Protein AF-0000000077171062 (afdb_homodimer)

Solvent-accessible surface area (backbone atoms only — not comparable to full-atom values): 29001 Å² total; per-residue (Å²): 140,89,84,74,93,72,88,87,80,85,73,75,77,82,79,79,75,74,75,74,76,74,75,73,73,73,73,71,71,73,68,73,71,68,71,71,68,73,62,73,71,80,72,62,47,94,34,51,37,32,28,40,35,35,42,33,41,42,34,46,43,41,33,61,43,77,44,35,44,48,62,46,53,76,47,19,26,27,22,33,36,27,27,37,31,32,40,12,21,30,45,27,53,88,62,41,45,32,38,17,36,66,87,52,49,52,42,75,65,56,49,83,45,41,31,29,32,34,42,27,18,67,81,66,62,80,46,70,53,75,41,84,57,69,42,43,44,69,58,47,53,53,54,50,59,71,68,44,93,44,67,72,44,36,32,39,39,41,35,43,37,38,28,52,31,38,33,29,33,15,29,47,69,55,56,83,83,62,63,52,37,62,58,43,59,72,58,34,44,75,46,76,49,62,71,42,51,31,33,38,31,23,36,34,38,19,64,66,62,39,49,36,44,36,67,53,37,75,45,45,29,41,40,30,72,85,48,62,48,54,18,38,53,77,46,41,29,39,40,33,32,42,37,36,37,24,56,21,36,25,39,36,37,39,48,67,94,41,66,67,54,41,67,48,83,51,72,38,65,83,81,59,92,119,147,84,80,89,76,85,78,87,83,84,84,76,88,82,75,86,75,78,75,75,75,75,74,70,72,72,72,70,71,71,67,73,69,66,71,68,66,74,62,75,70,80,71,63,48,96,33,51,38,32,30,39,37,35,42,34,40,43,34,46,42,42,33,62,42,77,45,34,44,48,62,47,54,76,48,19,25,26,21,34,36,27,27,36,33,31,41,12,20,30,44,28,53,87,62,42,46,32,38,18,36,65,87,52,50,53,42,75,64,56,50,81,44,42,30,29,32,32,42,27,17,67,81,66,62,82,45,71,52,73,41,84,56,69,42,42,44,69,57,46,54,53,53,49,59,74,69,45,92,44,68,70,44,37,31,39,38,38,35,44,35,36,28,52,31,37,33,28,34,15,30,46,69,54,56,83,81,62,64,53,38,63,59,44,59,73,57,35,43,75,47,74,50,60,71,42,50,31,34,39,30,24,36,35,37,21,62,66,63,38,51,35,44,38,68,54,37,76,46,46,29,40,39,29,73,84,49,61,49,55,16,40,53,76,45,40,28,38,40,33,32,43,38,36,36,23,58,20,38,25,38,36,38,39,48,67,93,42,69,69,54,42,67,47,83,51,71,38,63,82,81,60,92,118

Sequence (548 aa):
MDIRKVFVGDGSKKRKKLKGILLLSGLTLVGAVTLSAFSVPNSVSDDVVFQASTADALYSSVFDGYITYGKLKRNGDFGLGAPDHIDGEIMAIDGKYYQSKTDGTVRETDDAETVSWATVKFFKPEKSFDILQPIDCEDFKATLDKKLPTVNVFYAIKVVGVFDSVQYQNFPRMEKPYASFSEGLANAVNEEVNDVEGTFMGFRFPEKTAPDLNVPQYHLHLLTNDKQNAGHINTCKIRRARVYIDAASQLKVDLPNTLPYYQSPLDGEVIGSGMDIRKVFVGDGSKKRKKLKGILLLSGLTLVGAVTLSAFSVPNSVSDDVVFQASTADALYSSVFDGYITYGKLKRNGDFGLGAPDHIDGEIMAIDGKYYQSKTDGTVRETDDAETVSWATVKFFKPEKSFDILQPIDCEDFKATLDKKLPTVNVFYAIKVVGVFDSVQYQNFPRMEKPYASFSEGLANAVNEEVNDVEGTFMGFRFPEKTAPDLNVPQYHLHLLTNDKQNAGHINTCKIRRARVYIDAASQLKVDLPNTLPYYQSPLDGEVIGSG

Structure (mmCIF, N/CA/C/O backbone):
data_AF-0000000077171062-model_v1
#
loop_
_entity.id
_entity.type
_entity.pdbx_description
1 polymer 'Alpha-acetolactate decarboxylase'
#
loop_
_atom_site.group_PDB
_atom_site.id
_atom_site.type_symbol
_atom_site.label_atom_id
_atom_site.label_alt_id
_atom_site.label_comp_id
_atom_site.label_asym_id
_atom_site.label_entity_id
_atom_site.label_seq_id
_atom_site.pdbx_PDB_ins_code
_atom_site.Cartn_x
_atom_site.Cartn_y
_atom_site.Cartn_z
_atom_site.occupancy
_atom_site.B_iso_or_equiv
_atom_site.auth_seq_id
_atom_site.auth_comp_id
_atom_site.auth_asym_id
_atom_site.auth_atom_id
_atom_site.pdbx_PDB_model_num
ATOM 1 N N . MET A 1 1 ? 109.688 53.375 -25.984 1 20.41 1 MET A N 1
ATOM 2 C CA . MET A 1 1 ? 110.5 53.281 -24.766 1 20.41 1 MET A CA 1
ATOM 3 C C . MET A 1 1 ? 109.938 52.25 -23.828 1 20.41 1 MET A C 1
ATOM 5 O O . MET A 1 1 ? 108.75 52.094 -23.719 1 20.41 1 MET A O 1
ATOM 9 N N . ASP A 1 2 ? 110.688 51.5 -22.953 1 19.14 2 ASP A N 1
ATOM 10 C CA . ASP A 1 2 ? 110.938 50.094 -22.625 1 19.14 2 ASP A CA 1
ATOM 11 C C . ASP A 1 2 ? 109.938 49.594 -21.578 1 19.14 2 ASP A C 1
ATOM 13 O O . ASP A 1 2 ? 109.312 48.562 -21.797 1 19.14 2 ASP A O 1
ATOM 17 N N . ILE A 1 3 ? 110.312 49.594 -20.219 1 17.23 3 ILE A N 1
ATOM 18 C CA . ILE A 1 3 ? 110.75 48.469 -19.391 1 17.23 3 ILE A CA 1
ATOM 19 C C . ILE A 1 3 ? 109.625 47.969 -18.5 1 17.23 3 ILE A C 1
ATOM 21 O O . ILE A 1 3 ? 109.375 46.781 -18.453 1 17.23 3 ILE A O 1
ATOM 25 N N . ARG A 1 4 ? 109.375 48.625 -17.234 1 16.89 4 ARG A N 1
ATOM 26 C CA . ARG A 1 4 ? 109.625 47.969 -15.953 1 16.89 4 ARG A CA 1
ATOM 27 C C . ARG A 1 4 ? 108.375 47.25 -15.484 1 16.89 4 ARG A C 1
ATOM 29 O O . ARG A 1 4 ? 108.375 46.469 -14.531 1 16.89 4 ARG A O 1
ATOM 36 N N . LYS A 1 5 ? 107.125 47.844 -15.641 1 20.44 5 LYS A N 1
ATOM 37 C CA . LYS A 1 5 ? 106.25 47.875 -14.445 1 20.44 5 LYS A CA 1
ATOM 38 C C . LYS A 1 5 ? 105.75 46.5 -14.117 1 20.44 5 LYS A C 1
ATOM 40 O O . LYS A 1 5 ? 105.062 45.875 -14.938 1 20.44 5 LYS A O 1
ATOM 45 N N . VAL A 1 6 ? 106.125 45.875 -13.117 1 17.95 6 VAL A N 1
ATOM 46 C CA . VAL A 1 6 ? 106.312 44.5 -12.633 1 17.95 6 VAL A CA 1
ATOM 47 C C . VAL A 1 6 ? 104.938 43.875 -12.406 1 17.95 6 VAL A C 1
ATOM 49 O O . VAL A 1 6 ? 104.625 42.781 -12.883 1 17.95 6 VAL A O 1
ATOM 52 N N . PHE A 1 7 ? 104.125 44.281 -11.25 1 20.64 7 PHE A N 1
ATOM 53 C CA . PHE A 1 7 ? 103.938 43.25 -10.227 1 20.64 7 PHE A CA 1
ATOM 54 C C . PHE A 1 7 ? 102.812 42.312 -10.641 1 20.64 7 PHE A C 1
ATOM 56 O O . PHE A 1 7 ? 101.938 42.656 -11.461 1 20.64 7 PHE A O 1
ATOM 63 N N . VAL A 1 8 ? 102.562 41.125 -9.812 1 20.94 8 VAL A N 1
ATOM 64 C CA . VAL A 1 8 ? 102.312 39.688 -9.781 1 20.94 8 VAL A CA 1
ATOM 65 C C . VAL A 1 8 ? 100.812 39.406 -9.906 1 20.94 8 VAL A C 1
ATOM 67 O O . VAL A 1 8 ? 100 40.344 -9.828 1 20.94 8 VAL A O 1
ATOM 70 N N . GLY A 1 9 ? 100.188 38.594 -8.875 1 19.91 9 GLY A N 1
ATOM 71 C CA . GLY A 1 9 ? 99.75 37.219 -8.852 1 19.91 9 GLY A CA 1
ATOM 72 C C . GLY A 1 9 ? 98.25 37.062 -8.898 1 19.91 9 GLY A C 1
ATOM 73 O O . GLY A 1 9 ? 97.562 37.594 -8.055 1 19.91 9 GLY A O 1
ATOM 74 N N . ASP A 1 10 ? 97.562 37.094 -10.047 1 20.56 10 ASP A N 1
ATOM 75 C CA . ASP A 1 10 ? 96.125 37.156 -10.359 1 20.56 10 ASP A CA 1
ATOM 76 C C . ASP A 1 10 ? 95.438 35.875 -9.891 1 20.56 10 ASP A C 1
ATOM 78 O O . ASP A 1 10 ? 95.562 34.812 -10.5 1 20.56 10 ASP A O 1
ATOM 82 N N . GLY A 1 11 ? 95.438 35.625 -8.523 1 20.58 11 GLY A N 1
ATOM 83 C CA . GLY A 1 11 ? 95 34.406 -7.91 1 20.58 11 GLY A CA 1
ATOM 84 C C . GLY A 1 11 ? 93.562 34.094 -8.18 1 20.58 11 GLY A C 1
ATOM 85 O O . GLY A 1 11 ? 92.75 34.125 -7.27 1 20.58 11 GLY A O 1
ATOM 86 N N . SER A 1 12 ? 92.875 34.25 -9.273 1 19.98 12 SER A N 1
ATOM 87 C CA . SER A 1 12 ? 91.438 34.312 -9.352 1 19.98 12 SER A CA 1
ATOM 88 C C . SER A 1 12 ? 90.812 32.938 -9.203 1 19.98 12 SER A C 1
ATOM 90 O O . SER A 1 12 ? 90.375 32.344 -10.188 1 19.98 12 SER A O 1
ATOM 92 N N . LYS A 1 13 ? 91.312 32.031 -8.258 1 22.16 13 LYS A N 1
ATOM 93 C CA . LYS A 1 13 ? 90.75 30.688 -8.289 1 22.16 13 LYS A CA 1
ATOM 94 C C . LYS A 1 13 ? 89.25 30.719 -8.266 1 22.16 13 LYS A C 1
ATOM 96 O O . LYS A 1 13 ? 88.625 31.516 -7.551 1 22.16 13 LYS A O 1
ATOM 101 N N . LYS A 1 14 ? 88.625 30.031 -9.273 1 22.58 14 LYS A N 1
ATOM 102 C CA . LYS A 1 14 ? 87.25 29.703 -9.75 1 22.58 14 LYS A CA 1
ATOM 103 C C . LYS A 1 14 ? 86.5 28.969 -8.688 1 22.58 14 LYS A C 1
ATOM 105 O O . LYS A 1 14 ? 86.875 27.875 -8.258 1 22.58 14 LYS A O 1
ATOM 110 N N . ARG A 1 15 ? 85.875 29.688 -7.66 1 19.7 15 ARG A N 1
ATOM 111 C CA . ARG A 1 15 ? 85 29.203 -6.598 1 19.7 15 ARG A CA 1
ATOM 112 C C . ARG A 1 15 ? 83.938 28.25 -7.148 1 19.7 15 ARG A C 1
ATOM 114 O O . ARG A 1 15 ? 83.312 28.562 -8.156 1 19.7 15 ARG A O 1
ATOM 121 N N . LYS A 1 16 ? 84.062 26.953 -6.824 1 20.7 16 LYS A N 1
ATOM 122 C CA . LYS A 1 16 ? 83.25 25.719 -6.988 1 20.7 16 LYS A CA 1
ATOM 123 C C . LYS A 1 16 ? 81.812 25.906 -6.551 1 20.7 16 LYS A C 1
ATOM 125 O O . LYS A 1 16 ? 81.562 26.125 -5.371 1 20.7 16 LYS A O 1
ATOM 130 N N . LYS A 1 17 ? 81 26.688 -7.25 1 21.97 17 LYS A N 1
ATOM 131 C CA . LYS A 1 17 ? 79.625 26.859 -6.902 1 21.97 17 LYS A CA 1
ATOM 132 C C . LYS A 1 17 ? 78.938 25.5 -6.793 1 21.97 17 LYS A C 1
ATOM 134 O O . LYS A 1 17 ? 78.75 24.812 -7.793 1 21.97 17 LYS A O 1
ATOM 139 N N . LEU A 1 18 ? 79.312 24.625 -5.855 1 21.06 18 LEU A N 1
ATOM 140 C CA . LEU A 1 18 ? 78.625 23.375 -5.707 1 21.06 18 LEU A CA 1
ATOM 141 C C . LEU A 1 18 ? 77.125 23.625 -5.531 1 21.06 18 LEU A C 1
ATOM 143 O O . LEU A 1 18 ? 76.688 24.281 -4.57 1 21.06 18 LEU A O 1
ATOM 147 N N . LYS A 1 19 ? 76.375 23.922 -6.602 1 23.3 19 LYS A N 1
ATOM 148 C CA . LYS A 1 19 ? 74.875 24.047 -6.594 1 23.3 19 LYS A CA 1
ATOM 149 C C . LYS A 1 19 ? 74.25 22.844 -5.93 1 23.3 19 LYS A C 1
ATOM 151 O O . LYS A 1 19 ? 74.562 21.703 -6.293 1 23.3 19 LYS A O 1
ATOM 156 N N . GLY A 1 20 ? 74.125 22.844 -4.586 1 22.69 20 GLY A N 1
ATOM 157 C CA . GLY A 1 20 ? 73.312 21.891 -3.824 1 22.69 20 GLY A CA 1
ATOM 158 C C . GLY A 1 20 ? 72 21.594 -4.449 1 22.69 20 GLY A C 1
ATOM 159 O O . GLY A 1 20 ? 71.25 22.516 -4.809 1 22.69 20 GLY A O 1
ATOM 160 N N . ILE A 1 21 ? 71.938 20.641 -5.359 1 25.5 21 ILE A N 1
ATOM 161 C CA . ILE A 1 21 ? 70.688 20.125 -5.926 1 25.5 21 ILE A CA 1
ATOM 162 C C . ILE A 1 21 ? 69.688 19.812 -4.801 1 25.5 21 ILE A C 1
ATOM 164 O O . ILE A 1 21 ? 70 19 -3.918 1 25.5 21 ILE A O 1
ATOM 168 N N . LEU A 1 22 ? 69.062 20.844 -4.223 1 25.03 22 LEU A N 1
ATOM 169 C CA . LEU A 1 22 ? 67.938 20.609 -3.303 1 25.03 22 LEU A CA 1
ATOM 170 C C . LEU A 1 22 ? 66.938 19.594 -3.889 1 25.03 22 LEU A C 1
ATOM 172 O O . LEU A 1 22 ? 66.438 19.812 -4.977 1 25.03 22 LEU A O 1
ATOM 176 N N . LEU A 1 23 ? 67.25 18.328 -3.727 1 25.22 23 LEU A N 1
ATOM 177 C CA . LEU A 1 23 ? 66.312 17.266 -4.008 1 25.22 23 LEU A CA 1
ATOM 178 C C . LEU A 1 23 ? 64.938 17.594 -3.395 1 25.22 23 LEU A C 1
ATOM 180 O O . LEU A 1 23 ? 64.812 17.766 -2.178 1 25.22 23 LEU A O 1
ATOM 184 N N . LEU A 1 24 ? 64.188 18.391 -4.074 1 27.09 24 LEU A N 1
ATOM 185 C CA . LEU A 1 24 ? 62.781 18.625 -3.754 1 27.09 24 LEU A CA 1
ATOM 186 C C . LEU A 1 24 ? 62.031 17.297 -3.543 1 27.09 24 LEU A C 1
ATOM 188 O O . LEU A 1 24 ? 61.969 16.469 -4.449 1 27.09 24 LEU A O 1
ATOM 192 N N . SER A 1 25 ? 62.344 16.625 -2.426 1 28.81 25 SER A N 1
ATOM 193 C CA . SER A 1 25 ? 61.469 15.516 -2.055 1 28.81 25 SER A CA 1
ATOM 194 C C . SER A 1 25 ? 60 15.898 -2.203 1 28.81 25 SER A C 1
ATOM 196 O O . SER A 1 25 ? 59.562 16.922 -1.676 1 28.81 25 SER A O 1
ATOM 198 N N . GLY A 1 26 ? 59.531 15.859 -3.438 1 28.41 26 GLY A N 1
ATOM 199 C CA . GLY A 1 26 ? 58.125 15.969 -3.68 1 28.41 26 GLY A CA 1
ATOM 200 C C . GLY A 1 26 ? 57.281 15.141 -2.711 1 28.41 26 GLY A C 1
ATOM 201 O O . GLY A 1 26 ? 57.406 13.914 -2.68 1 28.41 26 GLY A O 1
ATOM 202 N N . LEU A 1 27 ? 57.281 15.609 -1.455 1 32.38 27 LEU A N 1
ATOM 203 C CA . LEU A 1 27 ? 56.281 15.023 -0.544 1 32.38 27 LEU A CA 1
ATOM 204 C C . LEU A 1 27 ? 54.938 14.852 -1.229 1 32.38 27 LEU A C 1
ATOM 206 O O . LEU A 1 27 ? 54.344 15.828 -1.654 1 32.38 27 LEU A O 1
ATOM 210 N N . THR A 1 28 ? 54.906 13.797 -2.076 1 32.56 28 THR A N 1
ATOM 211 C CA . THR A 1 28 ? 53.594 13.414 -2.574 1 32.56 28 THR A CA 1
ATOM 212 C C . THR A 1 28 ? 52.562 13.375 -1.439 1 32.56 28 THR A C 1
ATOM 214 O O . THR A 1 28 ? 52.719 12.625 -0.475 1 32.56 28 THR A O 1
ATOM 217 N N . LEU A 1 29 ? 52.156 14.547 -1.03 1 32.78 29 LEU A N 1
ATOM 218 C CA . LEU A 1 29 ? 50.938 14.531 -0.194 1 32.78 29 LEU A CA 1
ATOM 219 C C . LEU A 1 29 ? 49.906 13.586 -0.771 1 32.78 29 LEU A C 1
ATOM 221 O O . LEU A 1 29 ? 49.375 13.828 -1.855 1 32.78 29 LEU A O 1
ATOM 225 N N . VAL A 1 30 ? 50.219 12.289 -0.708 1 35.59 30 VAL A N 1
ATOM 226 C CA . VAL A 1 30 ? 49.062 11.422 -0.928 1 35.59 30 VAL A CA 1
ATOM 227 C C . VAL A 1 30 ? 47.875 11.922 -0.108 1 35.59 30 VAL A C 1
ATOM 229 O O . VAL A 1 30 ? 47.906 11.875 1.124 1 35.59 30 VAL A O 1
ATOM 232 N N . GLY A 1 31 ? 47.375 13.07 -0.526 1 32.75 31 GLY A N 1
ATOM 233 C CA . GLY A 1 31 ? 46.062 13.367 0.042 1 32.75 31 GLY A CA 1
ATOM 234 C C . GLY A 1 31 ? 45.188 12.148 0.185 1 32.75 31 GLY A C 1
ATOM 235 O O . GLY A 1 31 ? 44.938 11.445 -0.793 1 32.75 31 GLY A O 1
ATOM 236 N N . ALA A 1 32 ? 45.312 11.5 1.355 1 35.41 32 ALA A N 1
ATOM 237 C CA . ALA A 1 32 ? 44.281 10.539 1.704 1 35.41 32 ALA A CA 1
ATOM 238 C C . ALA A 1 32 ? 42.906 11.07 1.316 1 35.41 32 ALA A C 1
ATOM 240 O O . ALA A 1 32 ? 42.406 12.055 1.886 1 35.41 32 ALA A O 1
ATOM 241 N N . VAL A 1 33 ? 42.594 11.031 0.048 1 35.62 33 VAL A N 1
ATOM 242 C CA . VAL A 1 33 ? 41.156 11.156 -0.232 1 35.62 33 VAL A CA 1
ATOM 243 C C . VAL A 1 33 ? 40.375 10.328 0.778 1 35.62 33 VAL A C 1
ATOM 245 O O . VAL A 1 33 ? 40.469 9.102 0.798 1 35.62 33 VAL A O 1
ATOM 248 N N . THR A 1 34 ? 40.281 10.82 2.014 1 33.06 34 THR A N 1
ATOM 249 C CA . THR A 1 34 ? 39.219 10.211 2.811 1 33.06 34 THR A CA 1
ATOM 250 C C . THR A 1 34 ? 37.969 10 1.971 1 33.06 34 THR A C 1
ATOM 252 O O . THR A 1 34 ? 37.375 10.961 1.473 1 33.06 34 THR A O 1
ATOM 255 N N . LEU A 1 35 ? 37.938 8.93 1.259 1 35.75 35 LEU A N 1
ATOM 256 C CA . LEU A 1 35 ? 36.594 8.531 0.828 1 35.75 35 LEU A CA 1
ATOM 257 C C . LEU A 1 35 ? 35.594 8.766 1.939 1 35.75 35 LEU A C 1
ATOM 259 O O . LEU A 1 35 ? 35.656 8.117 2.988 1 35.75 35 LEU A O 1
ATOM 263 N N . SER A 1 36 ? 35.156 10 2.127 1 34.06 36 SER A N 1
ATOM 264 C CA . SER A 1 36 ? 33.938 10.148 2.922 1 34.06 36 SER A CA 1
ATOM 265 C C . SER A 1 36 ? 32.969 9.023 2.637 1 34.06 36 SER A C 1
ATOM 267 O O . SER A 1 36 ? 32.531 8.828 1.492 1 34.06 36 SER A O 1
ATOM 269 N N . ALA A 1 37 ? 33.125 8.023 3.361 1 33.91 37 ALA A N 1
ATOM 270 C CA . ALA A 1 37 ? 32 7.074 3.416 1 33.91 37 ALA A CA 1
ATOM 271 C C . ALA A 1 37 ? 30.672 7.797 3.428 1 33.91 37 ALA A C 1
ATOM 273 O O . ALA A 1 37 ? 30.375 8.547 4.359 1 33.91 37 ALA A O 1
ATOM 274 N N . PHE A 1 38 ? 30.203 8.195 2.365 1 34.78 38 PHE A N 1
ATOM 275 C CA . PHE A 1 38 ? 28.781 8.5 2.416 1 34.78 38 PHE A CA 1
ATOM 276 C C . PHE A 1 38 ? 28.047 7.52 3.328 1 34.78 38 PHE A C 1
ATOM 278 O O . PHE A 1 38 ? 28.047 6.312 3.072 1 34.78 38 PHE A O 1
ATOM 285 N N . SER A 1 39 ? 28.172 7.668 4.656 1 33.44 39 SER A N 1
ATOM 286 C CA . SER A 1 39 ? 27.281 6.938 5.543 1 33.44 39 SER A CA 1
ATOM 287 C C . SER A 1 39 ? 25.938 6.672 4.867 1 33.44 39 SER A C 1
ATOM 289 O O . SER A 1 39 ? 25.406 7.535 4.164 1 33.44 39 SER A O 1
ATOM 291 N N . VAL A 1 40 ? 25.75 5.523 4.562 1 40.62 40 VAL A N 1
ATOM 292 C CA . VAL A 1 40 ? 24.359 5.199 4.281 1 40.62 40 VAL A CA 1
ATOM 293 C C . VAL A 1 40 ? 23.438 6.066 5.141 1 40.62 40 VAL A C 1
ATOM 295 O O . VAL A 1 40 ? 23.656 6.203 6.348 1 40.62 40 VAL A O 1
ATOM 298 N N . PRO A 1 41 ? 22.75 7.066 4.578 1 43.41 41 PRO A N 1
ATOM 299 C CA . PRO A 1 41 ? 21.844 7.871 5.398 1 43.41 41 PRO A CA 1
ATOM 300 C C . PRO A 1 41 ? 21.266 7.086 6.57 1 43.41 41 PRO A C 1
ATOM 302 O O . PRO A 1 41 ? 21.234 5.852 6.539 1 43.41 41 PRO A O 1
ATOM 305 N N . ASN A 1 42 ? 20.984 7.676 7.691 1 44.5 42 ASN A N 1
ATOM 306 C CA . ASN A 1 42 ? 20.234 7.266 8.875 1 44.5 42 ASN A CA 1
ATOM 307 C C . ASN A 1 42 ? 19.109 6.297 8.516 1 44.5 42 ASN A C 1
ATOM 309 O O . ASN A 1 42 ? 18.344 6.543 7.578 1 44.5 42 ASN A O 1
ATOM 313 N N . SER A 1 43 ? 19.281 5.039 8.781 1 45.38 43 SER A N 1
ATOM 314 C CA . SER A 1 43 ? 18.391 3.891 8.648 1 45.38 43 SER A CA 1
ATOM 315 C C . SER A 1 43 ? 16.938 4.293 8.836 1 45.38 43 SER A C 1
ATOM 317 O O . SER A 1 43 ? 16.578 4.887 9.852 1 45.38 43 SER A O 1
ATOM 319 N N . VAL A 1 44 ? 16.344 4.707 7.805 1 53.94 44 VAL A N 1
ATOM 320 C CA . VAL A 1 44 ? 14.891 4.785 7.922 1 53.94 44 VAL A CA 1
ATOM 321 C C . VAL A 1 44 ? 14.391 3.705 8.883 1 53.94 44 VAL A C 1
ATOM 323 O O . VAL A 1 44 ? 14.656 2.518 8.68 1 53.94 44 VAL A O 1
ATOM 326 N N . SER A 1 45 ? 14.094 4.098 10.203 1 53.28 45 SER A N 1
ATOM 327 C CA . SER A 1 45 ? 13.57 3.25 11.273 1 53.28 45 SER A CA 1
ATOM 328 C C . SER A 1 45 ? 12.438 2.359 10.766 1 53.28 45 SER A C 1
ATOM 330 O O . SER A 1 45 ? 11.742 2.711 9.812 1 53.28 45 SER A O 1
ATOM 332 N N . ASP A 1 46 ? 12.453 1.076 10.914 1 62.12 46 ASP A N 1
ATOM 333 C CA . ASP A 1 46 ? 11.406 0.083 10.703 1 62.12 46 ASP A CA 1
ATOM 334 C C . ASP A 1 46 ? 10.062 0.574 11.242 1 62.12 46 ASP A C 1
ATOM 336 O O . ASP A 1 46 ? 9.289 -0.21 11.789 1 62.12 46 ASP A O 1
ATOM 340 N N . ASP A 1 47 ? 9.898 1.87 10.977 1 88.19 47 ASP A N 1
ATOM 341 C CA . ASP A 1 47 ? 8.648 2.443 11.461 1 88.19 47 ASP A CA 1
ATOM 342 C C . ASP A 1 47 ? 7.555 2.35 10.398 1 88.19 47 ASP A C 1
ATOM 344 O O . ASP A 1 47 ? 7.836 2.406 9.195 1 88.19 47 ASP A O 1
ATOM 348 N N . VAL A 1 48 ? 6.391 2.123 10.859 1 96.44 48 VAL A N 1
ATOM 349 C CA . VAL A 1 48 ? 5.238 1.777 10.031 1 96.44 48 VAL A CA 1
ATOM 350 C C . VAL A 1 48 ? 4.238 2.932 10.023 1 96.44 48 VAL A C 1
ATOM 352 O O . VAL A 1 48 ? 3.904 3.475 11.078 1 96.44 48 VAL A O 1
ATOM 355 N N . VAL A 1 49 ? 3.93 3.375 8.797 1 97 49 VAL A N 1
ATOM 356 C CA . VAL A 1 49 ? 2.744 4.207 8.617 1 97 49 VAL A CA 1
ATOM 357 C C . VAL A 1 49 ? 1.51 3.322 8.461 1 97 49 VAL A C 1
ATOM 359 O O . VAL A 1 49 ? 1.531 2.34 7.719 1 97 49 VAL A O 1
ATOM 362 N N . PHE A 1 50 ? 0.512 3.666 9.227 1 97.5 50 PHE A N 1
ATOM 363 C CA . PHE A 1 50 ? -0.749 2.939 9.133 1 97.5 50 PHE A CA 1
ATOM 364 C C . PHE A 1 50 ? -1.77 3.732 8.328 1 97.5 50 PHE A C 1
ATOM 366 O O . PHE A 1 50 ? -2.059 4.887 8.641 1 97.5 50 PHE A O 1
ATOM 373 N N . GLN A 1 51 ? -2.295 3.094 7.328 1 96.38 51 GLN A N 1
ATOM 374 C CA . GLN A 1 51 ? -3.307 3.686 6.461 1 96.38 51 GLN A CA 1
ATOM 375 C C . GLN A 1 51 ? -4.637 2.945 6.578 1 96.38 51 GLN A C 1
ATOM 377 O O . GLN A 1 51 ? -4.762 1.808 6.117 1 96.38 51 GLN A O 1
ATOM 382 N N . ALA A 1 52 ? -5.57 3.613 7.18 1 97.19 52 ALA A N 1
ATOM 383 C CA . ALA A 1 52 ? -6.938 3.104 7.176 1 97.19 52 ALA A CA 1
ATOM 384 C C . ALA A 1 52 ? -7.676 3.52 5.902 1 97.19 52 ALA A C 1
ATOM 386 O O . ALA A 1 52 ? -7.789 4.711 5.605 1 97.19 52 ALA A O 1
ATOM 387 N N . SER A 1 53 ? -8.203 2.48 5.188 1 95.62 53 SER A N 1
ATOM 388 C CA . SER A 1 53 ? -8.883 2.697 3.914 1 95.62 53 SER A CA 1
ATOM 389 C C . SER A 1 53 ? -7.949 3.328 2.887 1 95.62 53 SER A C 1
ATOM 391 O O . SER A 1 53 ? -6.727 3.182 2.979 1 95.62 53 SER A O 1
ATOM 393 N N . THR A 1 54 ? -8.5 3.773 1.78 1 92.44 54 THR A N 1
ATOM 394 C CA . THR A 1 54 ? -7.719 4.359 0.695 1 92.44 54 THR A CA 1
ATOM 395 C C . THR A 1 54 ? -8.344 5.668 0.225 1 92.44 54 THR A C 1
ATOM 397 O O . THR A 1 54 ? -9.539 5.898 0.421 1 92.44 54 THR A O 1
ATOM 400 N N . ALA A 1 55 ? -7.488 6.488 -0.304 1 90.31 55 ALA A N 1
ATOM 401 C CA . ALA A 1 55 ? -7.996 7.738 -0.862 1 90.31 55 ALA A CA 1
ATOM 402 C C . ALA A 1 55 ? -9.039 7.473 -1.939 1 90.31 55 ALA A C 1
ATOM 404 O O . ALA A 1 55 ? -10.055 8.172 -2.014 1 90.31 55 ALA A O 1
ATOM 405 N N . ASP A 1 56 ? -8.828 6.453 -2.723 1 89.94 56 ASP A N 1
ATOM 406 C CA . ASP A 1 56 ? -9.766 6.129 -3.793 1 89.94 56 ASP A CA 1
ATOM 407 C C . ASP A 1 56 ? -11.141 5.773 -3.23 1 89.94 56 ASP A C 1
ATOM 409 O O . ASP A 1 56 ? -12.164 6.078 -3.842 1 89.94 56 ASP A O 1
ATOM 413 N N . ALA A 1 57 ? -11.164 5.059 -2.162 1 93.69 57 ALA A N 1
ATOM 414 C CA . ALA A 1 57 ? -12.438 4.754 -1.514 1 93.69 57 ALA A CA 1
ATOM 415 C C . ALA A 1 57 ? -13.164 6.031 -1.096 1 93.69 57 ALA A C 1
ATOM 417 O O . ALA A 1 57 ? -14.367 6.172 -1.327 1 93.69 57 ALA A O 1
ATOM 418 N N . LEU A 1 58 ? -12.414 6.914 -0.49 1 92.94 58 LEU A N 1
ATOM 419 C CA . LEU A 1 58 ? -12.969 8.203 -0.083 1 92.94 58 LEU A CA 1
ATOM 420 C C . LEU A 1 58 ? -13.508 8.961 -1.288 1 92.94 58 LEU A C 1
ATOM 422 O O . LEU A 1 58 ? -14.641 9.461 -1.258 1 92.94 58 LEU A O 1
ATOM 426 N N . TYR A 1 59 ? -12.742 9.031 -2.344 1 92.81 59 TYR A N 1
ATOM 427 C CA . TYR A 1 59 ? -13.141 9.75 -3.553 1 92.81 59 TYR A CA 1
ATOM 428 C C . TYR A 1 59 ? -14.352 9.094 -4.207 1 92.81 59 TYR A C 1
ATOM 430 O O . TYR A 1 59 ? -15.047 9.727 -5.004 1 92.81 59 TYR A O 1
ATOM 438 N N . SER A 1 60 ? -14.586 7.84 -3.871 1 94.31 60 SER A N 1
ATOM 439 C CA . SER A 1 60 ? -15.719 7.102 -4.418 1 94.31 60 SER A CA 1
ATOM 440 C C . SER A 1 60 ? -16.875 7.055 -3.43 1 94.31 60 SER A C 1
ATOM 442 O O . SER A 1 60 ? -17.703 6.145 -3.479 1 94.31 60 SER A O 1
ATOM 444 N N . SER A 1 61 ? -16.859 7.871 -2.465 1 96.19 61 SER A N 1
ATOM 445 C CA . SER A 1 61 ? -17.953 8.164 -1.559 1 96.19 61 SER A CA 1
ATOM 446 C C . SER A 1 61 ? -18.156 7.055 -0.533 1 96.19 61 SER A C 1
ATOM 448 O O . SER A 1 61 ? -19.266 6.797 -0.088 1 96.19 61 SER A O 1
ATOM 450 N N . VAL A 1 62 ? -17.141 6.324 -0.295 1 96.69 62 VAL A N 1
ATOM 451 C CA . VAL A 1 62 ? -17.156 5.422 0.852 1 96.69 62 VAL A CA 1
ATOM 452 C C . VAL A 1 62 ? -16.844 6.199 2.127 1 96.69 62 VAL A C 1
ATOM 454 O O . VAL A 1 62 ? -15.688 6.238 2.564 1 96.69 62 VAL A O 1
ATOM 457 N N . PHE A 1 63 ? -17.922 6.68 2.775 1 97.81 63 PHE A N 1
ATOM 458 C CA . PHE A 1 63 ? -17.734 7.645 3.854 1 97.81 63 PHE A CA 1
ATOM 459 C C . PHE A 1 63 ? -18.062 7.023 5.203 1 97.81 63 PHE A C 1
ATOM 461 O O . PHE A 1 63 ? -17.906 7.66 6.242 1 97.81 63 PHE A O 1
ATOM 468 N N . ASP A 1 64 ? -18.5 5.762 5.199 1 98 64 ASP A N 1
ATOM 469 C CA . ASP A 1 64 ? -18.859 5.125 6.461 1 98 64 ASP A CA 1
ATOM 470 C C . ASP A 1 64 ? -17.625 4.895 7.332 1 98 64 ASP A C 1
ATOM 472 O O . ASP A 1 64 ? -16.578 4.461 6.84 1 98 64 ASP A O 1
ATOM 476 N N . GLY A 1 65 ? -17.812 5.242 8.641 1 98.44 65 GLY A N 1
ATOM 477 C CA . GLY A 1 65 ? -16.797 4.785 9.578 1 98.44 65 GLY A CA 1
ATOM 478 C C . GLY A 1 65 ? -16.703 3.273 9.664 1 98.44 65 GLY A C 1
ATOM 479 O O . GLY A 1 65 ? -17.734 2.586 9.695 1 98.44 65 GLY A O 1
ATOM 480 N N . TYR A 1 66 ? -15.477 2.754 9.742 1 98 66 TYR A N 1
ATOM 481 C CA . TYR A 1 66 ? -15.367 1.3 9.789 1 98 66 TYR A CA 1
ATOM 482 C C . TYR A 1 66 ? -14.336 0.862 10.82 1 98 66 TYR A C 1
ATOM 484 O O . TYR A 1 66 ? -14.305 -0.304 11.227 1 98 66 TYR A O 1
ATOM 492 N N . ILE A 1 67 ? -13.5 1.725 11.242 1 98.38 67 ILE A N 1
ATOM 493 C CA . ILE A 1 67 ? -12.492 1.452 12.258 1 98.38 67 ILE A CA 1
ATOM 494 C C . ILE A 1 67 ? -12.664 2.426 13.422 1 98.38 67 ILE A C 1
ATOM 496 O O . ILE A 1 67 ? -12.977 3.602 13.219 1 98.38 67 ILE A O 1
ATOM 500 N N . THR A 1 68 ? -12.406 1.988 14.594 1 98.81 68 THR A N 1
ATOM 501 C CA . THR A 1 68 ? -12.602 2.842 15.758 1 98.81 68 THR A CA 1
ATOM 502 C C . THR A 1 68 ? -11.344 3.666 16.047 1 98.81 68 THR A C 1
ATOM 504 O O . THR A 1 68 ? -10.242 3.285 15.641 1 98.81 68 THR A O 1
ATOM 507 N N . TYR A 1 69 ? -11.539 4.801 16.734 1 98.81 69 TYR A N 1
ATOM 508 C CA . TYR A 1 69 ? -10.391 5.566 17.203 1 98.81 69 TYR A CA 1
ATOM 509 C C . TYR A 1 69 ? -9.516 4.73 18.125 1 98.81 69 TYR A C 1
ATOM 511 O O . TYR A 1 69 ? -8.289 4.863 18.125 1 98.81 69 TYR A O 1
ATOM 519 N N . GLY A 1 70 ? -10.172 3.955 18.953 1 98.62 70 GLY A N 1
ATOM 520 C CA . GLY A 1 70 ? -9.406 3.061 19.812 1 98.62 70 GLY A CA 1
ATOM 521 C C . GLY A 1 70 ? -8.438 2.182 19.031 1 98.62 70 GLY A C 1
ATOM 522 O O . GLY A 1 70 ? -7.281 2.035 19.422 1 98.62 70 GLY A O 1
ATOM 523 N N . LYS A 1 71 ? -8.93 1.568 18.016 1 97.81 71 LYS A N 1
ATOM 524 C CA . LYS A 1 71 ? -8.062 0.748 17.172 1 97.81 71 LYS A CA 1
ATOM 525 C C . LYS A 1 71 ? -6.984 1.594 16.5 1 97.81 71 LYS A C 1
ATOM 527 O O . LYS A 1 71 ? -5.836 1.16 16.375 1 97.81 71 LYS A O 1
ATOM 532 N N . LEU A 1 72 ? -7.305 2.779 16.062 1 98.19 72 LEU A N 1
ATOM 533 C CA . LEU A 1 72 ? -6.32 3.66 15.453 1 98.19 72 LEU A CA 1
ATOM 534 C C . LEU A 1 72 ? -5.203 3.998 16.438 1 98.19 72 LEU A C 1
ATOM 536 O O . LEU A 1 72 ? -4.031 4.043 16.047 1 98.19 72 LEU A O 1
ATOM 540 N N . LYS A 1 73 ? -5.602 4.215 17.656 1 98.38 73 LYS A 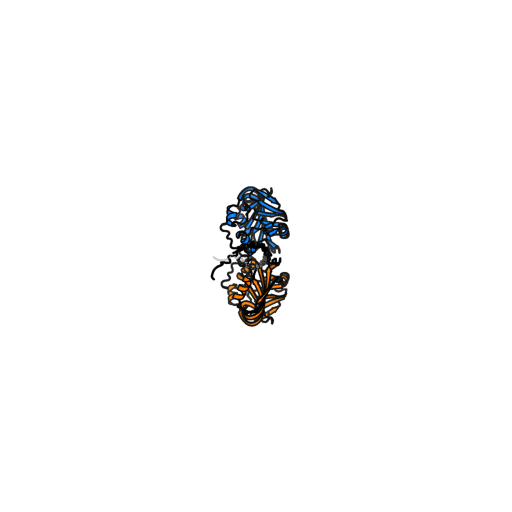N 1
ATOM 541 C CA . LYS A 1 73 ? -4.633 4.59 18.672 1 98.38 73 LYS A CA 1
ATOM 542 C C . LYS A 1 73 ? -3.59 3.492 18.875 1 98.38 73 LYS A C 1
ATOM 544 O O . LYS A 1 73 ? -2.457 3.77 19.266 1 98.38 73 LYS A O 1
ATOM 549 N N . ARG A 1 74 ? -3.928 2.299 18.578 1 98 74 ARG A N 1
ATOM 550 C CA . ARG A 1 74 ? -2.992 1.185 18.688 1 98 74 ARG A CA 1
ATOM 551 C C . ARG A 1 74 ? -2.025 1.166 17.5 1 98 74 ARG A C 1
ATOM 553 O O . ARG A 1 74 ? -1.04 0.426 17.516 1 98 74 ARG A O 1
ATOM 560 N N . ASN A 1 75 ? -2.328 1.996 16.547 1 97.81 75 ASN A N 1
ATOM 561 C CA . ASN A 1 75 ? -1.487 2.006 15.359 1 97.81 75 ASN A CA 1
ATOM 562 C C . ASN A 1 75 ? -0.747 3.33 15.203 1 97.81 75 ASN A C 1
ATOM 564 O O . ASN A 1 75 ? 0.091 3.479 14.312 1 97.81 75 ASN A O 1
ATOM 568 N N . GLY A 1 76 ? -1.042 4.289 16.016 1 98.31 76 GLY A N 1
ATOM 569 C CA . GLY A 1 76 ? -0.328 5.551 15.906 1 98.31 76 GLY A CA 1
ATOM 570 C C . GLY A 1 76 ? -0.826 6.609 16.875 1 98.31 76 GLY A C 1
ATOM 571 O O . GLY A 1 76 ? -1.991 6.59 17.281 1 98.31 76 GLY A O 1
ATOM 572 N N . ASP A 1 77 ? 0.053 7.551 17.188 1 98.75 77 ASP A N 1
ATOM 573 C CA . ASP A 1 77 ? -0.259 8.648 18.094 1 98.75 77 ASP A CA 1
ATOM 574 C C . ASP A 1 77 ? -0.185 9.992 17.359 1 98.75 77 ASP A C 1
ATOM 576 O O . ASP A 1 77 ? -0.206 11.047 18 1 98.75 77 ASP A O 1
ATOM 580 N N . PHE A 1 78 ? 0.006 9.93 16.094 1 98.81 78 PHE A N 1
ATOM 581 C CA . PHE A 1 78 ? 0.196 11.102 15.25 1 98.81 78 PHE A CA 1
ATOM 582 C C . PHE A 1 78 ? -0.429 10.875 13.875 1 98.81 78 PHE A C 1
ATOM 584 O O . PHE A 1 78 ? -0.286 9.797 13.289 1 98.81 78 PHE A O 1
ATOM 591 N N . GLY A 1 79 ? -1.134 11.875 13.422 1 98.62 79 GLY A N 1
ATOM 592 C CA . GLY A 1 79 ? -1.618 11.734 12.055 1 98.62 79 GLY A CA 1
ATOM 593 C C . GLY A 1 79 ? -2.838 12.586 11.766 1 98.62 79 GLY A C 1
ATOM 594 O O . GLY A 1 79 ? -2.986 13.68 12.32 1 98.62 79 GLY A O 1
ATOM 595 N N . LEU A 1 80 ? -3.584 12.219 10.734 1 98.69 80 LEU A N 1
ATOM 596 C CA . LEU A 1 80 ? -4.754 12.938 10.25 1 98.69 80 LEU A CA 1
ATOM 597 C C . LEU A 1 80 ? -5.754 11.984 9.602 1 98.69 80 LEU A C 1
ATOM 599 O O . LEU A 1 80 ? -5.453 10.805 9.398 1 98.69 80 LEU A O 1
ATOM 603 N N . GLY A 1 81 ? -6.953 12.531 9.383 1 98.25 81 GLY A N 1
ATOM 604 C CA . GLY A 1 81 ? -7.934 11.664 8.75 1 98.25 81 GLY A CA 1
ATOM 605 C C . GLY A 1 81 ? -9.289 12.328 8.57 1 98.25 81 GLY A C 1
ATOM 606 O O . GLY A 1 81 ? -9.398 13.555 8.641 1 98.25 81 GLY A O 1
ATOM 607 N N . ALA A 1 82 ? -10.242 11.477 8.234 1 98.19 82 ALA A N 1
ATOM 608 C CA . ALA A 1 82 ? -11.641 11.852 8.031 1 98.19 82 ALA A CA 1
ATOM 609 C C . ALA A 1 82 ? -12.562 11.008 8.906 1 98.19 82 ALA A C 1
ATOM 611 O O . ALA A 1 82 ? -12.516 9.773 8.867 1 98.19 82 ALA A O 1
ATOM 612 N N . PRO A 1 83 ? -13.461 11.68 9.68 1 98.69 83 PRO A N 1
ATOM 613 C CA . PRO A 1 83 ? -14.383 10.953 10.555 1 98.69 83 PRO A CA 1
ATOM 614 C C . PRO A 1 83 ? -15.477 10.227 9.781 1 98.69 83 PRO A C 1
ATOM 616 O O . PRO A 1 83 ? -15.578 10.367 8.562 1 98.69 83 PRO A O 1
ATOM 619 N N . ASP A 1 84 ? -16.219 9.438 10.539 1 98.56 84 ASP A N 1
ATOM 620 C CA . ASP A 1 84 ? -17.438 8.867 10.016 1 98.56 84 ASP A CA 1
ATOM 621 C C . ASP A 1 84 ? -18.281 9.922 9.297 1 98.56 84 ASP A C 1
ATOM 623 O O . ASP A 1 84 ? -18.406 11.047 9.789 1 98.56 84 ASP A O 1
ATOM 627 N N . HIS A 1 85 ? -18.797 9.562 8.039 1 98.25 85 HIS A N 1
ATOM 628 C CA . HIS A 1 85 ? -19.594 10.461 7.215 1 98.25 85 HIS A CA 1
ATOM 629 C C . HIS A 1 85 ? -18.766 11.648 6.73 1 98.25 85 HIS A C 1
ATOM 631 O O . HIS A 1 85 ? -19.312 12.68 6.336 1 98.25 85 HIS A O 1
ATOM 637 N N . ILE A 1 86 ? -17.438 11.57 6.914 1 97.38 86 ILE A N 1
ATOM 638 C CA . ILE A 1 86 ? -16.469 12.609 6.609 1 97.38 86 ILE A CA 1
ATOM 639 C C . ILE A 1 86 ? -16.891 13.922 7.258 1 97.38 86 ILE A C 1
ATOM 641 O O . ILE A 1 86 ? -16.797 14.984 6.637 1 97.38 86 ILE A O 1
ATOM 645 N N . ASP A 1 87 ? -17.422 13.773 8.43 1 98.19 87 ASP A N 1
ATOM 646 C CA . ASP A 1 87 ? -17.922 14.906 9.211 1 98.19 87 ASP A CA 1
ATOM 647 C C . ASP A 1 87 ? -16.766 15.719 9.789 1 98.19 87 ASP A C 1
ATOM 649 O O . ASP A 1 87 ? -16.469 15.641 10.984 1 98.19 87 ASP A O 1
ATOM 653 N N . GLY A 1 88 ? -16.172 16.609 8.922 1 98.44 88 GLY A N 1
ATOM 654 C CA . GLY A 1 88 ? -15.039 17.406 9.344 1 98.44 88 GLY A CA 1
ATOM 655 C C . GLY A 1 88 ? -13.703 16.766 9.023 1 98.44 88 GLY A C 1
ATOM 656 O O . GLY A 1 88 ? -13.523 16.203 7.945 1 98.44 88 GLY A O 1
ATOM 657 N N . GLU A 1 89 ? -12.711 17.047 9.969 1 98.69 89 GLU A N 1
ATOM 658 C CA . GLU A 1 89 ? -11.344 16.547 9.828 1 98.69 89 GLU A CA 1
ATOM 659 C C . GLU A 1 89 ? -10.82 15.984 11.141 1 98.69 89 GLU A C 1
ATOM 661 O O . GLU A 1 89 ? -11.359 16.297 12.211 1 98.69 89 GLU A O 1
ATOM 666 N N . ILE A 1 90 ? -9.82 15.141 11.023 1 98.88 90 ILE A N 1
ATOM 667 C CA . ILE A 1 90 ? -9.188 14.539 12.195 1 98.88 90 ILE A CA 1
ATOM 668 C C . ILE A 1 90 ? -7.762 15.062 12.336 1 98.88 90 ILE A C 1
ATOM 670 O O . ILE A 1 90 ? -7.031 15.172 11.344 1 98.88 90 ILE A O 1
ATOM 674 N N . MET A 1 91 ? -7.41 15.422 13.523 1 98.94 91 MET A N 1
ATOM 675 C CA . MET A 1 91 ? -6.035 15.68 13.938 1 98.94 91 MET A CA 1
ATOM 676 C C . MET A 1 91 ? -5.617 14.734 15.055 1 98.94 91 MET A C 1
ATOM 678 O O . MET A 1 91 ? -6.324 14.594 16.062 1 98.94 91 MET A O 1
ATOM 682 N N . ALA A 1 92 ? -4.531 14.109 14.867 1 98.88 92 ALA A N 1
ATOM 683 C CA . ALA A 1 92 ? -3.959 13.266 15.914 1 98.88 92 ALA A CA 1
ATOM 684 C C . ALA A 1 92 ? -2.584 13.773 16.328 1 98.88 92 ALA A C 1
ATOM 686 O O . ALA A 1 92 ? -1.688 13.922 15.5 1 98.88 92 ALA A O 1
ATOM 687 N N . ILE A 1 93 ? -2.434 14.008 17.594 1 98.56 93 ILE A N 1
ATOM 688 C CA . ILE A 1 93 ? -1.167 14.508 18.109 1 98.56 93 ILE A CA 1
ATOM 689 C C . ILE A 1 93 ? -0.979 14.023 19.547 1 98.56 93 ILE A C 1
ATOM 691 O O . ILE A 1 93 ? -1.889 14.141 20.375 1 98.56 93 ILE A O 1
ATOM 695 N N . ASP A 1 94 ? 0.19 13.367 19.781 1 97.62 94 ASP A N 1
ATOM 696 C CA . ASP A 1 94 ? 0.567 12.883 21.094 1 97.62 94 ASP A CA 1
ATOM 697 C C . ASP A 1 94 ? -0.486 11.922 21.656 1 97.62 94 ASP A C 1
ATOM 699 O O . ASP A 1 94 ? -0.837 11.992 22.828 1 97.62 94 ASP A O 1
ATOM 703 N N . GLY A 1 95 ? -1.056 11.211 20.797 1 98.06 95 GLY A N 1
ATOM 704 C CA . GLY A 1 95 ? -1.965 10.156 21.219 1 98.06 95 GLY A CA 1
ATOM 705 C C . GLY A 1 95 ? -3.395 10.633 21.391 1 98.06 95 GLY A C 1
ATOM 706 O O . GLY A 1 95 ? -4.289 9.836 21.688 1 98.06 95 GLY A O 1
ATOM 707 N N . LYS A 1 96 ? -3.574 11.867 21.25 1 98.5 96 LYS A N 1
ATOM 708 C CA . LYS A 1 96 ? -4.93 12.414 21.297 1 98.5 96 LYS A CA 1
ATOM 709 C C . LYS A 1 96 ? -5.473 12.672 19.891 1 98.5 96 LYS A C 1
ATOM 711 O O . LYS A 1 96 ? -4.746 13.148 19.016 1 98.5 96 LYS A O 1
ATOM 716 N N . TYR A 1 97 ? -6.734 12.328 19.75 1 98.81 97 TYR A N 1
ATOM 717 C CA . TYR A 1 97 ? -7.422 12.531 18.484 1 98.81 97 TYR A CA 1
ATOM 718 C C . TYR A 1 97 ? -8.508 13.586 18.609 1 98.81 97 TYR A C 1
ATOM 720 O O . TYR A 1 97 ? -9.344 13.523 19.516 1 98.81 97 TYR A O 1
ATOM 728 N N . TYR A 1 98 ? -8.445 14.539 17.703 1 98.88 98 TYR A N 1
ATOM 729 C CA . TYR A 1 98 ? -9.422 15.625 17.656 1 98.88 98 TYR A CA 1
ATOM 730 C C . TYR A 1 98 ? -10.219 15.586 16.359 1 98.88 98 TYR A C 1
ATOM 732 O O . TYR A 1 98 ? -9.703 15.195 15.32 1 98.88 98 TYR A O 1
ATOM 740 N N . GLN A 1 99 ? -11.461 16 16.469 1 98.94 99 GLN A N 1
ATOM 741 C CA . GLN A 1 99 ? -12.312 16.25 15.32 1 98.94 99 GLN A CA 1
ATOM 742 C C . GLN A 1 99 ? -12.688 17.734 15.227 1 98.94 99 GLN A C 1
ATOM 744 O O . GLN A 1 99 ? -13.109 18.328 16.219 1 98.94 99 GLN A O 1
ATOM 749 N N . SER A 1 100 ? -12.484 18.281 14.094 1 98.81 100 SER A N 1
ATOM 750 C CA . SER A 1 100 ? -12.992 19.609 13.789 1 98.81 100 SER A CA 1
ATOM 751 C C . SER A 1 100 ? -14.188 19.547 12.852 1 98.81 100 SER A C 1
ATOM 753 O O . SER A 1 100 ? -14.234 18.719 11.953 1 98.81 100 SER A O 1
ATOM 755 N N . LYS A 1 101 ? -15.086 20.438 13.062 1 98.25 101 LYS A N 1
ATOM 756 C CA . LYS A 1 101 ? -16.328 20.438 12.289 1 98.25 101 LYS A CA 1
ATOM 757 C C . LYS A 1 101 ? -16.562 21.812 11.648 1 98.25 101 LYS A C 1
ATOM 759 O O . LYS A 1 101 ? -15.883 22.781 11.977 1 98.25 101 LYS A O 1
ATOM 764 N N . THR A 1 102 ? -17.578 21.844 10.75 1 97.56 102 THR A N 1
ATOM 765 C CA . THR A 1 102 ? -17.875 23.047 9.977 1 97.56 102 THR A CA 1
ATOM 766 C C . THR A 1 102 ? -18.469 24.125 10.875 1 97.56 102 THR A C 1
ATOM 768 O O . THR A 1 102 ? -18.438 25.312 10.531 1 97.56 102 THR A O 1
ATOM 771 N N . ASP A 1 103 ? -18.984 23.781 12.023 1 96.56 103 ASP A N 1
ATOM 772 C CA . ASP A 1 103 ? -19.594 24.766 12.898 1 96.56 103 ASP A CA 1
ATOM 773 C C . ASP A 1 103 ? -18.578 25.375 13.852 1 96.56 103 ASP A C 1
ATOM 775 O O . ASP A 1 103 ? -18.938 26.094 14.773 1 96.56 103 ASP A O 1
ATOM 779 N N . GLY A 1 104 ? -17.328 25.016 13.672 1 95.5 104 GLY A N 1
ATOM 780 C CA . GLY A 1 104 ? -16.25 25.594 14.469 1 95.5 104 GLY A CA 1
ATOM 781 C C . GLY A 1 104 ? -15.875 24.734 15.664 1 95.5 104 GLY A C 1
ATOM 782 O O . GLY A 1 104 ? -14.898 25.031 16.359 1 95.5 104 GLY A O 1
ATOM 783 N N . THR A 1 105 ? -16.609 23.688 15.844 1 96.06 105 THR A N 1
ATOM 784 C CA . THR A 1 105 ? -16.312 22.781 16.938 1 96.06 105 THR A CA 1
ATOM 785 C C . THR A 1 105 ? -14.984 22.078 16.719 1 96.06 105 THR A C 1
ATOM 787 O O . THR A 1 105 ? -14.688 21.625 15.609 1 96.06 105 THR A O 1
ATOM 790 N N . VAL A 1 106 ? -14.148 22.094 17.75 1 98.56 106 VAL A N 1
ATOM 791 C CA . VAL A 1 106 ? -12.977 21.234 17.875 1 98.56 106 VAL A CA 1
ATOM 792 C C . VAL A 1 106 ? -13.055 20.422 19.172 1 98.56 106 VAL A C 1
ATOM 794 O O . VAL A 1 106 ? -13.047 21 20.266 1 98.56 106 VAL A O 1
ATOM 797 N N . ARG A 1 107 ? -13.086 19.109 19.031 1 98.62 107 ARG A N 1
ATOM 798 C CA . ARG A 1 107 ? -13.273 18.297 20.234 1 98.62 107 ARG A CA 1
ATOM 799 C C . ARG A 1 107 ? -12.391 17.047 20.188 1 98.62 107 ARG A C 1
ATOM 801 O O . ARG A 1 107 ? -12.062 16.547 19.125 1 98.62 107 ARG A O 1
ATOM 808 N N . GLU A 1 108 ? -12.102 16.609 21.344 1 98.5 108 GLU A N 1
ATOM 809 C CA . GLU A 1 108 ? -11.461 15.297 21.422 1 98.5 108 GLU A CA 1
ATOM 810 C C . GLU A 1 108 ? -12.461 14.18 21.141 1 98.5 108 GLU A C 1
ATOM 812 O O . GLU A 1 108 ? -13.625 14.258 21.531 1 98.5 108 GLU A O 1
ATOM 817 N N . THR A 1 109 ? -11.977 13.141 20.547 1 98.56 109 THR A N 1
ATOM 818 C CA . THR A 1 109 ? -12.859 12.055 20.125 1 98.56 109 THR A CA 1
ATOM 819 C C . THR A 1 109 ? -12.93 10.969 21.188 1 98.56 109 THR A C 1
ATOM 821 O O . THR A 1 109 ? -12.047 10.875 22.047 1 98.56 109 THR A O 1
ATOM 824 N N . ASP A 1 110 ? -14.023 10.172 21.047 1 98.31 110 ASP A N 1
ATOM 825 C CA . ASP A 1 110 ? -14.172 8.977 21.875 1 98.31 110 ASP A CA 1
ATOM 826 C C . ASP A 1 110 ? -13.648 7.738 21.156 1 98.31 110 ASP A C 1
ATOM 828 O O . ASP A 1 110 ? -13.852 7.582 19.953 1 98.31 110 ASP A O 1
ATOM 832 N N . ASP A 1 111 ? -13.141 6.816 21.953 1 98.44 111 ASP A N 1
ATOM 833 C CA . ASP A 1 111 ? -12.5 5.629 21.406 1 98.44 111 ASP A CA 1
ATOM 834 C C . ASP A 1 111 ? -13.5 4.789 20.609 1 98.44 111 ASP A C 1
ATOM 836 O O . ASP A 1 111 ? -13.109 4.066 19.688 1 98.44 111 ASP A O 1
ATOM 840 N N . ALA A 1 112 ? -14.727 4.879 20.938 1 98.5 112 ALA A N 1
ATOM 841 C CA . ALA A 1 112 ? -15.742 4.02 20.328 1 98.5 112 ALA A CA 1
ATOM 842 C C . ALA A 1 112 ? -16.234 4.594 19 1 98.5 112 ALA A C 1
ATOM 844 O O . ALA A 1 112 ? -16.859 3.893 18.203 1 98.5 112 ALA A O 1
ATOM 845 N N . GLU A 1 113 ? -15.992 5.922 18.812 1 98.75 113 GLU A N 1
ATOM 846 C CA . GLU A 1 113 ? -16.375 6.527 17.547 1 98.75 113 GLU A CA 1
ATOM 847 C C . GLU A 1 113 ? -15.547 5.953 16.391 1 98.75 113 GLU A C 1
ATOM 849 O O . GLU A 1 113 ? -14.492 5.359 16.609 1 98.75 113 GLU A O 1
ATOM 854 N N . THR A 1 114 ? -16.078 6.07 15.141 1 98.75 114 THR A N 1
ATOM 855 C CA . THR A 1 114 ? -15.422 5.414 14.016 1 98.75 114 THR A CA 1
ATOM 856 C C . THR A 1 114 ? -14.914 6.441 13.008 1 98.75 114 THR A C 1
ATOM 858 O O . THR A 1 114 ? -15.297 7.613 13.062 1 98.75 114 THR A O 1
ATOM 861 N N . VAL A 1 115 ? -14.062 6.004 12.203 1 98.56 115 VAL A N 1
ATOM 862 C CA . VAL A 1 115 ? -13.32 6.793 11.227 1 98.56 115 VAL A CA 1
ATOM 863 C C . VAL A 1 115 ? -13.461 6.164 9.844 1 98.56 115 VAL A C 1
ATOM 865 O O . VAL A 1 115 ? -13.414 4.938 9.703 1 98.56 115 VAL A O 1
ATOM 868 N N . SER A 1 116 ? -13.602 7.012 8.828 1 98.19 116 SER A N 1
ATOM 869 C CA . SER A 1 116 ? -13.734 6.508 7.469 1 98.19 116 SER A CA 1
ATOM 870 C C . SER A 1 116 ? -12.375 6.367 6.797 1 98.19 116 SER A C 1
ATOM 872 O O . SER A 1 116 ? -12.195 5.508 5.93 1 98.19 116 SER A O 1
ATOM 874 N N . TRP A 1 117 ? -11.477 7.211 7.141 1 97.56 117 TRP A N 1
ATOM 875 C CA . TRP A 1 117 ? -10.156 7.27 6.523 1 97.56 117 TRP A CA 1
ATOM 876 C C . TRP A 1 117 ? -9.148 7.926 7.461 1 97.56 117 TRP A C 1
ATOM 878 O O . TRP A 1 117 ? -9.445 8.938 8.094 1 97.56 117 TRP A O 1
ATOM 888 N N . ALA A 1 118 ? -7.926 7.328 7.551 1 98.19 118 ALA A N 1
ATOM 889 C CA . ALA A 1 118 ? -6.91 7.965 8.383 1 98.19 118 ALA A CA 1
ATOM 890 C C . ALA A 1 118 ? -5.516 7.453 8.031 1 98.19 118 ALA A C 1
ATOM 892 O O . ALA A 1 118 ? -5.359 6.316 7.578 1 98.19 118 ALA A O 1
ATOM 893 N N . THR A 1 119 ? -4.582 8.273 8.188 1 97.69 119 THR A N 1
ATOM 894 C CA . THR A 1 119 ? -3.164 7.934 8.195 1 97.69 119 THR A CA 1
ATOM 895 C C . THR A 1 119 ? -2.527 8.289 9.539 1 97.69 119 THR A C 1
ATOM 897 O O . THR A 1 119 ? -2.568 9.445 9.961 1 97.69 119 THR A O 1
ATOM 900 N N . VAL A 1 120 ? -1.909 7.246 10.188 1 98.44 120 VAL A N 1
ATOM 901 C CA . VAL A 1 120 ? -1.33 7.52 11.5 1 98.44 120 VAL A CA 1
ATOM 902 C C . VAL A 1 120 ? -0.023 6.746 11.656 1 98.44 120 VAL A C 1
ATOM 904 O O . VAL A 1 120 ? 0.248 5.809 10.898 1 98.44 120 VAL A O 1
ATOM 907 N N . LYS A 1 121 ? 0.738 7.148 12.5 1 98.12 121 LYS A N 1
ATOM 908 C CA . LYS A 1 121 ? 1.949 6.441 12.906 1 98.12 121 LYS A CA 1
ATOM 909 C C . LYS A 1 121 ? 2.387 6.863 14.312 1 98.12 121 LYS A C 1
ATOM 911 O O . LYS A 1 121 ? 1.892 7.855 14.844 1 98.12 121 LYS A O 1
ATOM 916 N N . PHE A 1 122 ? 3.209 6.027 14.93 1 98.56 122 PHE A N 1
ATOM 917 C CA . PHE A 1 122 ? 3.896 6.465 16.141 1 98.56 122 PHE A CA 1
ATOM 918 C C . PHE A 1 122 ? 5.039 7.414 15.797 1 98.56 122 PHE A C 1
ATOM 920 O O . PHE A 1 122 ? 6.016 7.016 15.156 1 98.56 122 PHE A O 1
ATOM 927 N N . PHE A 1 123 ? 4.918 8.656 16.203 1 98.25 123 PHE A N 1
ATOM 928 C CA . PHE A 1 123 ? 5.805 9.719 15.758 1 98.25 123 PHE A CA 1
ATOM 929 C C . PHE A 1 123 ? 7.098 9.719 16.562 1 98.25 123 PHE A C 1
ATOM 931 O O . PHE A 1 123 ? 7.082 9.984 17.781 1 98.25 123 PHE A O 1
ATOM 938 N N . LYS A 1 124 ? 8.164 9.383 15.977 1 97.5 124 LYS A N 1
ATOM 939 C CA . LYS A 1 124 ? 9.523 9.398 16.5 1 97.5 124 LYS A CA 1
ATOM 940 C C . LYS A 1 124 ? 10.484 10.055 15.523 1 97.5 124 LYS A C 1
ATOM 942 O O . LYS A 1 124 ? 11.242 9.367 14.836 1 97.5 124 LYS A O 1
ATOM 947 N N . PRO A 1 125 ? 10.508 11.383 15.547 1 96.75 125 PRO A N 1
ATOM 948 C CA . PRO A 1 125 ? 11.281 12.086 14.523 1 96.75 125 PRO A CA 1
ATOM 949 C C . PRO A 1 125 ? 12.781 11.844 14.641 1 96.75 125 PRO A C 1
ATOM 951 O O . PRO A 1 125 ? 13.305 11.742 15.758 1 96.75 125 PRO A O 1
ATOM 954 N N . GLU A 1 126 ? 13.445 11.812 13.516 1 95.19 126 GLU A N 1
ATOM 955 C CA . GLU A 1 126 ? 14.898 11.648 13.469 1 95.19 126 GLU A CA 1
ATOM 956 C C . GLU A 1 126 ? 15.586 12.906 12.953 1 95.19 126 GLU A C 1
ATOM 958 O O . GLU A 1 126 ? 16.812 13.016 13.023 1 95.19 126 GLU A O 1
ATOM 963 N N . LYS A 1 127 ? 14.828 13.75 12.367 1 96.62 127 LYS A N 1
ATOM 964 C CA . LYS A 1 127 ? 15.352 15 11.82 1 96.62 127 LYS A CA 1
ATOM 965 C C . LYS A 1 127 ? 14.5 16.188 12.242 1 96.62 127 LYS A C 1
ATOM 967 O O . LYS A 1 127 ? 13.281 16.062 12.414 1 96.62 127 LYS A O 1
ATOM 972 N N . SER A 1 128 ? 15.133 17.297 12.445 1 98.25 128 SER A N 1
ATOM 973 C CA . SER A 1 128 ? 14.422 18.547 12.68 1 98.25 128 SER A CA 1
ATOM 974 C C . SER A 1 128 ? 15.219 19.734 12.148 1 98.25 128 SER A C 1
ATOM 976 O O . SER A 1 128 ? 16.422 19.641 11.93 1 98.25 128 SER A O 1
ATOM 978 N N . PHE A 1 129 ? 14.531 20.797 11.875 1 98.25 129 PHE A N 1
ATOM 979 C CA . PHE A 1 129 ? 15.156 22.062 11.492 1 98.25 129 PHE A CA 1
ATOM 980 C C . PHE A 1 129 ? 14.219 23.234 11.758 1 98.25 129 PHE A C 1
ATOM 982 O O . PHE A 1 129 ? 13.031 23.031 12.016 1 98.25 129 PHE A O 1
ATOM 989 N N . ASP A 1 130 ? 14.766 24.438 11.648 1 98.56 130 ASP A N 1
ATOM 990 C CA . ASP A 1 130 ? 13.992 25.641 11.969 1 98.56 130 ASP A CA 1
ATOM 991 C C . ASP A 1 130 ? 13.688 26.438 10.711 1 98.56 130 ASP A C 1
ATOM 993 O O . ASP A 1 130 ? 14.508 26.516 9.797 1 98.56 130 ASP A O 1
ATOM 997 N N . ILE A 1 131 ? 12.523 26.938 10.688 1 98.38 131 ILE A N 1
ATOM 998 C CA . ILE A 1 131 ? 12.156 28.031 9.812 1 98.38 131 ILE A CA 1
ATOM 999 C C . ILE A 1 131 ? 12.258 29.359 10.57 1 98.38 131 ILE A C 1
ATOM 1001 O O . ILE A 1 131 ? 11.469 29.625 11.484 1 98.38 131 ILE A O 1
ATOM 1005 N N . LEU A 1 132 ? 13.141 30.25 10.141 1 98 132 LEU A N 1
ATOM 1006 C CA . LEU A 1 132 ? 13.445 31.438 10.938 1 98 132 LEU A CA 1
ATOM 1007 C C . LEU A 1 132 ? 12.93 32.688 10.25 1 98 132 LEU A C 1
ATOM 1009 O O . LEU A 1 132 ? 12.883 33.781 10.852 1 98 132 LEU A O 1
ATOM 1013 N N . GLN A 1 133 ? 12.617 32.562 8.961 1 98.25 133 GLN A N 1
ATOM 1014 C CA . GLN A 1 133 ? 12.039 33.656 8.195 1 98.25 133 GLN A CA 1
ATOM 1015 C C . GLN A 1 133 ? 10.695 33.25 7.586 1 98.25 133 GLN A C 1
ATOM 1017 O O . GLN A 1 133 ? 10.469 32.094 7.285 1 98.25 133 GLN A O 1
ATOM 1022 N N . PRO A 1 134 ? 9.828 34.281 7.402 1 98.62 134 PRO A N 1
ATOM 1023 C CA . PRO A 1 134 ? 8.523 33.938 6.828 1 98.62 134 PRO A CA 1
ATOM 1024 C C . PRO A 1 134 ? 8.633 33.25 5.477 1 98.62 134 PRO A C 1
ATOM 1026 O O . PRO A 1 134 ? 9.492 33.594 4.664 1 98.62 134 PRO A O 1
ATOM 1029 N N . ILE A 1 135 ? 7.73 32.312 5.301 1 98.62 135 ILE A N 1
ATOM 1030 C CA . ILE A 1 135 ? 7.727 31.547 4.07 1 98.62 135 ILE A CA 1
ATOM 1031 C C . ILE A 1 135 ? 6.297 31.125 3.729 1 98.62 135 ILE A C 1
ATOM 1033 O O . ILE A 1 135 ? 5.516 30.781 4.617 1 98.62 135 ILE A O 1
ATOM 1037 N N . ASP A 1 136 ? 5.953 31.109 2.48 1 98.19 136 ASP A N 1
ATOM 1038 C CA . ASP A 1 136 ? 4.625 30.625 2.104 1 98.19 136 ASP A CA 1
ATOM 1039 C C . ASP A 1 136 ? 4.594 29.094 2.023 1 98.19 136 ASP A C 1
ATOM 1041 O O . ASP A 1 136 ? 5.637 28.453 2.076 1 98.19 136 ASP A O 1
ATOM 1045 N N . CYS A 1 137 ? 3.463 28.641 1.876 1 97.62 137 CYS A N 1
ATOM 1046 C CA . CYS A 1 137 ? 3.248 27.203 1.995 1 97.62 137 CYS A CA 1
ATOM 1047 C C . CYS A 1 137 ? 3.939 26.453 0.863 1 97.62 137 CYS A C 1
ATOM 1049 O O . CYS A 1 137 ? 4.523 25.391 1.082 1 97.62 137 CYS A O 1
ATOM 1051 N N . GLU A 1 138 ? 3.846 26.906 -0.347 1 97.31 138 GLU A N 1
ATOM 1052 C CA . GLU A 1 138 ? 4.457 26.25 -1.496 1 97.31 138 GLU A CA 1
ATOM 1053 C C . GLU A 1 138 ? 5.977 26.203 -1.356 1 97.31 138 GLU A C 1
ATOM 1055 O O . GLU A 1 138 ? 6.594 25.156 -1.603 1 97.31 138 GLU A O 1
ATOM 1060 N N . ASP A 1 139 ? 6.527 27.297 -0.955 1 98.12 139 ASP A N 1
ATOM 1061 C CA . ASP A 1 139 ? 7.969 27.359 -0.745 1 98.12 139 ASP A CA 1
ATOM 1062 C C . ASP A 1 139 ? 8.391 26.469 0.426 1 98.12 139 ASP A C 1
ATOM 1064 O O . ASP A 1 139 ? 9.469 25.875 0.405 1 98.12 139 ASP A O 1
ATOM 1068 N N . PHE A 1 140 ? 7.574 26.453 1.425 1 98.44 140 PHE A N 1
ATOM 1069 C CA . PHE A 1 140 ? 7.832 25.578 2.564 1 98.44 140 PHE A CA 1
ATOM 1070 C C . PHE A 1 140 ? 7.922 24.125 2.121 1 98.44 140 PHE A C 1
ATOM 1072 O O . PHE A 1 140 ? 8.883 23.438 2.449 1 98.44 140 PHE A O 1
ATOM 1079 N N . LYS A 1 141 ? 6.98 23.656 1.357 1 97.31 141 LYS A N 1
ATOM 1080 C CA . LYS A 1 141 ? 6.98 22.281 0.847 1 97.31 141 LYS A CA 1
ATOM 1081 C C . LYS A 1 141 ? 8.211 22.016 -0.012 1 97.31 141 LYS A C 1
ATOM 1083 O O . LYS A 1 141 ? 8.836 20.953 0.093 1 97.31 141 LYS A O 1
ATOM 1088 N N . ALA A 1 142 ? 8.539 22.984 -0.852 1 97 142 ALA A N 1
ATOM 1089 C CA . ALA A 1 142 ? 9.734 22.859 -1.685 1 97 142 ALA A CA 1
ATOM 1090 C C . ALA A 1 142 ? 10.992 22.75 -0.827 1 97 142 ALA A C 1
ATOM 1092 O O . ALA A 1 142 ? 11.906 21.984 -1.15 1 97 142 ALA A O 1
ATOM 1093 N N . THR A 1 143 ? 11.055 23.562 0.219 1 97 143 THR A N 1
ATOM 1094 C CA . THR A 1 143 ? 12.172 23.5 1.156 1 97 143 THR A CA 1
ATOM 1095 C C . THR A 1 143 ? 12.266 22.125 1.804 1 97 143 THR A C 1
ATOM 1097 O O . THR A 1 143 ? 13.359 21.578 1.945 1 97 143 THR A O 1
ATOM 1100 N N . LEU A 1 144 ? 11.141 21.594 2.225 1 97.19 144 LEU A N 1
ATOM 1101 C CA . LEU A 1 144 ? 11.109 20.25 2.797 1 97.19 144 LEU A CA 1
ATOM 1102 C C . LEU A 1 144 ? 11.656 19.219 1.811 1 97.19 144 LEU A C 1
ATOM 1104 O O . LEU A 1 144 ? 12.5 18.391 2.17 1 97.19 144 LEU A O 1
ATOM 1108 N N . ASP A 1 145 ? 11.25 19.266 0.584 1 96.12 145 ASP A N 1
ATOM 1109 C CA . ASP A 1 145 ? 11.688 18.328 -0.437 1 96.12 145 ASP A CA 1
ATOM 1110 C C . ASP A 1 145 ? 13.211 18.312 -0.565 1 96.12 145 ASP A C 1
ATOM 1112 O O . ASP A 1 145 ? 13.82 17.25 -0.75 1 96.12 145 ASP A O 1
ATOM 1116 N N . LYS A 1 146 ? 13.75 19.453 -0.448 1 96.12 146 LYS A N 1
ATOM 1117 C CA . LYS A 1 146 ? 15.203 19.594 -0.593 1 96.12 146 LYS A CA 1
ATOM 1118 C C . LYS A 1 146 ? 15.93 18.969 0.592 1 96.12 146 LYS A C 1
ATOM 1120 O O . LYS A 1 146 ? 17.109 18.609 0.489 1 96.12 146 LYS A O 1
ATOM 1125 N N . LYS A 1 147 ? 15.211 18.828 1.644 1 96.44 147 LYS A N 1
ATOM 1126 C CA . LYS A 1 147 ? 15.859 18.344 2.861 1 96.44 147 LYS A CA 1
ATOM 1127 C C . LYS A 1 147 ? 15.633 16.844 3.055 1 96.44 147 LYS A C 1
ATOM 1129 O O . LYS A 1 147 ? 16.188 16.234 3.975 1 96.44 147 LYS A O 1
ATOM 1134 N N . LEU A 1 148 ? 14.867 16.266 2.305 1 95.62 148 LEU A N 1
ATOM 1135 C CA . LEU A 1 148 ? 14.578 14.836 2.404 1 95.62 148 LEU A CA 1
ATOM 1136 C C . LEU A 1 148 ? 15.641 14.016 1.687 1 95.62 148 LEU A C 1
ATOM 1138 O O . LEU A 1 148 ? 16.094 14.391 0.605 1 95.62 148 LEU A O 1
ATOM 1142 N N . PRO A 1 149 ? 16.016 12.898 2.27 1 95.12 149 PRO A N 1
ATOM 1143 C CA . PRO A 1 149 ? 17.031 12.062 1.611 1 95.12 149 PRO A CA 1
ATOM 1144 C C . PRO A 1 149 ? 16.5 11.422 0.327 1 95.12 149 PRO A C 1
ATOM 1146 O O . PRO A 1 149 ? 17.297 11.039 -0.542 1 95.12 149 PRO A O 1
ATOM 1149 N N . THR A 1 150 ? 15.234 11.211 0.194 1 95.44 150 THR A N 1
ATOM 1150 C CA . THR A 1 150 ? 14.586 10.625 -0.973 1 95.44 150 THR A CA 1
ATOM 1151 C C . THR A 1 150 ? 13.102 10.977 -0.994 1 95.44 150 THR A C 1
ATOM 1153 O O . THR A 1 150 ? 12.5 11.234 0.053 1 95.44 150 THR A O 1
ATOM 1156 N N . VAL A 1 151 ? 12.547 10.977 -2.129 1 92.88 151 VAL A N 1
ATOM 1157 C CA . VAL A 1 151 ? 11.109 11.219 -2.248 1 92.88 151 VAL A CA 1
ATOM 1158 C C . VAL A 1 151 ? 10.367 9.891 -2.354 1 92.88 151 VAL A C 1
ATOM 1160 O O . VAL A 1 151 ? 9.148 9.875 -2.553 1 92.88 151 VAL A O 1
ATOM 1163 N N . ASN A 1 152 ? 11.094 8.742 -2.125 1 93.06 152 ASN A N 1
ATOM 1164 C CA . ASN A 1 152 ? 10.539 7.438 -2.447 1 93.06 152 ASN A CA 1
ATOM 1165 C C . ASN A 1 152 ? 10.031 6.723 -1.199 1 93.06 152 ASN A C 1
ATOM 1167 O O . ASN A 1 152 ? 9.648 5.551 -1.26 1 93.06 152 ASN A O 1
ATOM 1171 N N . VAL A 1 153 ? 10.07 7.363 -0.047 1 94.44 153 VAL A N 1
ATOM 1172 C CA . VAL A 1 153 ? 9.555 6.754 1.173 1 94.44 153 VAL A CA 1
ATOM 1173 C C . VAL A 1 153 ? 8.508 7.664 1.807 1 94.44 153 VAL A C 1
ATOM 1175 O O . VAL A 1 153 ? 8.141 8.688 1.229 1 94.44 153 VAL A O 1
ATOM 1178 N N . PHE A 1 154 ? 8.016 7.219 2.934 1 95 154 PHE A N 1
ATOM 1179 C CA . PHE A 1 154 ? 6.984 7.969 3.633 1 95 154 PHE A CA 1
ATOM 1180 C C . PHE A 1 154 ? 7.594 8.875 4.695 1 95 154 PHE A C 1
ATOM 1182 O O . PHE A 1 154 ? 8.547 8.484 5.379 1 95 154 PHE A O 1
ATOM 1189 N N . TYR A 1 155 ? 6.941 10.07 4.844 1 96.5 155 TYR A N 1
ATOM 1190 C CA . TYR A 1 155 ? 7.383 10.969 5.902 1 96.5 155 TYR A CA 1
ATOM 1191 C C . TYR A 1 155 ? 6.191 11.492 6.703 1 96.5 155 TYR A C 1
ATOM 1193 O O . TYR A 1 155 ? 5.199 11.938 6.129 1 96.5 155 TYR A O 1
ATOM 1201 N N . ALA A 1 156 ? 6.293 11.344 7.977 1 98 156 ALA A N 1
ATOM 1202 C CA . ALA A 1 156 ? 5.445 12.133 8.867 1 98 156 ALA A CA 1
ATOM 1203 C C . ALA A 1 156 ? 6.086 13.484 9.18 1 98 156 ALA A C 1
ATOM 1205 O O . ALA A 1 156 ? 7.285 13.555 9.469 1 98 156 ALA A O 1
ATOM 1206 N N . ILE A 1 157 ? 5.25 14.523 9.117 1 98.5 157 ILE A N 1
ATOM 1207 C CA . ILE A 1 157 ? 5.738 15.891 9.258 1 98.5 157 ILE A CA 1
ATOM 1208 C C . ILE A 1 157 ? 4.969 16.609 10.375 1 98.5 157 ILE A C 1
ATOM 1210 O O . ILE A 1 157 ? 3.736 16.656 10.344 1 98.5 157 ILE A O 1
ATOM 1214 N N . LYS A 1 158 ? 5.707 17.109 11.25 1 98.88 158 LYS A N 1
ATOM 1215 C CA . LYS A 1 158 ? 5.16 17.953 12.312 1 98.88 158 LYS A CA 1
ATOM 1216 C C . LYS A 1 158 ? 5.789 19.344 12.297 1 98.88 158 LYS A C 1
ATOM 1218 O O . LYS A 1 158 ? 7.016 19.469 12.273 1 98.88 158 LYS A O 1
ATOM 1223 N N . VAL A 1 159 ? 4.984 20.359 12.234 1 98.88 159 VAL A N 1
ATOM 1224 C CA . VAL A 1 159 ? 5.441 21.734 12.25 1 98.88 159 VAL A CA 1
ATOM 1225 C C . VAL A 1 159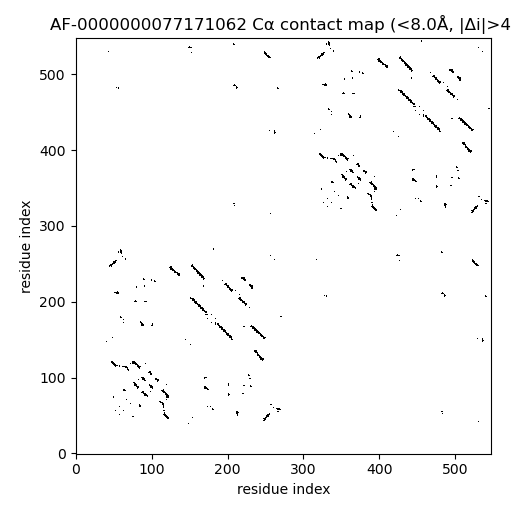 ? 4.84 22.484 13.438 1 98.88 159 VAL A C 1
ATOM 1227 O O . VAL A 1 159 ? 3.619 22.625 13.539 1 98.88 159 VAL A O 1
ATOM 1230 N N . VAL A 1 160 ? 5.656 22.922 14.328 1 98.88 160 VAL A N 1
ATOM 1231 C CA . VAL A 1 160 ? 5.203 23.656 15.5 1 98.88 160 VAL A CA 1
ATOM 1232 C C . VAL A 1 160 ? 5.688 25.109 15.422 1 98.88 160 VAL A C 1
ATOM 1234 O O . VAL A 1 160 ? 6.891 25.359 15.328 1 98.88 160 VAL A O 1
ATOM 1237 N N . GLY A 1 161 ? 4.676 26.062 15.391 1 98.75 161 GLY A N 1
ATOM 1238 C CA . GLY A 1 161 ? 5.184 27.422 15.281 1 98.75 161 GLY A CA 1
ATOM 1239 C C . GLY A 1 161 ? 4.082 28.469 15.25 1 98.75 161 GLY A C 1
ATOM 1240 O O . GLY A 1 161 ? 3.02 28.281 15.836 1 98.75 161 GLY A O 1
ATOM 1241 N N . VAL A 1 162 ? 4.492 29.625 14.727 1 98.88 162 VAL A N 1
ATOM 1242 C CA . VAL A 1 162 ? 3.611 30.781 14.547 1 98.88 162 VAL A CA 1
ATOM 1243 C C . VAL A 1 162 ? 3.326 30.984 13.062 1 98.88 162 VAL A C 1
ATOM 1245 O O . VAL A 1 162 ? 4.25 31.016 12.242 1 98.88 162 VAL A O 1
ATOM 1248 N N . PHE A 1 163 ? 2.045 31.109 12.828 1 98.88 163 PHE A N 1
ATOM 1249 C CA . PHE A 1 163 ? 1.618 31.234 11.438 1 98.88 163 PHE A CA 1
ATOM 1250 C C . PHE A 1 163 ? 0.971 32.594 11.188 1 98.88 163 PHE A C 1
ATOM 1252 O O . PHE A 1 163 ? 0.082 33 11.93 1 98.88 163 PHE A O 1
ATOM 1259 N N . ASP A 1 164 ? 1.394 33.25 10.125 1 98.88 164 ASP A N 1
ATOM 1260 C CA . ASP A 1 164 ? 0.815 34.531 9.758 1 98.88 164 ASP A CA 1
ATOM 1261 C C . ASP A 1 164 ? -0.602 34.344 9.211 1 98.88 164 ASP A C 1
ATOM 1263 O O . ASP A 1 164 ? -1.483 35.156 9.5 1 98.88 164 ASP A O 1
ATOM 1267 N N . SER A 1 165 ? -0.72 33.375 8.453 1 98.81 165 SER A N 1
ATOM 1268 C CA . SER A 1 165 ? -2.035 33.062 7.906 1 98.81 165 SER A CA 1
ATOM 1269 C C . SER A 1 165 ? -2.141 31.594 7.535 1 98.81 165 SER A C 1
ATOM 1271 O O . SER A 1 165 ? -1.184 31 7.023 1 98.81 165 SER A O 1
ATOM 1273 N N . VAL A 1 166 ? -3.297 31.031 7.816 1 98.81 166 VAL A N 1
ATOM 1274 C CA . VAL A 1 166 ? -3.615 29.656 7.41 1 98.81 166 VAL A CA 1
ATOM 1275 C C . VAL A 1 166 ? -5.047 29.594 6.879 1 98.81 166 VAL A C 1
ATOM 1277 O O . VAL A 1 166 ? -5.98 30.047 7.547 1 98.81 166 VAL A O 1
ATOM 1280 N N . GLN A 1 167 ? -5.145 29.172 5.656 1 98.69 167 GLN A N 1
ATOM 1281 C CA . GLN A 1 167 ? -6.449 28.781 5.129 1 98.69 167 GLN A CA 1
ATOM 1282 C C . GLN A 1 167 ? -6.676 27.281 5.254 1 98.69 167 GLN A C 1
ATOM 1284 O O . GLN A 1 167 ? -5.824 26.484 4.852 1 98.69 167 GLN A O 1
ATOM 1289 N N . TYR A 1 168 ? -7.785 26.938 5.871 1 98.19 168 TYR A N 1
ATOM 1290 C CA . TYR A 1 168 ? -8.086 25.531 6.082 1 98.19 168 TYR A CA 1
ATOM 1291 C C . TYR A 1 168 ? -9.562 25.234 5.816 1 98.19 168 TYR A C 1
ATOM 1293 O O . TYR A 1 168 ? -10.367 26.156 5.703 1 98.19 168 TYR A O 1
ATOM 1301 N N . GLN A 1 169 ? -9.844 23.953 5.648 1 98.06 169 GLN A N 1
ATOM 1302 C CA . GLN A 1 169 ? -11.227 23.594 5.34 1 98.06 169 GLN A CA 1
ATOM 1303 C C . GLN A 1 169 ? -11.68 22.406 6.184 1 98.06 169 GLN A C 1
ATOM 1305 O O . GLN A 1 169 ? -10.859 21.609 6.625 1 98.06 169 GLN A O 1
ATOM 1310 N N . ASN A 1 170 ? -12.961 22.391 6.445 1 98.12 170 ASN A N 1
ATOM 1311 C CA . ASN A 1 170 ? -13.688 21.266 7.016 1 98.12 170 ASN A CA 1
ATOM 1312 C C . ASN A 1 170 ? -14.828 20.812 6.109 1 98.12 170 ASN A C 1
ATOM 1314 O O . ASN A 1 170 ? -15.531 21.641 5.531 1 98.12 170 ASN A O 1
ATOM 1318 N N . PHE A 1 171 ? -14.852 19.531 6.012 1 96.69 171 PHE A N 1
ATOM 1319 C CA . PHE A 1 171 ? -15.938 18.953 5.227 1 96.69 171 PHE A CA 1
ATOM 1320 C C . PHE A 1 171 ? -17.25 18.969 6.016 1 96.69 171 PHE A C 1
ATOM 1322 O O . PHE A 1 171 ? -17.25 18.734 7.223 1 96.69 171 PHE A O 1
ATOM 1329 N N . PRO A 1 172 ? -18.422 19.234 5.266 1 97.19 172 PRO A N 1
ATOM 1330 C CA . PRO A 1 172 ? -19.703 19.031 5.934 1 97.19 172 PRO A CA 1
ATOM 1331 C C . PRO A 1 172 ? -20.031 17.562 6.156 1 97.19 172 PRO A C 1
ATOM 1333 O O . PRO A 1 172 ? -19.547 16.703 5.406 1 97.19 172 PRO A O 1
ATOM 1336 N N . ARG A 1 173 ? -20.781 17.328 7.211 1 97.44 173 ARG A N 1
ATOM 1337 C CA . ARG A 1 173 ? -21.25 15.953 7.398 1 97.44 173 ARG A CA 1
ATOM 1338 C C . ARG A 1 173 ? -22.078 15.484 6.211 1 97.44 173 ARG A C 1
ATOM 1340 O O . ARG A 1 173 ? -23.047 16.156 5.82 1 97.44 173 ARG A O 1
ATOM 1347 N N . MET A 1 174 ? -21.719 14.352 5.707 1 97.06 174 MET A N 1
ATOM 1348 C CA . MET A 1 174 ? -22.469 13.781 4.594 1 97.06 174 MET A CA 1
ATOM 1349 C C . MET A 1 174 ? -23.516 12.789 5.094 1 97.06 174 MET A C 1
ATOM 1351 O O . MET A 1 174 ? -23.266 12.07 6.066 1 97.06 174 MET A O 1
ATOM 1355 N N . GLU A 1 175 ? -24.641 12.758 4.363 1 96.81 175 GLU A N 1
ATOM 1356 C CA . GLU A 1 175 ? -25.703 11.812 4.719 1 96.81 175 GLU A CA 1
ATOM 1357 C C . GLU A 1 175 ? -25.984 10.852 3.57 1 96.81 175 GLU A C 1
ATOM 1359 O O . GLU A 1 175 ? -25.875 11.227 2.4 1 96.81 175 GLU A O 1
ATOM 1364 N N . LYS A 1 176 ? -26.406 9.688 3.914 1 95.38 176 LYS A N 1
ATOM 1365 C CA . LYS A 1 176 ? -26.75 8.688 2.91 1 95.38 176 LYS A CA 1
ATOM 1366 C C . LYS A 1 176 ? -28.078 9.031 2.229 1 95.38 176 LYS A C 1
ATOM 1368 O O . LYS A 1 176 ? -29 9.516 2.877 1 95.38 176 LYS A O 1
ATOM 1373 N N . PRO A 1 177 ? -28.406 8.625 1.028 1 95.75 177 PRO A N 1
ATOM 1374 C CA . PRO A 1 177 ? -27.312 8.18 0.16 1 95.75 177 PRO A CA 1
ATOM 1375 C C . PRO A 1 177 ? -26.266 9.266 -0.089 1 95.75 177 PRO A C 1
ATOM 1377 O O . PRO A 1 177 ? -26.625 10.438 -0.263 1 95.75 177 PRO A O 1
ATOM 1380 N N . TYR A 1 178 ? -25.047 8.898 -0.101 1 95.75 178 TYR A N 1
ATOM 1381 C CA . TYR A 1 178 ? -23.969 9.867 -0.169 1 95.75 178 TYR A CA 1
ATOM 1382 C C . TYR A 1 178 ? -23.906 10.523 -1.541 1 95.75 178 TYR A C 1
ATOM 1384 O O . TYR A 1 178 ? -23.969 9.844 -2.568 1 95.75 178 TYR A O 1
ATOM 1392 N N . ALA A 1 179 ? -23.766 11.875 -1.45 1 92.81 179 ALA A N 1
ATOM 1393 C CA . ALA A 1 179 ? -23.344 12.586 -2.654 1 92.81 179 ALA A CA 1
ATOM 1394 C C . ALA A 1 179 ? -21.906 12.273 -3.004 1 92.81 179 ALA A C 1
ATOM 1396 O O . ALA A 1 179 ? -21.219 11.547 -2.273 1 92.81 179 ALA A O 1
ATOM 1397 N N . SER A 1 180 ? -21.453 12.781 -4.168 1 93.12 180 SER A N 1
ATOM 1398 C CA . SER A 1 180 ? -20.062 12.562 -4.586 1 93.12 180 SER A CA 1
ATOM 1399 C C . SER A 1 180 ? -19.094 13.328 -3.697 1 93.12 180 SER A C 1
ATOM 1401 O O . SER A 1 180 ? -19.469 14.305 -3.047 1 93.12 180 SER A O 1
ATOM 1403 N N . PHE A 1 181 ? -17.906 12.875 -3.631 1 93.56 181 PHE A N 1
ATOM 1404 C CA . PHE A 1 181 ? -16.859 13.594 -2.918 1 93.56 181 PHE A CA 1
ATOM 1405 C C . PHE A 1 181 ? -16.75 15.031 -3.412 1 93.56 181 PHE A C 1
ATOM 1407 O O . PHE A 1 181 ? -16.578 15.953 -2.613 1 93.56 181 PHE A O 1
ATOM 1414 N N . SER A 1 182 ? -16.844 15.172 -4.754 1 91.06 182 SER A N 1
ATOM 1415 C CA . SER A 1 182 ? -16.734 16.5 -5.359 1 91.06 182 SER A CA 1
ATOM 1416 C C . SER A 1 182 ? -17.844 17.422 -4.863 1 91.06 182 SER A C 1
ATOM 1418 O O . SER A 1 182 ? -17.609 18.609 -4.641 1 91.06 182 SER A O 1
ATOM 1420 N N . GLU A 1 183 ? -18.969 16.906 -4.73 1 90.12 183 GLU A N 1
ATOM 1421 C CA . GLU A 1 183 ? -20.062 17.703 -4.172 1 90.12 183 GLU A CA 1
ATOM 1422 C C . GLU A 1 183 ? -19.781 18.078 -2.723 1 90.12 183 GLU A C 1
ATOM 1424 O O . GLU A 1 183 ? -20.062 19.203 -2.307 1 90.12 183 GLU A O 1
ATOM 1429 N N . GLY A 1 184 ? -19.266 17.172 -1.961 1 90 184 GLY A N 1
ATOM 1430 C CA . GLY A 1 184 ? -18.844 17.5 -0.606 1 90 184 GLY A CA 1
ATOM 1431 C C . GLY A 1 184 ? -17.781 18.578 -0.554 1 90 184 GLY A C 1
ATOM 1432 O O . GLY A 1 184 ? -17.844 19.484 0.276 1 90 184 GLY A O 1
ATOM 1433 N N . LEU A 1 185 ? -16.859 18.391 -1.43 1 90.5 185 LEU A N 1
ATOM 1434 C CA . LEU A 1 185 ? -15.773 19.359 -1.496 1 90.5 185 LEU A CA 1
ATOM 1435 C C . LEU A 1 185 ? -16.297 20.75 -1.819 1 90.5 185 LEU A C 1
ATOM 1437 O O . LEU A 1 185 ? -15.844 21.734 -1.237 1 90.5 185 LEU A O 1
ATOM 1441 N N . ALA A 1 186 ? -17.234 20.859 -2.709 1 91.56 186 ALA A N 1
ATOM 1442 C CA . ALA A 1 186 ? -17.828 22.125 -3.104 1 91.56 186 ALA A CA 1
ATOM 1443 C C . ALA A 1 186 ? -18.547 22.797 -1.927 1 91.56 186 ALA A C 1
ATOM 1445 O O . ALA A 1 186 ? -18.672 24.016 -1.881 1 91.56 186 ALA A O 1
ATOM 1446 N N . ASN A 1 187 ? -18.969 22.031 -1.011 1 93.56 187 ASN A N 1
ATOM 1447 C CA . ASN A 1 187 ? -19.703 22.547 0.135 1 93.56 187 ASN A CA 1
ATOM 1448 C C . ASN A 1 187 ? -18.828 22.625 1.382 1 93.56 187 ASN A C 1
ATOM 1450 O O . ASN A 1 187 ? -19.328 22.859 2.484 1 93.56 187 ASN A O 1
ATOM 1454 N N . ALA A 1 188 ? -17.625 22.328 1.22 1 96 188 ALA A N 1
ATOM 1455 C CA . ALA A 1 188 ? -16.703 22.453 2.346 1 96 188 ALA A CA 1
ATOM 1456 C C . ALA A 1 188 ? -16.672 23.891 2.869 1 96 188 ALA A C 1
ATOM 1458 O O . ALA A 1 188 ? -16.844 24.844 2.104 1 96 188 ALA A O 1
ATOM 1459 N N . VAL A 1 189 ? -16.453 24.031 4.141 1 97.5 189 VAL A N 1
ATOM 1460 C CA . VAL A 1 189 ? -16.344 25.344 4.75 1 97.5 189 VAL A CA 1
ATOM 1461 C C . VAL A 1 189 ? -14.875 25.75 4.852 1 97.5 189 VAL A C 1
ATOM 1463 O O . VAL A 1 189 ? -14.086 25.078 5.516 1 97.5 189 VAL A O 1
ATOM 1466 N N . ASN A 1 190 ? -14.555 26.812 4.199 1 97.56 190 ASN A N 1
ATOM 1467 C CA . ASN A 1 190 ? -13.195 27.359 4.195 1 97.56 190 ASN A CA 1
ATOM 1468 C C . ASN A 1 190 ? -13.055 28.516 5.188 1 97.56 190 ASN A C 1
ATOM 1470 O O . ASN A 1 190 ? -13.883 29.422 5.207 1 97.56 190 ASN A O 1
ATOM 1474 N N . GLU A 1 191 ? -12.055 28.422 5.953 1 97.75 191 GLU A N 1
ATOM 1475 C CA . GLU A 1 191 ? -11.766 29.453 6.957 1 97.75 191 GLU A CA 1
ATOM 1476 C C . GLU A 1 191 ? -10.328 29.938 6.859 1 97.75 191 GLU A C 1
ATOM 1478 O O . GLU A 1 191 ? -9.477 29.25 6.277 1 97.75 191 GLU A O 1
ATOM 1483 N N . GLU A 1 192 ? -10.164 31.156 7.348 1 98.19 192 GLU A N 1
ATOM 1484 C CA . GLU A 1 192 ? -8.812 31.703 7.469 1 98.19 192 GLU A CA 1
ATOM 1485 C C . GLU A 1 192 ? -8.555 32.219 8.891 1 98.19 192 GLU A C 1
ATOM 1487 O O . GLU A 1 192 ? -9.414 32.844 9.5 1 98.19 192 GLU A O 1
ATOM 1492 N N . VAL A 1 193 ? -7.434 31.828 9.375 1 98.19 193 VAL A N 1
ATOM 1493 C CA . VAL A 1 193 ? -6.996 32.344 10.672 1 98.19 193 VAL A CA 1
ATOM 1494 C C . VAL A 1 193 ? -5.648 33.062 10.516 1 98.19 193 VAL A C 1
ATOM 1496 O O . VAL A 1 193 ? -4.824 32.656 9.688 1 98.19 193 VAL A O 1
ATOM 1499 N N . ASN A 1 194 ? -5.512 34.094 11.281 1 98.56 194 ASN A N 1
ATOM 1500 C CA . ASN A 1 194 ? -4.293 34.906 11.203 1 98.56 194 ASN A CA 1
ATOM 1501 C C . ASN A 1 194 ? -3.602 35 12.562 1 98.56 194 ASN A C 1
ATOM 1503 O O . ASN A 1 194 ? -4.262 34.969 13.602 1 98.56 194 ASN A O 1
ATOM 1507 N N . ASP A 1 195 ? -2.32 35.094 12.477 1 98.5 195 ASP A N 1
ATOM 1508 C CA . ASP A 1 195 ? -1.499 35.312 13.664 1 98.5 195 ASP A CA 1
ATOM 1509 C C . ASP A 1 195 ? -1.814 34.312 14.758 1 98.5 195 ASP A C 1
ATOM 1511 O O . ASP A 1 195 ? -2.17 34.688 15.875 1 98.5 195 ASP A O 1
ATOM 1515 N N . VAL A 1 196 ? -1.615 33.062 14.453 1 98.5 196 VAL A N 1
ATOM 1516 C CA . VAL A 1 196 ? -1.975 32.031 15.406 1 98.5 196 VAL A CA 1
ATOM 1517 C C . VAL A 1 196 ? -0.758 31.156 15.688 1 98.5 196 VAL A C 1
ATOM 1519 O O . VAL A 1 196 ? 0.141 31.031 14.859 1 98.5 196 VAL A O 1
ATOM 1522 N N . GLU A 1 197 ? -0.711 30.625 16.875 1 98.81 197 GLU A N 1
ATOM 1523 C CA . GLU A 1 197 ? 0.206 29.547 17.25 1 98.81 197 GLU A CA 1
ATOM 1524 C C . GLU A 1 197 ? -0.47 28.188 17.156 1 98.81 197 GLU A C 1
ATOM 1526 O O . GLU A 1 197 ? -1.642 28.031 17.5 1 98.81 197 GLU A O 1
ATOM 1531 N N . GLY A 1 198 ? 0.306 27.25 16.578 1 98.81 198 GLY A N 1
ATOM 1532 C CA . GLY A 1 198 ? -0.294 25.938 16.438 1 98.81 198 GLY A CA 1
ATOM 1533 C C . GLY A 1 198 ? 0.658 24.891 15.875 1 98.81 198 GLY A C 1
ATOM 1534 O O . GLY A 1 198 ? 1.877 25.062 15.938 1 98.81 198 GLY A O 1
ATOM 1535 N N . THR A 1 199 ? 0.066 23.812 15.469 1 98.94 199 THR A N 1
ATOM 1536 C CA . THR A 1 199 ? 0.792 22.672 14.93 1 98.94 199 THR A CA 1
ATOM 1537 C C . THR A 1 199 ? 0.186 22.219 13.602 1 98.94 199 THR A C 1
ATOM 1539 O O . THR A 1 199 ? -1.034 22.078 13.484 1 98.94 199 THR A O 1
ATOM 1542 N N . PHE A 1 200 ? 1.051 22.125 12.562 1 98.88 200 PHE A N 1
ATOM 1543 C CA . PHE A 1 200 ? 0.712 21.344 11.391 1 98.88 200 PHE A CA 1
ATOM 1544 C C . PHE A 1 200 ? 1.084 19.875 11.602 1 98.88 200 PHE A C 1
ATOM 1546 O O . PHE A 1 200 ? 2.148 19.562 12.141 1 98.88 200 PHE A O 1
ATOM 1553 N N . MET A 1 201 ? 0.229 18.969 11.219 1 98.75 201 MET A N 1
ATOM 1554 C CA . MET A 1 201 ? 0.525 17.547 11.234 1 98.75 201 MET A CA 1
ATOM 1555 C C . MET A 1 201 ? 0.084 16.891 9.93 1 98.75 201 MET A C 1
ATOM 1557 O O . MET A 1 201 ? -0.964 17.234 9.375 1 98.75 201 MET A O 1
ATOM 1561 N N . GLY A 1 202 ? 0.938 15.969 9.5 1 98.06 202 GLY A N 1
ATOM 1562 C CA . GLY A 1 202 ? 0.57 15.258 8.289 1 98.06 202 GLY A CA 1
ATOM 1563 C C . GLY A 1 202 ? 1.705 14.438 7.707 1 98.06 202 GLY A C 1
ATOM 1564 O O . GLY A 1 202 ? 2.539 13.914 8.453 1 98.06 202 GLY A O 1
ATOM 1565 N N . PHE A 1 203 ? 1.516 14.227 6.387 1 97.12 203 PHE A N 1
ATOM 1566 C CA . PHE A 1 203 ? 2.404 13.266 5.75 1 97.12 203 PHE A CA 1
ATOM 1567 C C . PHE A 1 203 ? 2.799 13.727 4.355 1 97.12 203 PHE A C 1
ATOM 1569 O O . PHE A 1 203 ? 2.078 14.508 3.729 1 97.12 203 PHE A O 1
ATOM 1576 N N . ARG A 1 204 ? 3.949 13.289 3.959 1 95.62 204 ARG A N 1
ATOM 1577 C CA . ARG A 1 204 ? 4.348 13.273 2.555 1 95.62 204 ARG A CA 1
ATOM 1578 C C . ARG A 1 204 ? 4.449 11.844 2.031 1 95.62 204 ARG A C 1
ATOM 1580 O O . ARG A 1 204 ? 5.25 11.055 2.533 1 95.62 204 ARG A O 1
ATOM 1587 N N . PHE A 1 205 ? 3.67 11.477 1.068 1 93.06 205 PHE A N 1
ATOM 1588 C CA . PHE A 1 205 ? 3.709 10.164 0.425 1 93.06 205 PHE A CA 1
ATOM 1589 C C . PHE A 1 205 ? 4.445 10.242 -0.908 1 93.06 205 PHE A C 1
ATOM 1591 O O . PHE A 1 205 ? 4.418 11.273 -1.581 1 93.06 205 PHE A O 1
ATOM 1598 N N . PRO A 1 206 ? 5.062 9.094 -1.187 1 90.56 206 PRO A N 1
ATOM 1599 C CA . PRO A 1 206 ? 5.68 9.086 -2.516 1 90.56 206 PRO A CA 1
ATOM 1600 C C . PRO A 1 206 ? 4.656 9.211 -3.643 1 90.56 206 PRO A C 1
ATOM 1602 O O . PRO A 1 206 ? 3.561 8.648 -3.551 1 90.56 206 PRO A O 1
ATOM 1605 N N . GLU A 1 207 ? 5.02 9.938 -4.668 1 84.69 207 GLU A N 1
ATOM 1606 C CA . GLU A 1 207 ? 4.125 10.203 -5.789 1 84.69 207 GLU A CA 1
ATOM 1607 C C . GLU A 1 207 ? 3.893 8.945 -6.617 1 84.69 207 GLU A C 1
ATOM 1609 O O . GLU A 1 207 ? 2.787 8.711 -7.113 1 84.69 207 GLU A O 1
ATOM 1614 N N . LYS A 1 208 ? 4.809 8.133 -6.746 1 77.56 208 LYS A N 1
ATOM 1615 C CA . LYS A 1 208 ? 4.742 7.012 -7.68 1 77.56 208 LYS A CA 1
ATOM 1616 C C . LYS A 1 208 ? 4.363 5.719 -6.961 1 77.56 208 LYS A C 1
ATOM 1618 O O . LYS A 1 208 ? 3.598 4.91 -7.492 1 77.56 208 LYS A O 1
ATOM 1623 N N . THR A 1 209 ? 4.742 5.398 -5.867 1 74.25 209 THR A N 1
ATOM 1624 C CA . THR A 1 209 ? 4.645 4.113 -5.188 1 74.25 209 THR A CA 1
ATOM 1625 C C . THR A 1 209 ? 3.258 3.93 -4.574 1 74.25 209 THR A C 1
ATOM 1627 O O . THR A 1 209 ? 2.781 2.801 -4.43 1 74.25 209 THR A O 1
ATOM 1630 N N . ALA A 1 210 ? 2.514 4.941 -4.32 1 66.69 210 ALA A N 1
ATOM 1631 C CA . ALA A 1 210 ? 1.237 4.781 -3.629 1 66.69 210 ALA A CA 1
ATOM 1632 C C . ALA A 1 210 ? 0.262 5.891 -4.012 1 66.69 210 ALA A C 1
ATOM 1634 O O . ALA A 1 210 ? -0.36 6.504 -3.141 1 66.69 210 ALA A O 1
ATOM 1635 N N . PRO A 1 211 ? 0.057 5.934 -5.238 1 66 211 PRO A N 1
ATOM 1636 C CA . PRO A 1 211 ? -0.723 7.121 -5.594 1 66 211 PRO A CA 1
ATOM 1637 C C . PRO A 1 211 ? -2.197 6.996 -5.215 1 66 211 PRO A C 1
ATOM 1639 O O . PRO A 1 211 ? -2.883 8.008 -5.039 1 66 211 PRO A O 1
ATOM 1642 N N . ASP A 1 212 ? -2.611 5.836 -5.059 1 68.19 212 ASP A N 1
ATOM 1643 C CA . ASP A 1 212 ? -4.039 5.637 -4.828 1 68.19 212 ASP A CA 1
ATOM 1644 C C . ASP A 1 212 ? -4.328 5.348 -3.357 1 68.19 212 ASP A C 1
ATOM 1646 O O . ASP A 1 212 ? -5.488 5.289 -2.945 1 68.19 212 ASP A O 1
ATOM 1650 N N . LEU A 1 213 ? -3.311 5.18 -2.594 1 73.12 213 LEU A N 1
ATOM 1651 C CA . LEU A 1 213 ? -3.486 4.855 -1.183 1 73.12 213 LEU A CA 1
ATOM 1652 C C . LEU A 1 213 ? -3.682 6.121 -0.353 1 73.12 213 LEU A C 1
ATOM 1654 O O . LEU A 1 213 ? -4.461 6.125 0.603 1 73.12 213 LEU A O 1
ATOM 1658 N N . ASN A 1 214 ? -2.951 7.102 -0.806 1 75.31 214 ASN A N 1
ATOM 1659 C CA . ASN A 1 214 ? -2.994 8.383 -0.105 1 75.31 214 ASN A CA 1
ATOM 1660 C C . ASN A 1 214 ? -2.889 9.555 -1.074 1 75.31 214 ASN A C 1
ATOM 1662 O O . ASN A 1 214 ? -2.66 9.359 -2.27 1 75.31 214 ASN A O 1
ATOM 1666 N N . VAL A 1 215 ? -3.209 10.695 -0.539 1 74.81 215 VAL A N 1
ATOM 1667 C CA . VAL A 1 215 ? -2.971 11.922 -1.297 1 74.81 215 VAL A CA 1
ATOM 1668 C C . VAL A 1 215 ? -1.477 12.078 -1.57 1 74.81 215 VAL A C 1
ATOM 1670 O O . VAL A 1 215 ? -0.663 12.047 -0.644 1 74.81 215 VAL A O 1
ATOM 1673 N N . PRO A 1 216 ? -1.219 12.172 -2.914 1 74.56 216 PRO A N 1
ATOM 1674 C CA . PRO A 1 216 ? 0.21 12.312 -3.205 1 74.56 216 PRO A CA 1
ATOM 1675 C C . PRO A 1 216 ? 0.794 13.617 -2.668 1 74.56 216 PRO A C 1
ATOM 1677 O O . PRO A 1 216 ? 0.094 14.633 -2.604 1 74.56 216 PRO A O 1
ATOM 1680 N N . GLN A 1 217 ? 2.092 13.516 -2.332 1 83.69 217 GLN A N 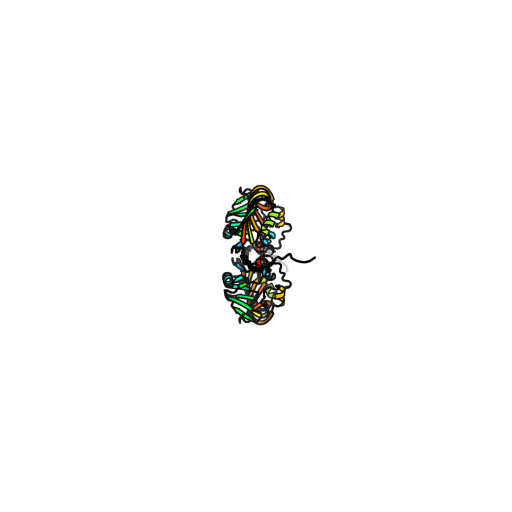1
ATOM 1681 C CA . GLN A 1 217 ? 2.863 14.648 -1.833 1 83.69 217 GLN A CA 1
ATOM 1682 C C . GLN A 1 217 ? 2.395 15.062 -0.44 1 83.69 217 GLN A C 1
ATOM 1684 O O . GLN A 1 217 ? 2.328 14.227 0.469 1 83.69 217 GLN A O 1
ATOM 1689 N N . TYR A 1 218 ? 2.123 16.312 -0.179 1 94.75 218 TYR A N 1
ATOM 1690 C CA . TYR A 1 218 ? 1.927 16.766 1.193 1 94.75 218 TYR A CA 1
ATOM 1691 C C . TYR A 1 218 ? 0.444 16.859 1.533 1 94.75 218 TYR A C 1
ATOM 1693 O O . TYR A 1 218 ? -0.339 17.422 0.774 1 94.75 218 TYR A O 1
ATOM 1701 N N . HIS A 1 219 ? 0.061 16.281 2.537 1 96.25 219 HIS A N 1
ATOM 1702 C CA . HIS A 1 219 ? -1.239 16.391 3.191 1 96.25 219 HIS A CA 1
ATOM 1703 C C . HIS A 1 219 ? -1.092 16.812 4.645 1 96.25 219 HIS A C 1
ATOM 1705 O O . HIS A 1 219 ? -0.59 16.062 5.477 1 96.25 219 HIS A O 1
ATOM 1711 N N . LEU A 1 220 ? -1.612 18.047 4.973 1 98.25 220 LEU A N 1
ATOM 1712 C CA . LEU A 1 220 ? -1.393 18.625 6.297 1 98.25 220 LEU A CA 1
ATOM 1713 C C . LEU A 1 220 ? -2.703 19.109 6.902 1 98.25 220 LEU A C 1
ATOM 1715 O O . LEU A 1 220 ? -3.539 19.688 6.199 1 98.25 220 LEU A O 1
ATOM 1719 N N . HIS A 1 221 ? -2.83 18.875 8.148 1 98.81 221 HIS A N 1
ATOM 1720 C CA . HIS A 1 221 ? -3.896 19.453 8.953 1 98.81 221 HIS A CA 1
ATOM 1721 C C . HIS A 1 221 ? -3.334 20.422 9.984 1 98.81 221 HIS A C 1
ATOM 1723 O O . HIS A 1 221 ? -2.16 20.344 10.352 1 98.81 221 HIS A O 1
ATOM 1729 N N . LEU A 1 222 ? -4.188 21.359 10.391 1 98.88 222 LEU A N 1
ATOM 1730 C CA . LEU A 1 222 ? -3.883 22.344 11.414 1 98.88 222 LEU A CA 1
ATOM 1731 C C . LEU A 1 222 ? -4.605 22.031 12.719 1 98.88 222 LEU A C 1
ATOM 1733 O O . LEU A 1 222 ? -5.781 21.656 12.703 1 98.88 222 LEU A O 1
ATOM 1737 N N . LEU A 1 223 ? -3.879 22.234 13.836 1 98.94 223 LEU A N 1
ATOM 1738 C CA . LEU A 1 223 ? -4.48 22.406 15.156 1 98.94 223 LEU A CA 1
ATOM 1739 C C . LEU A 1 223 ? -3.844 23.578 15.898 1 98.94 223 LEU A C 1
ATOM 1741 O O . LEU A 1 223 ? -2.652 23.531 16.219 1 98.94 223 LEU A O 1
ATOM 1745 N N . THR A 1 224 ? -4.676 24.578 16.156 1 98.75 224 THR A N 1
ATOM 1746 C CA . THR A 1 224 ? -4.133 25.719 16.891 1 98.75 224 THR A CA 1
ATOM 1747 C C . THR A 1 224 ? -3.957 25.359 18.375 1 98.75 224 THR A C 1
ATOM 1749 O O . THR A 1 224 ? -4.621 24.469 18.875 1 98.75 224 THR A O 1
ATOM 1752 N N . ASN A 1 225 ? -3.102 26.062 19.031 1 98.38 225 ASN A N 1
ATOM 1753 C CA . ASN A 1 225 ? -2.775 25.781 20.422 1 98.38 225 ASN A CA 1
ATOM 1754 C C . ASN A 1 225 ? -3.998 25.922 21.328 1 98.38 225 ASN A C 1
ATOM 1756 O O . ASN A 1 225 ? -4.156 25.172 22.281 1 98.38 225 ASN A O 1
ATOM 1760 N N . ASP A 1 226 ? -4.848 26.906 21.016 1 97.25 226 ASP A N 1
ATOM 1761 C CA . ASP A 1 226 ? -6.027 27.141 21.844 1 97.25 226 ASP A CA 1
ATOM 1762 C C . ASP A 1 226 ? -7.148 26.156 21.484 1 97.25 226 ASP A C 1
ATOM 1764 O O . ASP A 1 226 ? -8.219 26.188 22.094 1 97.25 226 ASP A O 1
ATOM 1768 N N . LYS A 1 227 ? -6.922 25.312 20.438 1 97.25 227 LYS A N 1
ATOM 1769 C CA . LYS A 1 227 ? -7.844 24.281 19.984 1 97.25 227 LYS A CA 1
ATOM 1770 C C . LYS A 1 227 ? -9.164 24.875 19.516 1 97.25 227 LYS A C 1
ATOM 1772 O O . LYS A 1 227 ? -10.227 24.297 19.719 1 97.25 227 LYS A O 1
ATOM 1777 N N . GLN A 1 228 ? -9.031 26.047 18.938 1 97.44 228 GLN A N 1
ATOM 1778 C CA . GLN A 1 228 ? -10.234 26.703 18.422 1 97.44 228 GLN A CA 1
ATOM 1779 C C . GLN A 1 228 ? -10.352 26.516 16.906 1 97.44 228 GLN A C 1
ATOM 1781 O O . GLN A 1 228 ? -11.445 26.625 16.344 1 97.44 228 GLN A O 1
ATOM 1786 N N . ASN A 1 229 ? -9.234 26.375 16.312 1 98.38 229 ASN A N 1
ATOM 1787 C CA . ASN A 1 229 ? -9.188 26.219 14.867 1 98.38 229 ASN A CA 1
ATOM 1788 C C . ASN A 1 229 ? -8.422 24.969 14.453 1 98.38 229 ASN A C 1
ATOM 1790 O O . ASN A 1 229 ? -7.332 24.719 14.961 1 98.38 229 ASN A O 1
ATOM 1794 N N . ALA A 1 230 ? -9.031 24.203 13.602 1 98.81 230 ALA A N 1
ATOM 1795 C CA . ALA A 1 230 ? -8.445 22.969 13.086 1 98.81 230 ALA A CA 1
ATOM 1796 C C . ALA A 1 230 ? -9.062 22.578 11.75 1 98.81 230 ALA A C 1
ATOM 1798 O O . ALA A 1 230 ? -10.242 22.859 11.5 1 98.81 230 ALA A O 1
ATOM 1799 N N . GLY A 1 231 ? -8.297 21.922 10.914 1 98.69 231 GLY A N 1
ATOM 1800 C CA . GLY A 1 231 ? -8.82 21.453 9.648 1 98.69 231 GLY A CA 1
ATOM 1801 C C . GLY A 1 231 ? -7.742 21.172 8.617 1 98.69 231 GLY A C 1
ATOM 1802 O O . GLY A 1 231 ? -6.551 21.234 8.93 1 98.69 231 GLY A O 1
ATOM 1803 N N . HIS A 1 232 ? -8.125 20.766 7.453 1 98.12 232 HIS A N 1
ATOM 1804 C CA . HIS A 1 232 ? -7.254 20.516 6.312 1 98.12 232 HIS A CA 1
ATOM 1805 C C . HIS A 1 232 ? -6.664 21.812 5.777 1 98.12 232 HIS A C 1
ATOM 1807 O O . HIS A 1 232 ? -7.398 22.719 5.355 1 98.12 232 HIS A O 1
ATOM 1813 N N . ILE A 1 233 ? -5.371 21.875 5.676 1 98.38 233 ILE A N 1
ATOM 1814 C CA . ILE A 1 233 ? -4.711 23.094 5.238 1 98.38 233 ILE A CA 1
ATOM 1815 C C . ILE A 1 233 ? -4.773 23.203 3.719 1 98.38 233 ILE A C 1
ATOM 1817 O O . ILE A 1 233 ? -4.336 22.297 3.006 1 98.38 233 ILE A O 1
ATOM 1821 N N . ASN A 1 234 ? -5.242 24.312 3.242 1 97.25 234 ASN A N 1
ATOM 1822 C CA . ASN A 1 234 ? -5.219 24.641 1.82 1 97.25 234 ASN A CA 1
ATOM 1823 C C . ASN A 1 234 ? -3.977 25.438 1.449 1 97.25 234 ASN A C 1
ATOM 1825 O O . ASN A 1 234 ? -3.309 25.141 0.459 1 97.25 234 ASN A O 1
ATOM 1829 N N . THR A 1 235 ? -3.779 26.484 2.189 1 97.94 235 THR A N 1
ATOM 1830 C CA . THR A 1 235 ? -2.584 27.312 2.047 1 97.94 235 THR A CA 1
ATOM 1831 C C . THR A 1 235 ? -2.186 27.922 3.387 1 97.94 235 THR A C 1
ATOM 1833 O O . THR A 1 235 ? -2.949 27.859 4.352 1 97.94 235 THR A O 1
ATOM 1836 N N . CYS A 1 236 ? -0.947 28.406 3.402 1 98.69 236 CYS A N 1
ATOM 1837 C CA . CYS A 1 236 ? -0.455 28.953 4.656 1 98.69 236 CYS A CA 1
ATOM 1838 C C . CYS A 1 236 ? 0.691 29.938 4.41 1 98.69 236 CYS A C 1
ATOM 1840 O O . CYS A 1 236 ? 1.215 30.016 3.297 1 98.69 236 CYS A O 1
ATOM 1842 N N . LYS A 1 237 ? 0.908 30.719 5.348 1 98.88 237 LYS A N 1
ATOM 1843 C CA . LYS A 1 237 ? 2.125 31.5 5.531 1 98.88 237 LYS A CA 1
ATOM 1844 C C . LYS A 1 237 ? 2.709 31.297 6.926 1 98.88 237 LYS A C 1
ATOM 1846 O O . LYS A 1 237 ? 2.072 31.625 7.93 1 98.88 237 LYS A O 1
ATOM 1851 N N . ILE A 1 238 ? 3.922 30.781 6.98 1 98.88 238 ILE A N 1
ATOM 1852 C CA . ILE A 1 238 ? 4.602 30.469 8.234 1 98.88 238 ILE A CA 1
ATOM 1853 C C . ILE A 1 238 ? 5.531 31.609 8.617 1 98.88 238 ILE A C 1
ATOM 1855 O O . ILE A 1 238 ? 6.391 32.031 7.836 1 98.88 238 ILE A O 1
ATOM 1859 N N . ARG A 1 239 ? 5.332 32.125 9.789 1 98.81 239 ARG A N 1
ATOM 1860 C CA . ARG A 1 239 ? 6.23 33.156 10.281 1 98.81 239 ARG A CA 1
ATOM 1861 C C . ARG A 1 239 ? 7.539 32.562 10.789 1 98.81 239 ARG A C 1
ATOM 1863 O O . ARG A 1 239 ? 8.625 32.969 10.383 1 98.81 239 ARG A O 1
ATOM 1870 N N . ARG A 1 240 ? 7.453 31.656 11.656 1 98.62 240 ARG A N 1
ATOM 1871 C CA . ARG A 1 240 ? 8.539 30.844 12.211 1 98.62 240 ARG A CA 1
ATOM 1872 C C . ARG A 1 240 ? 8.023 29.516 12.742 1 98.62 240 ARG A C 1
ATOM 1874 O O . ARG A 1 240 ? 6.895 29.422 13.227 1 98.62 240 ARG A O 1
ATOM 1881 N N . ALA A 1 241 ? 8.883 28.547 12.656 1 98.88 241 ALA A N 1
ATOM 1882 C CA . ALA A 1 241 ? 8.445 27.234 13.109 1 98.88 241 ALA A CA 1
ATOM 1883 C C . ALA A 1 241 ? 9.633 26.297 13.305 1 98.88 241 ALA A C 1
ATOM 1885 O O . ALA A 1 241 ? 10.719 26.547 12.781 1 98.88 241 ALA A O 1
ATOM 1886 N N . ARG A 1 242 ? 9.43 25.344 14.141 1 98.88 242 ARG A N 1
ATOM 1887 C CA . ARG A 1 242 ? 10.273 24.156 14.172 1 98.88 242 ARG A CA 1
ATOM 1888 C C . ARG A 1 242 ? 9.609 22.984 13.445 1 98.88 242 ARG A C 1
ATOM 1890 O O . ARG A 1 242 ? 8.438 22.688 13.68 1 98.88 242 ARG A O 1
ATOM 1897 N N . VAL A 1 243 ? 10.383 22.359 12.562 1 98.88 243 VAL A N 1
ATOM 1898 C CA . VAL A 1 243 ? 9.875 21.281 11.734 1 98.88 243 VAL A CA 1
ATOM 1899 C C . VAL A 1 243 ? 10.516 19.953 12.164 1 98.88 243 VAL A C 1
ATOM 1901 O O . VAL A 1 243 ? 11.734 19.875 12.328 1 98.88 243 VAL A O 1
ATOM 1904 N N . TYR A 1 244 ? 9.688 18.969 12.367 1 98.81 244 TYR A N 1
ATOM 1905 C CA . TYR A 1 244 ? 10.133 17.609 12.695 1 98.81 244 TYR A CA 1
ATOM 1906 C C . TYR A 1 244 ? 9.742 16.625 11.602 1 98.81 244 TYR A C 1
ATOM 1908 O O . TYR A 1 244 ? 8.625 16.688 11.07 1 98.81 244 TYR A O 1
ATOM 1916 N N . ILE A 1 245 ? 10.695 15.797 11.25 1 98.25 245 ILE A N 1
ATOM 1917 C CA . ILE A 1 245 ? 10.469 14.828 10.18 1 98.25 245 ILE A CA 1
ATOM 1918 C C . ILE A 1 245 ? 10.75 13.414 10.703 1 98.25 245 ILE A C 1
ATOM 1920 O O . ILE A 1 245 ? 11.789 13.164 11.312 1 98.25 245 ILE A O 1
ATOM 1924 N N . ASP A 1 246 ? 9.812 12.562 10.531 1 97.94 246 ASP A N 1
ATOM 1925 C CA . ASP A 1 246 ? 9.906 11.148 10.867 1 97.94 246 ASP A CA 1
ATOM 1926 C C . ASP A 1 246 ? 9.68 10.273 9.633 1 97.94 246 ASP A C 1
ATOM 1928 O O . ASP A 1 246 ? 8.555 10.164 9.141 1 97.94 246 ASP A O 1
ATOM 1932 N N . ALA A 1 247 ? 10.703 9.648 9.141 1 96.56 247 ALA A N 1
ATOM 1933 C CA . ALA A 1 247 ? 10.633 8.82 7.941 1 96.56 247 ALA A CA 1
ATOM 1934 C C . ALA A 1 247 ? 10.133 7.418 8.273 1 96.56 247 ALA A C 1
ATOM 1936 O O . ALA A 1 247 ? 10.281 6.953 9.406 1 96.56 247 ALA A O 1
ATOM 1937 N N . ALA A 1 248 ? 9.539 6.832 7.293 1 95.75 248 ALA A N 1
ATOM 1938 C CA . ALA A 1 248 ? 9.109 5.438 7.41 1 95.75 248 ALA A CA 1
ATOM 1939 C C . ALA A 1 248 ? 9.312 4.691 6.094 1 95.75 248 ALA A C 1
ATOM 1941 O O . ALA A 1 248 ? 9.055 5.23 5.02 1 95.75 248 ALA A O 1
ATOM 1942 N N . SER A 1 249 ? 9.75 3.438 6.258 1 94.44 249 SER A N 1
ATOM 1943 C CA . SER A 1 249 ? 9.938 2.604 5.074 1 94.44 249 SER A CA 1
ATOM 1944 C C . SER A 1 249 ? 8.859 1.521 4.988 1 94.44 249 SER A C 1
ATOM 1946 O O . SER A 1 249 ? 8.859 0.716 4.055 1 94.44 249 SER A O 1
ATOM 1948 N N . GLN A 1 250 ? 7.969 1.531 5.914 1 95.81 250 GLN A N 1
ATOM 1949 C CA . GLN A 1 250 ? 6.898 0.538 5.902 1 95.81 250 GLN A CA 1
ATOM 1950 C C . GLN A 1 250 ? 5.527 1.206 5.934 1 95.81 250 GLN A C 1
ATOM 1952 O O . GLN A 1 250 ? 5.352 2.242 6.578 1 95.81 250 GLN A O 1
ATOM 1957 N N . LEU A 1 251 ? 4.633 0.559 5.242 1 95.31 251 LEU A N 1
ATOM 1958 C CA . LEU A 1 251 ? 3.232 0.966 5.188 1 95.31 251 LEU A CA 1
ATOM 1959 C C . LEU A 1 251 ? 2.311 -0.223 5.434 1 95.31 251 LEU A C 1
ATOM 1961 O O . LEU A 1 251 ? 2.473 -1.277 4.816 1 95.31 251 LEU A O 1
ATOM 1965 N N . LYS A 1 252 ? 1.443 -0.05 6.363 1 95.81 252 LYS A N 1
ATOM 1966 C CA . LYS A 1 252 ? 0.373 -1.021 6.566 1 95.81 252 LYS A CA 1
ATOM 1967 C C . LYS A 1 252 ? -0.98 -0.442 6.164 1 95.81 252 LYS A C 1
ATOM 1969 O O . LYS A 1 252 ? -1.418 0.57 6.719 1 95.81 252 LYS A O 1
ATOM 1974 N N . VAL A 1 253 ? -1.599 -1.077 5.277 1 95.31 253 VAL A N 1
ATOM 1975 C CA . VAL A 1 253 ? -2.908 -0.654 4.797 1 95.31 253 VAL A CA 1
ATOM 1976 C C . VAL A 1 253 ? -3.988 -1.575 5.359 1 95.31 253 VAL A C 1
ATOM 1978 O O . VAL A 1 253 ? -3.842 -2.801 5.336 1 95.31 253 VAL A O 1
ATOM 1981 N N . ASP A 1 254 ? -5.027 -0.996 5.859 1 96.25 254 ASP A N 1
ATOM 1982 C CA . ASP A 1 254 ? -6.207 -1.705 6.348 1 96.25 254 ASP A CA 1
ATOM 1983 C C . ASP A 1 254 ? -7.441 -1.346 5.527 1 96.25 254 ASP A C 1
ATOM 1985 O O . ASP A 1 254 ? -7.988 -0.25 5.664 1 96.25 254 ASP A O 1
ATOM 1989 N N . LEU A 1 255 ? -7.859 -2.303 4.742 1 95.56 255 LEU A N 1
ATOM 1990 C CA . LEU A 1 255 ? -9.016 -2.062 3.893 1 95.56 255 LEU A CA 1
ATOM 1991 C C . LEU A 1 255 ? -10.312 -2.354 4.641 1 95.56 255 LEU A C 1
ATOM 1993 O O . LEU A 1 255 ? -10.383 -3.305 5.422 1 95.56 255 LEU A O 1
ATOM 1997 N N . PRO A 1 256 ? -11.391 -1.585 4.285 1 96.06 256 PRO A N 1
ATOM 1998 C CA . PRO A 1 256 ? -12.664 -1.816 4.973 1 96.06 256 PRO A CA 1
ATOM 1999 C C . PRO A 1 256 ? -13.305 -3.152 4.602 1 96.06 256 PRO A C 1
ATOM 2001 O O . PRO A 1 256 ? -13.344 -3.512 3.42 1 96.06 256 PRO A O 1
ATOM 2004 N N . ASN A 1 257 ? -13.672 -3.811 5.609 1 94.31 257 ASN A N 1
ATOM 2005 C CA . ASN A 1 257 ? -14.5 -4.996 5.41 1 94.31 257 ASN A CA 1
ATOM 2006 C C . ASN A 1 257 ? -15.984 -4.668 5.496 1 94.31 257 ASN A C 1
ATOM 2008 O O . ASN A 1 257 ? -16.672 -5.129 6.406 1 94.31 257 ASN A O 1
ATOM 2012 N N . THR A 1 258 ? -16.453 -3.889 4.562 1 95.94 258 THR A N 1
ATOM 2013 C CA . THR A 1 258 ? -17.828 -3.424 4.512 1 95.94 258 THR A CA 1
ATOM 2014 C C . THR A 1 258 ? -18.406 -3.59 3.109 1 95.94 258 THR A C 1
ATOM 2016 O O . THR A 1 258 ? -17.672 -3.592 2.125 1 95.94 258 THR A O 1
ATOM 2019 N N . LEU A 1 259 ? -19.703 -3.748 3.025 1 95.38 259 LEU A N 1
ATOM 2020 C CA . LEU A 1 259 ? -20.359 -3.957 1.745 1 95.38 259 LEU A CA 1
ATOM 2021 C C . LEU A 1 259 ? -20.172 -2.754 0.83 1 95.38 259 LEU A C 1
ATOM 2023 O O . LEU A 1 259 ? -19.859 -2.91 -0.352 1 95.38 259 LEU A O 1
ATOM 2027 N N . PRO A 1 260 ? -20.312 -1.485 1.392 1 95.62 260 PRO A N 1
ATOM 2028 C CA . PRO A 1 260 ? -20.094 -0.341 0.502 1 95.62 260 PRO A CA 1
ATOM 2029 C C . PRO A 1 260 ? -18.719 -0.337 -0.133 1 95.62 260 PRO A C 1
ATOM 2031 O O . PRO A 1 260 ? -18.578 -0.014 -1.315 1 95.62 260 PRO A O 1
ATOM 2034 N N . TYR A 1 261 ? -17.766 -0.691 0.605 1 96.5 261 TYR A N 1
ATOM 2035 C CA . TYR A 1 261 ? -16.422 -0.765 0.036 1 96.5 261 TYR A CA 1
ATOM 2036 C C . TYR A 1 261 ? -16.328 -1.896 -0.98 1 96.5 261 TYR A C 1
ATOM 2038 O O . TYR A 1 261 ? -15.781 -1.712 -2.072 1 96.5 261 TYR A O 1
ATOM 2046 N N . TYR A 1 262 ? -16.797 -3.033 -0.667 1 95.62 262 TYR A N 1
ATOM 2047 C CA . TYR A 1 262 ? -16.719 -4.215 -1.516 1 95.62 262 TYR A CA 1
ATOM 2048 C C . TYR A 1 262 ? -17.375 -3.969 -2.865 1 95.62 262 TYR A C 1
ATOM 2050 O O . TYR A 1 262 ? -16.938 -4.5 -3.887 1 95.62 262 TYR A O 1
ATOM 2058 N N . GLN A 1 263 ? -18.344 -3.121 -2.83 1 95.56 263 GLN A N 1
ATOM 2059 C CA . GLN A 1 263 ? -19.141 -2.936 -4.039 1 95.56 263 GLN A CA 1
ATOM 2060 C C . GLN A 1 263 ? -18.734 -1.667 -4.781 1 95.56 263 GLN A C 1
ATOM 2062 O O . GLN A 1 263 ? -19.203 -1.408 -5.887 1 95.56 263 GLN A O 1
ATOM 2067 N N . SER A 1 264 ? -17.859 -0.958 -4.207 1 95.19 264 SER A N 1
ATOM 2068 C CA . SER A 1 264 ? -17.469 0.307 -4.816 1 95.19 264 SER A CA 1
ATOM 2069 C C . SER A 1 264 ? -16.688 0.08 -6.113 1 95.19 264 SER A C 1
ATOM 2071 O O . SER A 1 264 ? -15.812 -0.776 -6.172 1 95.19 264 SER A O 1
ATOM 2073 N N . PRO A 1 265 ? -16.953 0.869 -7.145 1 92.38 265 PRO A N 1
ATOM 2074 C CA . PRO A 1 265 ? -16.141 0.784 -8.359 1 92.38 265 PRO A CA 1
ATOM 2075 C C . PRO A 1 265 ? -14.758 1.406 -8.195 1 92.38 265 PRO A C 1
ATOM 2077 O O . PRO A 1 265 ? -13.883 1.214 -9.039 1 92.38 265 PRO A O 1
ATOM 2080 N N . LEU A 1 266 ? -14.555 2.174 -7.129 1 91.12 266 LEU A N 1
ATOM 2081 C CA . LEU A 1 266 ? -13.305 2.869 -6.816 1 91.12 266 LEU A CA 1
ATOM 2082 C C . LEU A 1 266 ? -12.828 3.689 -8.008 1 91.12 266 LEU A C 1
ATOM 2084 O O . LEU A 1 266 ? -11.664 3.609 -8.398 1 91.12 266 LEU A O 1
ATOM 2088 N N . ASP A 1 267 ? -13.672 4.379 -8.617 1 85.44 267 ASP A N 1
ATOM 2089 C CA . ASP A 1 267 ? -13.375 5.176 -9.805 1 85.44 267 ASP A CA 1
ATOM 2090 C C . ASP A 1 267 ? -13.656 6.656 -9.562 1 85.44 267 ASP A C 1
ATOM 2092 O O . ASP A 1 267 ? -13.805 7.434 -10.508 1 85.44 267 ASP A O 1
ATOM 2096 N N . GLY A 1 268 ? -13.672 6.934 -8.336 1 81.06 268 GLY A N 1
ATOM 2097 C CA . GLY A 1 268 ? -13.938 8.328 -8.031 1 81.06 268 GLY A CA 1
ATOM 2098 C C . GLY A 1 268 ? -12.797 9.25 -8.43 1 81.06 268 GLY A C 1
ATOM 2099 O O . GLY A 1 268 ? -11.633 8.859 -8.391 1 81.06 268 GLY A O 1
ATOM 2100 N N . GLU A 1 269 ? -13.062 10.367 -9.125 1 70.31 269 GLU A N 1
ATOM 2101 C CA . GLU A 1 269 ? -12.055 11.336 -9.555 1 70.31 269 GLU A CA 1
ATOM 2102 C C . GLU A 1 269 ? -12.031 12.547 -8.633 1 70.31 269 GLU A C 1
ATOM 2104 O O . GLU A 1 269 ? -13.047 12.898 -8.023 1 70.31 269 GLU A O 1
ATOM 2109 N N . VAL A 1 270 ? -10.789 12.852 -8.219 1 59.47 270 VAL A N 1
ATOM 2110 C CA . VAL A 1 270 ? -10.672 14.156 -7.586 1 59.47 270 VAL A CA 1
ATOM 2111 C C . VAL A 1 270 ? -10.516 15.234 -8.656 1 59.47 270 VAL A C 1
ATOM 2113 O O . VAL A 1 270 ? -9.594 15.18 -9.477 1 59.47 270 VAL A O 1
ATOM 2116 N N . ILE A 1 271 ? -11.414 15.695 -9.359 1 46.84 271 ILE A N 1
ATOM 2117 C CA . ILE A 1 271 ? -11.367 16.75 -10.367 1 46.84 271 ILE A CA 1
ATOM 2118 C C . ILE A 1 271 ? -10.555 17.938 -9.836 1 46.84 271 ILE A C 1
ATOM 2120 O O . ILE A 1 271 ? -10.562 18.219 -8.633 1 46.84 271 ILE A O 1
ATOM 2124 N N . GLY A 1 272 ? -10 18.609 -8.875 1 38.75 272 GLY A N 1
ATOM 2125 C CA . GLY A 1 272 ? -9.625 20.016 -8.742 1 38.75 272 GLY A CA 1
ATOM 2126 C C . GLY A 1 272 ? -8.359 20.219 -7.938 1 38.75 272 GLY A C 1
ATOM 2127 O O . GLY A 1 272 ? -8.055 21.344 -7.531 1 38.75 272 GLY A O 1
ATOM 2128 N N . SER A 1 273 ? -7.613 19.453 -7.102 1 35.5 273 SER A N 1
ATOM 2129 C CA . SER A 1 273 ? -6.746 20.359 -6.363 1 35.5 273 SER A CA 1
ATOM 2130 C C . SER A 1 273 ? -5.609 20.875 -7.242 1 35.5 273 SER A C 1
ATOM 2132 O O . SER A 1 273 ? -4.5 20.344 -7.207 1 35.5 273 SER A O 1
ATOM 2134 N N . GLY A 1 274 ? -5.598 20.859 -8.508 1 28.48 274 GLY A N 1
ATOM 2135 C CA . GLY A 1 274 ? -4.68 21.875 -9.023 1 28.48 274 GLY A CA 1
ATOM 2136 C C . GLY A 1 274 ? -4.828 23.219 -8.352 1 28.48 274 GLY A C 1
ATOM 2137 O O . GLY A 1 274 ? -5.895 23.547 -7.82 1 28.48 274 GLY A O 1
ATOM 2138 N N . MET B 1 1 ? -118.812 -45.406 -21.484 1 19.36 1 MET B N 1
ATOM 2139 C CA . MET B 1 1 ? -118.688 -45.594 -20.047 1 19.36 1 MET B CA 1
ATOM 2140 C C . MET B 1 1 ? -117.375 -44.969 -19.516 1 19.36 1 MET B C 1
ATOM 2142 O O . MET B 1 1 ? -116.312 -45.562 -19.578 1 19.36 1 MET B O 1
ATOM 2146 N N . ASP B 1 2 ? -116.812 -43.594 -19.688 1 17.83 2 ASP B N 1
ATOM 2147 C CA . ASP B 1 2 ? -115.812 -42.625 -20.156 1 17.83 2 ASP B CA 1
ATOM 2148 C C . ASP B 1 2 ? -115 -42.094 -19 1 17.83 2 ASP B C 1
ATOM 2150 O O . ASP B 1 2 ? -113.75 -42 -19.109 1 17.83 2 ASP B O 1
ATOM 2154 N N . ILE B 1 3 ? -115.438 -41.594 -17.859 1 16.86 3 ILE B N 1
ATOM 2155 C CA . ILE B 1 3 ? -115.312 -40.188 -17.531 1 16.86 3 ILE B CA 1
ATOM 2156 C C . ILE B 1 3 ? -114.062 -40 -16.703 1 16.86 3 ILE B C 1
ATOM 2158 O O . ILE B 1 3 ? -113.188 -39.156 -17 1 16.86 3 ILE B O 1
ATOM 2162 N N . ARG B 1 4 ? -114 -40.406 -15.281 1 17.78 4 ARG B N 1
ATOM 2163 C CA . ARG B 1 4 ? -113.812 -39.438 -14.203 1 17.78 4 ARG B CA 1
ATOM 2164 C C . ARG B 1 4 ? -112.312 -39.281 -13.875 1 17.78 4 ARG B C 1
ATOM 2166 O O . ARG B 1 4 ? -111.625 -40.281 -13.711 1 17.78 4 ARG B O 1
ATOM 2173 N N . LYS B 1 5 ? -111.625 -38.031 -13.914 1 20.66 5 LYS B N 1
ATOM 2174 C CA . LYS B 1 5 ? -110.5 -37.188 -14.148 1 20.66 5 LYS B CA 1
ATOM 2175 C C . LYS B 1 5 ? -109.562 -37.125 -12.922 1 20.66 5 LYS B C 1
ATOM 2177 O O . LYS B 1 5 ? -109.875 -36.375 -11.977 1 20.66 5 LYS B O 1
ATOM 2182 N N . VAL B 1 6 ? -109.188 -38.25 -12.359 1 19.81 6 VAL B N 1
ATOM 2183 C CA . VAL B 1 6 ? -108.688 -38.219 -10.992 1 19.81 6 VAL B CA 1
ATOM 2184 C C . VAL B 1 6 ? -107.438 -37.312 -10.914 1 19.81 6 VAL B C 1
ATOM 2186 O O . VAL B 1 6 ? -106.438 -37.562 -11.578 1 19.81 6 VAL B O 1
ATOM 2189 N N . PHE B 1 7 ? -107.5 -36.062 -10.375 1 19.38 7 PHE B N 1
ATOM 2190 C CA . PHE B 1 7 ? -106.812 -34.75 -10.422 1 19.38 7 PHE B CA 1
ATOM 2191 C C . PHE B 1 7 ? -105.5 -34.781 -9.703 1 19.38 7 PHE B C 1
ATOM 2193 O O . PHE B 1 7 ? -104.5 -34.125 -10.117 1 19.38 7 PHE B O 1
ATOM 2200 N N . VAL B 1 8 ? -105.312 -35.625 -8.695 1 20.5 8 VAL B N 1
ATOM 2201 C CA . VAL B 1 8 ? -104.688 -35.188 -7.453 1 20.5 8 VAL B CA 1
ATOM 2202 C C . VAL B 1 8 ? -103.188 -35 -7.68 1 20.5 8 VAL B C 1
ATOM 2204 O O . VAL B 1 8 ? -102.562 -35.812 -8.359 1 20.5 8 VAL B O 1
ATOM 2207 N N . GLY B 1 9 ? -102.312 -34.031 -6.863 1 20.52 9 GLY B N 1
ATOM 2208 C CA . GLY B 1 9 ? -101.75 -32.688 -6.812 1 20.52 9 GLY B CA 1
ATOM 2209 C C . GLY B 1 9 ? -100.25 -32.625 -6.75 1 20.52 9 GLY B C 1
ATOM 2210 O O . GLY B 1 9 ? -99.625 -33.594 -6.398 1 20.52 9 GLY B O 1
ATOM 2211 N N . ASP B 1 10 ? -99.5 -31.547 -7.379 1 21.55 10 ASP B N 1
ATOM 2212 C CA . ASP B 1 10 ? -98.312 -30.953 -7.98 1 21.55 10 ASP B CA 1
ATOM 2213 C C . ASP B 1 10 ? -97.312 -30.531 -6.914 1 21.55 10 ASP B C 1
ATOM 2215 O O . ASP B 1 10 ? -97.188 -29.344 -6.602 1 21.55 10 ASP B O 1
ATOM 2219 N N . GLY B 1 11 ? -97.188 -31.375 -5.723 1 20.64 11 GLY B N 1
ATOM 2220 C CA . GLY B 1 11 ? -96.5 -30.734 -4.586 1 20.64 11 GLY B CA 1
ATOM 2221 C C . GLY B 1 11 ? -95.125 -30.25 -4.898 1 20.64 11 GLY B C 1
ATOM 2222 O O . GLY B 1 11 ? -94.375 -30.953 -5.57 1 20.64 11 GLY B O 1
ATOM 2223 N N . SER B 1 12 ? -94.688 -28.844 -4.855 1 20.19 12 SER B N 1
ATOM 2224 C CA . SER B 1 12 ? -93.812 -27.75 -5.219 1 20.19 12 SER B CA 1
ATOM 2225 C C . SER B 1 12 ? -92.5 -27.812 -4.426 1 20.19 12 SER B C 1
ATOM 2227 O O . SER B 1 12 ? -91.75 -26.844 -4.398 1 20.19 12 SER B O 1
ATOM 2229 N N . LYS B 1 13 ? -91.875 -28.781 -3.75 1 23.73 13 LYS B N 1
ATOM 2230 C CA . LYS B 1 13 ? -90.875 -28.641 -2.697 1 23.73 13 LYS B CA 1
ATOM 2231 C C . LYS B 1 13 ? -89.625 -28.016 -3.236 1 23.73 13 LYS B C 1
ATOM 2233 O O . LYS B 1 13 ? -89 -28.547 -4.156 1 23.73 13 LYS B O 1
ATOM 2238 N N . LYS B 1 14 ? -89.375 -26.531 -3.109 1 21.59 14 LYS B N 1
ATOM 2239 C CA . LYS B 1 14 ? -88.312 -25.578 -3.496 1 21.59 14 LYS B CA 1
ATOM 2240 C C . LYS B 1 14 ? -86.938 -26.062 -3.055 1 21.59 14 LYS B C 1
ATOM 2242 O O . LYS B 1 14 ? -86.812 -26.688 -2.004 1 21.59 14 LYS B O 1
ATOM 2247 N N . ARG B 1 15 ? -85.75 -25.859 -3.883 1 19.48 15 ARG B N 1
ATOM 2248 C CA . ARG B 1 15 ? -84.375 -26.141 -4.301 1 19.48 15 ARG B CA 1
ATOM 2249 C C . ARG B 1 15 ? -83.375 -25.375 -3.439 1 19.48 15 ARG B C 1
ATOM 2251 O O . ARG B 1 15 ? -82.188 -25.406 -3.713 1 19.48 15 ARG B O 1
ATOM 2258 N N . LYS B 1 16 ? -83.75 -24.688 -2.275 1 21.36 16 LYS B N 1
ATOM 2259 C CA . LYS B 1 16 ? -82.75 -23.609 -2.035 1 21.36 16 LYS B CA 1
ATOM 2260 C C . LYS B 1 16 ? -81.375 -24.156 -1.855 1 21.36 16 LYS B C 1
ATOM 2262 O O . LYS B 1 16 ? -81.125 -25.078 -1.049 1 21.36 16 LYS B O 1
ATOM 2267 N N . LYS B 1 17 ? -80.438 -23.984 -2.863 1 22.61 17 LYS B N 1
ATOM 2268 C CA . LYS B 1 17 ? -79 -24.234 -3.076 1 22.61 17 LYS B CA 1
ATOM 2269 C C . LYS B 1 17 ? -78.188 -23.516 -2.02 1 22.61 17 LYS B C 1
ATOM 2271 O O . LYS B 1 17 ? -78.188 -22.281 -1.938 1 22.61 17 LYS B O 1
ATOM 2276 N N . LEU B 1 18 ? -78.25 -23.906 -0.741 1 21.27 18 LEU B N 1
ATOM 2277 C CA . LEU B 1 18 ? -77.438 -23.266 0.275 1 21.27 18 LEU B CA 1
ATOM 2278 C C . LEU B 1 18 ? -75.938 -23.234 -0.161 1 21.27 18 LEU B C 1
ATOM 2280 O O . LEU B 1 18 ? -75.375 -24.281 -0.394 1 21.27 18 LEU B O 1
ATOM 2284 N N . LYS B 1 19 ? -75.562 -22.172 -0.939 1 24.19 19 LYS B N 1
ATOM 2285 C CA . LYS B 1 19 ? -74.188 -21.812 -1.365 1 24.19 19 LYS B CA 1
ATOM 2286 C C . LYS B 1 19 ? -73.25 -21.766 -0.178 1 24.19 19 LYS B C 1
ATOM 2288 O O . LYS B 1 19 ? -73.438 -21.031 0.782 1 24.19 19 LYS B O 1
ATOM 2293 N N . GLY B 1 20 ? -72.875 -22.875 0.385 1 23.03 20 GLY B N 1
ATOM 2294 C CA . GLY B 1 20 ? -71.812 -22.906 1.424 1 23.03 20 GLY B CA 1
ATOM 2295 C C . GLY B 1 20 ? -70.625 -22.031 1.104 1 23.03 20 GLY B C 1
ATOM 2296 O O . GLY B 1 20 ? -70.125 -22.094 0 1 23.03 20 GLY B O 1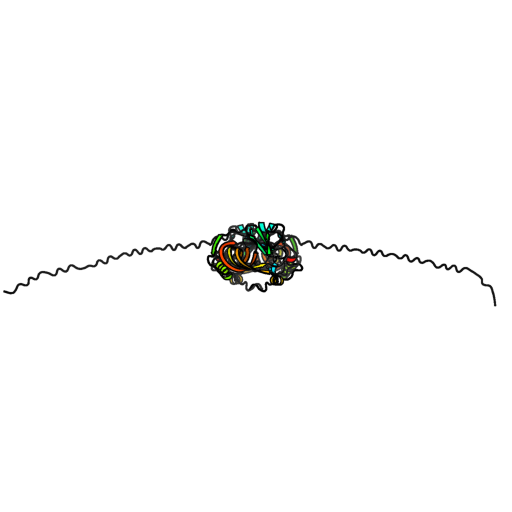
ATOM 2297 N N . ILE B 1 21 ? -70.688 -20.734 1.484 1 26.64 21 ILE B N 1
ATOM 2298 C CA . ILE B 1 21 ? -69.625 -19.797 1.402 1 26.64 21 ILE B CA 1
ATOM 2299 C C . ILE B 1 21 ? -68.312 -20.422 1.977 1 26.64 21 ILE B C 1
ATOM 2301 O O . ILE B 1 21 ? -68.312 -20.875 3.127 1 26.64 21 ILE B O 1
ATOM 2305 N N . LEU B 1 22 ? -67.625 -21.219 1.128 1 26.06 22 LEU B N 1
ATOM 2306 C CA . LEU B 1 22 ? -66.312 -21.672 1.415 1 26.06 22 LEU B CA 1
ATOM 2307 C C . LEU B 1 22 ? -65.438 -20.547 1.932 1 26.06 22 LEU B C 1
ATOM 2309 O O . LEU B 1 22 ? -65.25 -19.531 1.248 1 26.06 22 LEU B O 1
ATOM 2313 N N . LEU B 1 23 ? -65.688 -20.203 3.207 1 26.11 23 LEU B N 1
ATOM 2314 C CA . LEU B 1 23 ? -64.75 -19.266 3.826 1 26.11 23 LEU B CA 1
ATOM 2315 C C . LEU B 1 23 ? -63.281 -19.656 3.521 1 26.11 23 LEU B C 1
ATOM 2317 O O . LEU B 1 23 ? -62.844 -20.734 3.9 1 26.11 23 LEU B O 1
ATOM 2321 N N . LEU B 1 24 ? -62.875 -19.359 2.301 1 27.64 24 LEU B N 1
ATOM 2322 C CA . LEU B 1 24 ? -61.469 -19.453 1.941 1 27.64 24 LEU B CA 1
ATOM 2323 C C . LEU B 1 24 ? -60.594 -18.75 2.979 1 27.64 24 LEU B C 1
ATOM 2325 O O . LEU B 1 24 ? -60.719 -17.547 3.205 1 27.64 24 LEU B O 1
ATOM 2329 N N . SER B 1 25 ? -60.531 -19.344 4.18 1 29.53 25 SER B N 1
ATOM 2330 C CA . SER B 1 25 ? -59.5 -18.844 5.086 1 29.53 25 SER B CA 1
ATOM 2331 C C . SER B 1 25 ? -58.188 -18.625 4.352 1 29.53 25 SER B C 1
ATOM 2333 O O . SER B 1 25 ? -57.688 -19.516 3.678 1 29.53 25 SER B O 1
ATOM 2335 N N . GLY B 1 26 ? -58.188 -17.531 3.596 1 29.16 26 GLY B N 1
ATOM 2336 C CA . GLY B 1 26 ? -56.938 -17.109 3.023 1 29.16 26 GLY B CA 1
ATOM 2337 C C . GLY B 1 26 ? -55.781 -17.172 4.008 1 29.16 26 GLY B C 1
ATOM 2338 O O . GLY B 1 26 ? -55.781 -16.469 5.016 1 29.16 26 GLY B O 1
ATOM 2339 N N . LEU B 1 27 ? -55.438 -18.422 4.363 1 33.19 27 LEU B N 1
ATOM 2340 C CA . LEU B 1 27 ? -54.156 -18.562 5.066 1 33.19 27 LEU B CA 1
ATOM 2341 C C . LEU B 1 27 ? -53.094 -17.641 4.465 1 33.19 27 LEU B C 1
ATOM 2343 O O . LEU B 1 27 ? -52.75 -17.781 3.291 1 33.19 27 LEU B O 1
ATOM 2347 N N . THR B 1 28 ? -53.312 -16.359 4.797 1 32.53 28 THR B N 1
ATOM 2348 C CA . THR B 1 28 ? -52.219 -15.461 4.461 1 32.53 28 THR B CA 1
ATOM 2349 C C . THR B 1 28 ? -50.875 -16.094 4.852 1 32.53 28 THR B C 1
ATOM 2351 O O . THR B 1 28 ? -50.625 -16.391 6.023 1 32.53 28 THR B O 1
ATOM 2354 N N . LEU B 1 29 ? -50.469 -17.062 4.035 1 32.5 29 LEU B N 1
ATOM 2355 C CA . LEU B 1 29 ? -49.062 -17.406 4.164 1 32.5 29 LEU B CA 1
ATOM 2356 C C . LEU B 1 29 ? -48.188 -16.156 4.285 1 32.5 29 LEU B C 1
ATOM 2358 O O . LEU B 1 29 ? -48.094 -15.375 3.334 1 32.5 29 LEU B O 1
ATOM 2362 N N . VAL B 1 30 ? -48.438 -15.438 5.387 1 35.5 30 VAL B N 1
ATOM 2363 C CA . VAL B 1 30 ? -47.344 -14.492 5.578 1 35.5 30 VAL B CA 1
ATOM 2364 C C . VAL B 1 30 ? -46 -15.188 5.34 1 35.5 30 VAL B C 1
ATOM 2366 O O . VAL B 1 30 ? -45.625 -16.062 6.109 1 35.5 30 VAL B O 1
ATOM 2369 N N . GLY B 1 31 ? -45.812 -15.508 4.082 1 32.38 31 GLY B N 1
ATOM 2370 C CA . GLY B 1 31 ? -44.406 -15.859 3.803 1 32.38 31 GLY B CA 1
ATOM 2371 C C . GLY B 1 31 ? -43.406 -15.008 4.555 1 32.38 31 GLY B C 1
ATOM 2372 O O . GLY B 1 31 ? -43.406 -13.781 4.426 1 32.38 31 GLY B O 1
ATOM 2373 N N . ALA B 1 32 ? -43.156 -15.461 5.812 1 34.66 32 ALA B N 1
ATOM 2374 C CA . ALA B 1 32 ? -41.938 -14.898 6.398 1 34.66 32 ALA B CA 1
ATOM 2375 C C . ALA B 1 32 ? -40.844 -14.719 5.344 1 34.66 32 ALA B C 1
ATOM 2377 O O . ALA B 1 32 ? -40.312 -15.703 4.816 1 34.66 32 ALA B O 1
ATOM 2378 N N . VAL B 1 33 ? -41 -13.711 4.535 1 35.31 33 VAL B N 1
ATOM 2379 C CA . VAL B 1 33 ? -39.781 -13.336 3.854 1 35.31 33 VAL B CA 1
ATOM 2380 C C . VAL B 1 33 ? -38.625 -13.383 4.836 1 35.31 33 VAL B C 1
ATOM 2382 O O . VAL B 1 33 ? -38.562 -12.586 5.777 1 35.31 33 VAL B O 1
ATOM 2385 N N . THR B 1 34 ? -38.219 -14.594 5.242 1 32.69 34 THR B N 1
ATOM 2386 C CA . THR B 1 34 ? -36.906 -14.57 5.844 1 32.69 34 THR B CA 1
ATOM 2387 C C . THR B 1 34 ? -35.969 -13.617 5.086 1 32.69 34 THR B C 1
ATOM 2389 O O . THR B 1 34 ? -35.719 -13.805 3.896 1 32.69 34 THR B O 1
ATOM 2392 N N . LEU B 1 35 ? -36.125 -12.375 5.402 1 34.91 35 LEU B N 1
ATOM 2393 C CA . LEU B 1 35 ? -34.938 -11.594 5.012 1 34.91 35 LEU B CA 1
ATOM 2394 C C . LEU B 1 35 ? -33.656 -12.391 5.211 1 34.91 35 LEU B C 1
ATOM 2396 O O . LEU B 1 35 ? -33.312 -12.727 6.34 1 34.91 35 LEU B O 1
ATOM 2400 N N . SER B 1 36 ? -33.406 -13.312 4.301 1 33.44 36 SER B N 1
ATOM 2401 C CA . SER B 1 36 ? -32.031 -13.781 4.297 1 33.44 36 SER B CA 1
ATOM 2402 C C . SER B 1 36 ? -31.047 -12.656 4.629 1 33.44 36 SER B C 1
ATOM 2404 O O . SER B 1 36 ? -31.016 -11.641 3.932 1 33.44 36 SER B O 1
ATOM 2406 N N . ALA B 1 37 ? -30.875 -12.508 5.859 1 33.59 37 ALA B N 1
ATOM 2407 C CA . ALA B 1 37 ? -29.688 -11.742 6.227 1 33.59 37 ALA B CA 1
ATOM 2408 C C . ALA B 1 37 ? -28.531 -12.047 5.277 1 33.59 37 ALA B C 1
ATOM 2410 O O . ALA B 1 37 ? -28.062 -13.195 5.195 1 33.59 37 ALA B O 1
ATOM 2411 N N . PHE B 1 38 ? -28.516 -11.484 4.172 1 34.44 38 PHE B N 1
ATOM 2412 C CA . PHE B 1 38 ? -27.203 -11.523 3.543 1 34.44 38 PHE B CA 1
ATOM 2413 C C . PHE B 1 38 ? -26.109 -11.453 4.59 1 34.44 38 PHE B C 1
ATOM 2415 O O . PHE B 1 38 ? -25.984 -10.461 5.32 1 34.44 38 PHE B O 1
ATOM 2422 N N . SER B 1 39 ? -25.859 -12.539 5.336 1 33.25 39 SER B N 1
ATOM 2423 C CA . SER B 1 39 ? -24.641 -12.594 6.125 1 33.25 39 SER B CA 1
ATOM 2424 C C . SER B 1 39 ? -23.531 -11.75 5.488 1 33.25 39 SER B C 1
ATOM 2426 O O . SER B 1 39 ? -23.391 -11.742 4.266 1 33.25 39 SER B O 1
ATOM 2428 N N . VAL B 1 40 ? -23.266 -10.727 6.062 1 40.12 40 VAL B N 1
ATOM 2429 C CA . VAL B 1 40 ? -22 -10.125 5.684 1 40.12 40 VAL B CA 1
ATOM 2430 C C . VAL B 1 40 ? -21 -11.219 5.277 1 40.12 40 VAL B C 1
ATOM 2432 O O . VAL B 1 40 ? -20.875 -12.234 5.969 1 40.12 40 VAL B O 1
ATOM 2435 N N . PRO B 1 41 ? -20.703 -11.391 3.994 1 42.75 41 PRO B N 1
ATOM 2436 C CA . PRO B 1 41 ? -19.719 -12.414 3.621 1 42.75 41 PRO B CA 1
ATOM 2437 C C . PRO B 1 41 ? -18.703 -12.688 4.73 1 42.75 41 PRO B C 1
ATOM 2439 O O . PRO B 1 41 ? -18.516 -11.859 5.617 1 42.75 41 PRO B O 1
ATOM 2442 N N . ASN B 1 42 ? -18.172 -13.859 4.863 1 44.31 42 ASN B N 1
ATOM 2443 C CA . ASN B 1 42 ? -17.047 -14.367 5.648 1 44.31 42 ASN B CA 1
ATOM 2444 C C . ASN B 1 42 ? -15.969 -13.312 5.832 1 44.31 42 ASN B C 1
ATOM 2446 O O . ASN B 1 42 ? -15.547 -12.672 4.867 1 44.31 42 ASN B O 1
ATOM 2450 N N . SER B 1 43 ? -15.906 -12.711 6.977 1 45.34 43 SER B N 1
ATOM 2451 C CA . SER B 1 43 ? -14.977 -11.711 7.504 1 45.34 43 SER B CA 1
ATOM 2452 C C . SER B 1 43 ? -13.586 -11.883 6.906 1 45.34 43 SER B C 1
ATOM 2454 O O . SER B 1 43 ? -13 -12.961 6.973 1 45.34 43 SER B O 1
ATOM 2456 N N . VAL B 1 44 ? -13.391 -11.312 5.805 1 53.59 44 VAL B N 1
ATOM 2457 C CA . VAL B 1 44 ? -11.992 -11.203 5.41 1 53.59 44 VAL B CA 1
ATOM 2458 C C . VAL B 1 44 ? -11.109 -11.102 6.648 1 53.59 44 VAL B C 1
ATOM 2460 O O . VAL B 1 44 ? -11.297 -10.211 7.48 1 53.59 44 VAL B O 1
ATOM 2463 N N . SER B 1 45 ? -10.453 -12.273 7.074 1 53.19 45 SER B N 1
ATOM 2464 C CA . SER B 1 45 ? -9.555 -12.438 8.211 1 53.19 45 SER B CA 1
ATOM 2465 C C . SER B 1 45 ? -8.508 -11.32 8.266 1 53.19 45 SER B C 1
ATOM 2467 O O . SER B 1 45 ? -8.188 -10.719 7.234 1 53.19 45 SER B O 1
ATOM 2469 N N . ASP B 1 46 ? -8.289 -10.648 9.32 1 63 46 ASP B N 1
ATOM 2470 C CA . ASP B 1 46 ? -7.215 -9.719 9.648 1 63 46 ASP B CA 1
ATOM 2471 C C . ASP B 1 46 ? -5.863 -10.258 9.188 1 63 46 ASP B C 1
ATOM 2473 O O . ASP B 1 46 ? -4.848 -10.039 9.852 1 63 46 ASP B O 1
ATOM 2477 N N . ASP B 1 47 ? -5.984 -10.852 7.988 1 88.56 47 ASP B N 1
ATOM 2478 C CA . ASP B 1 47 ? -4.766 -11.438 7.438 1 88.56 47 ASP B CA 1
ATOM 2479 C C . ASP B 1 47 ? -4.012 -10.422 6.574 1 88.56 47 ASP B C 1
ATOM 2481 O O . ASP B 1 47 ? -4.629 -9.57 5.934 1 88.56 47 ASP B O 1
ATOM 2485 N N . VAL B 1 48 ? -2.773 -10.5 6.652 1 96.44 48 VAL B N 1
ATOM 2486 C CA . VAL B 1 48 ? -1.869 -9.508 6.078 1 96.44 48 VAL B CA 1
ATOM 2487 C C . VAL B 1 48 ? -1.087 -10.133 4.922 1 96.44 48 VAL B C 1
ATOM 2489 O O . VAL B 1 48 ? -0.553 -11.234 5.051 1 96.44 48 VAL B O 1
ATOM 2492 N N . VAL B 1 49 ? -1.185 -9.461 3.768 1 97 49 VAL B N 1
ATOM 2493 C CA . VAL B 1 49 ? -0.225 -9.719 2.699 1 97 49 VAL B CA 1
ATOM 2494 C C . VAL B 1 49 ? 1.02 -8.859 2.902 1 97 49 VAL B C 1
ATOM 2496 O O . VAL B 1 49 ? 0.914 -7.66 3.193 1 97 49 VAL B O 1
ATOM 2499 N N . PHE B 1 50 ? 2.135 -9.516 2.814 1 97.5 50 PHE B N 1
ATOM 2500 C CA . PHE B 1 50 ? 3.398 -8.797 2.928 1 97.5 50 PHE B CA 1
ATOM 2501 C C . PHE B 1 50 ? 4.02 -8.578 1.554 1 97.5 50 PHE B C 1
ATOM 2503 O O . PHE B 1 50 ? 4.23 -9.531 0.803 1 97.5 50 PHE B O 1
ATOM 2510 N N . GLN B 1 51 ? 4.324 -7.352 1.283 1 96.38 51 GLN B N 1
ATOM 2511 C CA . GLN B 1 51 ? 4.949 -6.957 0.025 1 96.38 51 GLN B CA 1
ATOM 2512 C C . GLN B 1 51 ? 6.344 -6.383 0.259 1 96.38 51 GLN B C 1
ATOM 2514 O O . GLN B 1 51 ? 6.484 -5.281 0.793 1 96.38 51 GLN B O 1
ATOM 2519 N N . ALA B 1 52 ? 7.309 -7.133 -0.156 1 97.12 52 ALA B N 1
ATOM 2520 C CA . ALA B 1 52 ? 8.672 -6.609 -0.178 1 97.12 52 ALA B CA 1
ATOM 2521 C C . ALA B 1 52 ? 8.945 -5.84 -1.466 1 97.12 52 ALA B C 1
ATOM 2523 O O . ALA B 1 52 ? 8.812 -6.383 -2.564 1 97.12 52 ALA B O 1
ATOM 2524 N N . SER B 1 53 ? 9.367 -4.555 -1.286 1 95.62 53 SER B N 1
ATOM 2525 C CA . SER B 1 53 ? 9.617 -3.658 -2.41 1 95.62 53 SER B CA 1
ATOM 2526 C C . SER B 1 53 ? 8.344 -3.434 -3.227 1 95.62 53 SER B C 1
ATOM 2528 O O . SER B 1 53 ? 7.234 -3.58 -2.709 1 95.62 53 SER B O 1
ATOM 2530 N N . THR B 1 54 ? 8.484 -2.826 -4.375 1 92.38 54 THR B N 1
ATOM 2531 C CA . THR B 1 54 ? 7.352 -2.506 -5.234 1 92.38 54 THR B CA 1
ATOM 2532 C C . THR B 1 54 ? 7.629 -2.93 -6.676 1 92.38 54 THR B C 1
ATOM 2534 O O . THR B 1 54 ? 8.789 -3.062 -7.078 1 92.38 54 THR B O 1
ATOM 2537 N N . ALA B 1 55 ? 6.551 -3.189 -7.352 1 90.31 55 ALA B N 1
ATOM 2538 C CA . ALA B 1 55 ? 6.699 -3.529 -8.766 1 90.31 55 ALA B CA 1
ATOM 2539 C C . ALA B 1 55 ? 7.41 -2.414 -9.523 1 90.31 55 ALA B C 1
ATOM 2541 O O . ALA B 1 55 ? 8.25 -2.682 -10.391 1 90.31 55 ALA B O 1
ATOM 2542 N N . ASP B 1 56 ? 7.113 -1.193 -9.172 1 89.94 56 ASP B N 1
ATOM 2543 C CA . ASP B 1 56 ? 7.734 -0.059 -9.852 1 89.94 56 ASP B CA 1
ATOM 2544 C C . ASP B 1 56 ? 9.25 -0.06 -9.648 1 89.94 56 ASP B C 1
ATOM 2546 O O . ASP B 1 56 ? 10 0.332 -10.547 1 89.94 56 ASP B O 1
ATOM 2550 N N . ALA B 1 57 ? 9.68 -0.381 -8.484 1 93.75 57 ALA B N 1
ATOM 2551 C CA . ALA B 1 57 ? 11.117 -0.492 -8.242 1 93.75 57 ALA B CA 1
ATOM 2552 C C . ALA B 1 57 ? 11.742 -1.543 -9.148 1 93.75 57 ALA B C 1
ATOM 2554 O O . ALA B 1 57 ? 12.797 -1.304 -9.75 1 93.75 57 ALA B O 1
ATOM 2555 N N . LEU B 1 58 ? 11.102 -2.668 -9.227 1 92.94 58 LEU B N 1
ATOM 2556 C CA . LEU B 1 58 ? 11.57 -3.738 -10.102 1 92.94 58 LEU B CA 1
ATOM 2557 C C . LEU B 1 58 ? 11.625 -3.271 -11.547 1 92.94 58 LEU B C 1
ATOM 2559 O O . LEU B 1 58 ? 12.633 -3.471 -12.234 1 92.94 58 LEU B O 1
ATOM 2563 N N . TYR B 1 59 ? 10.578 -2.631 -12.008 1 92.75 59 TYR B N 1
ATOM 2564 C CA . TYR B 1 59 ? 10.5 -2.148 -13.383 1 92.75 59 TYR B CA 1
ATOM 2565 C C . TYR B 1 59 ? 11.547 -1.068 -13.648 1 92.75 59 TYR B C 1
ATOM 2567 O O . TYR B 1 59 ? 11.883 -0.788 -14.797 1 92.75 59 TYR B O 1
ATOM 2575 N N . SER B 1 60 ? 12.039 -0.465 -12.586 1 94.31 60 SER B N 1
ATOM 2576 C CA . SER B 1 60 ? 13.047 0.58 -12.695 1 94.31 60 SER B CA 1
ATOM 2577 C C . SER B 1 60 ? 14.445 0.03 -12.406 1 94.31 60 SER B C 1
ATOM 2579 O O . SER B 1 60 ? 15.336 0.775 -12 1 94.31 60 SER B O 1
ATOM 2581 N N . SER B 1 61 ? 14.602 -1.223 -12.422 1 96.12 61 SER B N 1
ATOM 2582 C CA . SER B 1 61 ? 15.875 -1.938 -12.422 1 96.12 61 SER B CA 1
ATOM 2583 C C . SER B 1 61 ? 16.5 -1.943 -11.031 1 96.12 61 SER B C 1
ATOM 2585 O O . SER B 1 61 ? 17.734 -1.947 -10.898 1 96.12 61 SER B O 1
ATOM 2587 N N . VAL B 1 62 ? 15.703 -1.789 -10.055 1 96.75 62 VAL B N 1
ATOM 2588 C CA . VAL B 1 62 ? 16.188 -2.045 -8.695 1 96.75 62 VAL B CA 1
ATOM 2589 C C . VAL B 1 62 ? 16.141 -3.543 -8.406 1 96.75 62 VAL B C 1
ATOM 2591 O O . VAL B 1 62 ? 15.172 -4.051 -7.84 1 96.75 62 VAL B O 1
ATOM 2594 N N . PHE B 1 63 ? 17.297 -4.199 -8.688 1 97.81 63 PHE B N 1
ATOM 2595 C CA . PHE B 1 63 ? 17.312 -5.656 -8.703 1 97.81 63 PHE B CA 1
ATOM 2596 C C . PHE B 1 63 ? 18.109 -6.203 -7.523 1 97.81 63 PHE B C 1
ATOM 2598 O O . PHE B 1 63 ? 18.172 -7.418 -7.32 1 97.81 63 PHE B O 1
ATOM 2605 N N . ASP B 1 64 ? 18.688 -5.316 -6.711 1 98.06 64 ASP B N 1
ATOM 2606 C CA . ASP B 1 64 ? 19.484 -5.785 -5.582 1 98.06 64 ASP B CA 1
ATOM 2607 C C . ASP B 1 64 ? 18.594 -6.453 -4.527 1 98.06 64 ASP B C 1
ATOM 2609 O O . ASP B 1 64 ? 17.531 -5.945 -4.199 1 98.06 64 ASP B O 1
ATOM 2613 N N . GLY B 1 65 ? 19.109 -7.633 -4.066 1 98.44 65 GLY B N 1
ATOM 2614 C CA . GLY B 1 65 ? 18.484 -8.172 -2.869 1 98.44 65 GLY B CA 1
ATOM 2615 C C . GLY B 1 65 ? 18.625 -7.262 -1.661 1 98.44 65 GLY B C 1
ATOM 2616 O O . GLY B 1 65 ? 19.703 -6.703 -1.425 1 98.44 65 GLY B O 1
ATOM 2617 N N . TYR B 1 66 ? 17.562 -7.137 -0.867 1 98 66 TYR B N 1
ATOM 2618 C CA . TYR B 1 66 ? 17.672 -6.234 0.274 1 98 66 TYR B CA 1
ATOM 2619 C C . TYR B 1 66 ? 17.062 -6.855 1.523 1 98 66 TYR B C 1
ATOM 2621 O O . TYR B 1 66 ? 17.297 -6.391 2.639 1 98 66 TYR B O 1
ATOM 2629 N N . ILE B 1 67 ? 16.266 -7.84 1.375 1 98.38 67 ILE B N 1
ATOM 2630 C CA . ILE B 1 67 ? 15.648 -8.555 2.488 1 98.38 67 ILE B CA 1
ATOM 2631 C C . ILE B 1 67 ? 16.016 -10.039 2.416 1 98.38 67 ILE B C 1
ATOM 2633 O O . ILE B 1 67 ? 16.078 -10.609 1.327 1 98.38 67 ILE B O 1
ATOM 2637 N N . THR B 1 68 ? 16.172 -10.648 3.525 1 98.81 68 THR B N 1
ATOM 2638 C CA . THR B 1 68 ? 16.578 -12.047 3.537 1 98.81 68 THR B CA 1
ATOM 2639 C C . THR B 1 68 ? 15.359 -12.961 3.459 1 98.81 68 THR B C 1
ATOM 2641 O O . THR B 1 68 ? 14.25 -12.57 3.828 1 98.81 68 THR B O 1
ATOM 2644 N N . TYR B 1 69 ? 15.586 -14.203 2.967 1 98.81 69 TYR B N 1
ATOM 2645 C CA . TYR B 1 69 ? 14.531 -15.211 3.018 1 98.81 69 TYR B CA 1
ATOM 2646 C C . TYR B 1 69 ? 14.094 -15.469 4.453 1 98.81 69 TYR B C 1
ATOM 2648 O O . TYR B 1 69 ? 12.914 -15.719 4.711 1 98.81 69 TYR B O 1
ATOM 2656 N N . GLY B 1 70 ? 15.062 -15.477 5.328 1 98.62 70 GLY B N 1
ATOM 2657 C CA . GLY B 1 70 ? 14.711 -15.633 6.73 1 98.62 70 GLY B CA 1
ATOM 2658 C C . GLY B 1 70 ? 13.695 -14.617 7.203 1 98.62 70 GLY B C 1
ATOM 2659 O O . GLY B 1 70 ? 12.727 -14.969 7.887 1 98.62 70 GLY B O 1
ATOM 2660 N N . LYS B 1 71 ? 13.93 -13.383 6.898 1 97.88 71 LYS B N 1
ATOM 2661 C CA . LYS B 1 71 ? 12.977 -12.344 7.258 1 97.88 71 LYS B CA 1
ATOM 2662 C C . LYS B 1 71 ? 11.641 -12.547 6.539 1 97.88 71 LYS B C 1
ATOM 2664 O O . LYS B 1 71 ? 10.578 -12.32 7.125 1 97.88 71 LYS B O 1
ATOM 2669 N N . LEU B 1 72 ? 11.656 -12.953 5.309 1 98.19 72 LEU B N 1
ATOM 2670 C CA . LEU B 1 72 ? 10.43 -13.203 4.57 1 98.19 72 LEU B CA 1
ATOM 2671 C C . LEU B 1 72 ? 9.609 -14.305 5.238 1 98.19 72 LEU B C 1
ATOM 2673 O O . LEU B 1 72 ? 8.383 -14.211 5.324 1 98.19 72 LEU B O 1
ATOM 2677 N N . LYS B 1 73 ? 10.312 -15.305 5.688 1 98.38 73 LYS B N 1
ATOM 2678 C CA . LYS B 1 73 ? 9.641 -16.438 6.309 1 98.38 73 LYS B CA 1
ATOM 2679 C C . LYS B 1 73 ? 8.867 -16.016 7.547 1 98.38 73 LYS B C 1
ATOM 2681 O O . LYS B 1 73 ? 7.867 -16.641 7.914 1 98.38 73 LYS B O 1
ATOM 2686 N N . ARG B 1 74 ? 9.266 -14.961 8.156 1 98 74 ARG B N 1
ATOM 2687 C CA . ARG B 1 74 ? 8.562 -14.438 9.328 1 98 74 ARG B CA 1
ATOM 2688 C C . ARG B 1 74 ? 7.301 -13.68 8.914 1 98 74 ARG B C 1
ATOM 2690 O O . ARG B 1 74 ? 6.473 -13.336 9.758 1 98 74 ARG B O 1
ATOM 2697 N N . ASN B 1 75 ? 7.195 -13.469 7.633 1 97.81 75 ASN B N 1
ATOM 2698 C CA . ASN B 1 75 ? 6.047 -12.703 7.156 1 97.81 75 ASN B CA 1
ATOM 2699 C C . ASN B 1 75 ? 5.121 -13.555 6.293 1 97.81 75 ASN B C 1
ATOM 2701 O O . ASN B 1 75 ? 4.051 -13.102 5.895 1 97.81 75 ASN B O 1
ATOM 2705 N N . GLY B 1 76 ? 5.508 -14.75 5.996 1 98.38 76 GLY B N 1
ATOM 2706 C CA . GLY B 1 76 ? 4.629 -15.586 5.195 1 98.38 76 GLY B CA 1
ATOM 2707 C C . GLY B 1 76 ? 5.238 -16.938 4.848 1 98.38 76 GLY B C 1
ATOM 2708 O O . GLY B 1 76 ? 6.461 -17.062 4.766 1 98.38 76 GLY B O 1
ATOM 2709 N N . ASP B 1 77 ? 4.371 -17.906 4.586 1 98.75 77 ASP B N 1
ATOM 2710 C CA . ASP B 1 77 ? 4.777 -19.266 4.227 1 98.75 77 ASP B CA 1
ATOM 2711 C C . ASP B 1 77 ? 4.316 -19.609 2.814 1 98.75 77 ASP B C 1
ATOM 2713 O O . ASP B 1 77 ? 4.383 -20.781 2.408 1 98.75 77 ASP B O 1
ATOM 2717 N N . PHE B 1 78 ? 3.773 -18.656 2.16 1 98.81 78 PHE B N 1
ATOM 2718 C CA . PHE B 1 78 ? 3.189 -18.812 0.833 1 98.81 78 PHE B CA 1
ATOM 2719 C C . PHE B 1 78 ? 3.41 -17.562 -0.009 1 98.81 78 PHE B C 1
ATOM 2721 O O . PHE B 1 78 ? 3.246 -16.438 0.477 1 98.81 78 PHE B O 1
ATOM 2728 N N . GLY B 1 79 ? 3.801 -17.781 -1.231 1 98.62 79 GLY B N 1
ATOM 2729 C CA . GLY B 1 79 ? 3.883 -16.625 -2.09 1 98.62 79 GLY B CA 1
ATOM 2730 C C . GLY B 1 79 ? 4.84 -16.797 -3.254 1 98.62 79 GLY B C 1
ATOM 2731 O O . GLY B 1 79 ? 5 -17.906 -3.77 1 98.62 79 GLY B O 1
ATOM 2732 N N . LEU B 1 80 ? 5.293 -15.68 -3.818 1 98.69 80 LEU B N 1
ATOM 2733 C CA . LEU B 1 80 ? 6.16 -15.633 -4.992 1 98.69 80 LEU B CA 1
ATOM 2734 C C . LEU B 1 80 ? 7.047 -14.391 -4.961 1 98.69 80 LEU B C 1
ATOM 2736 O O . LEU B 1 80 ? 6.867 -13.516 -4.113 1 98.69 80 LEU B O 1
ATOM 2740 N N . GLY B 1 81 ? 8.039 -14.422 -5.859 1 98.19 81 GLY B N 1
ATOM 2741 C CA . GLY B 1 81 ? 8.898 -13.25 -5.883 1 98.19 81 GLY B CA 1
ATOM 2742 C C . GLY B 1 81 ? 10.039 -13.375 -6.879 1 98.19 81 GLY B C 1
ATOM 2743 O O . GLY B 1 81 ? 10 -14.211 -7.777 1 98.19 81 GLY B O 1
ATOM 2744 N N . ALA B 1 82 ? 10.961 -12.438 -6.73 1 98.12 82 ALA B N 1
ATOM 2745 C CA . ALA B 1 82 ? 12.18 -12.344 -7.535 1 98.12 82 ALA B CA 1
ATOM 2746 C C . ALA B 1 82 ? 13.422 -12.312 -6.648 1 98.12 82 ALA B C 1
ATOM 2748 O O . ALA B 1 82 ? 13.523 -11.477 -5.742 1 98.12 82 ALA B O 1
ATOM 2749 N N . PRO B 1 83 ? 14.406 -13.203 -6.945 1 98.69 83 PRO B N 1
ATOM 2750 C CA . PRO B 1 83 ? 15.633 -13.25 -6.145 1 98.69 83 PRO B CA 1
ATOM 2751 C C . PRO B 1 83 ? 16.547 -12.047 -6.391 1 98.69 83 PRO B C 1
ATOM 2753 O O . PRO B 1 83 ? 16.266 -11.227 -7.262 1 98.69 83 PRO B O 1
ATOM 2756 N N . ASP B 1 84 ? 17.562 -12 -5.57 1 98.56 84 ASP B N 1
ATOM 2757 C CA . ASP B 1 84 ? 18.656 -11.062 -5.824 1 98.56 84 ASP B CA 1
ATOM 2758 C C . ASP B 1 84 ? 19.109 -11.125 -7.281 1 98.56 84 ASP B C 1
ATOM 2760 O O . ASP B 1 84 ? 19.219 -12.203 -7.863 1 98.56 84 ASP B O 1
ATOM 2764 N N . HIS B 1 85 ? 19.281 -9.875 -7.926 1 98.25 85 HIS B N 1
ATOM 2765 C CA . HIS B 1 85 ? 19.656 -9.75 -9.328 1 98.25 85 HIS B CA 1
ATOM 2766 C C . HIS B 1 85 ? 18.578 -10.273 -10.25 1 98.25 85 HIS B C 1
ATOM 2768 O O . HIS B 1 85 ? 18.828 -10.578 -11.414 1 98.25 85 HIS B O 1
ATOM 2774 N N . ILE B 1 86 ? 17.391 -10.539 -9.688 1 97.38 86 ILE B N 1
ATOM 2775 C CA . ILE B 1 86 ? 16.234 -11.125 -10.359 1 97.38 86 ILE B CA 1
ATOM 2776 C C . ILE B 1 86 ? 16.641 -12.406 -11.07 1 97.38 86 ILE B C 1
ATOM 2778 O O . ILE B 1 86 ? 16.234 -12.656 -12.203 1 97.38 86 ILE B O 1
ATOM 2782 N N . ASP B 1 87 ? 17.516 -13.117 -10.406 1 98.19 87 ASP B N 1
ATOM 2783 C CA . ASP B 1 87 ? 18.047 -14.375 -10.922 1 98.19 87 ASP B CA 1
ATOM 2784 C C . ASP B 1 87 ? 17.016 -15.492 -10.844 1 98.19 87 ASP B C 1
ATOM 2786 O O . ASP B 1 87 ? 17.109 -16.375 -9.977 1 98.19 87 ASP B O 1
ATOM 2790 N N . GLY B 1 88 ? 16.094 -15.5 -11.852 1 98.44 88 GLY B N 1
ATOM 2791 C CA . GLY B 1 88 ? 15.031 -16.5 -11.867 1 98.44 88 GLY B CA 1
ATOM 2792 C C . GLY B 1 88 ? 13.758 -16.016 -11.188 1 98.44 88 GLY B C 1
ATOM 2793 O O . GLY B 1 88 ? 13.344 -14.875 -11.367 1 98.44 88 GLY B O 1
ATOM 2794 N N . GLU B 1 89 ? 13.07 -17.031 -10.539 1 98.69 89 GLU B N 1
ATOM 2795 C CA . GLU B 1 89 ? 11.797 -16.781 -9.859 1 98.69 89 GLU B CA 1
ATOM 2796 C C . GLU B 1 89 ? 11.766 -17.469 -8.492 1 98.69 89 GLU B C 1
ATOM 2798 O O . GLU B 1 89 ? 12.547 -18.391 -8.234 1 98.69 89 GLU B O 1
ATOM 2803 N N . ILE B 1 90 ? 10.891 -16.969 -7.637 1 98.88 90 ILE B N 1
ATOM 2804 C CA . ILE B 1 90 ? 10.711 -17.531 -6.305 1 98.88 90 ILE B CA 1
ATOM 2805 C C . ILE B 1 90 ? 9.336 -18.172 -6.188 1 98.88 90 ILE B C 1
ATOM 2807 O O . ILE B 1 90 ? 8.344 -17.609 -6.656 1 98.88 90 ILE B O 1
ATOM 2811 N N . MET B 1 91 ? 9.297 -19.344 -5.633 1 98.94 91 MET B N 1
ATOM 2812 C CA . MET B 1 91 ? 8.078 -20 -5.176 1 98.94 91 MET B CA 1
ATOM 2813 C C . MET B 1 91 ? 8.141 -20.281 -3.676 1 98.94 91 MET B C 1
ATOM 2815 O O . MET B 1 91 ? 9.117 -20.828 -3.18 1 98.94 91 MET B O 1
ATOM 2819 N N . ALA B 1 92 ? 7.145 -19.859 -3.018 1 98.88 92 ALA B N 1
ATOM 2820 C CA . ALA B 1 92 ? 7.023 -20.156 -1.593 1 98.88 92 ALA B CA 1
ATOM 2821 C C . ALA B 1 92 ? 5.777 -21 -1.309 1 98.88 92 ALA B C 1
ATOM 2823 O O . ALA B 1 92 ? 4.664 -20.594 -1.661 1 98.88 92 ALA B O 1
ATOM 2824 N N . ILE B 1 93 ? 5.969 -22.109 -0.678 1 98.56 93 ILE B N 1
ATOM 2825 C CA . ILE B 1 93 ? 4.855 -23 -0.359 1 98.56 93 ILE B CA 1
ATOM 2826 C C . ILE B 1 93 ? 5.16 -23.766 0.921 1 98.56 93 ILE B C 1
ATOM 2828 O O . ILE B 1 93 ? 6.246 -24.328 1.065 1 98.56 93 ILE B O 1
ATOM 2832 N N . ASP B 1 94 ? 4.211 -23.656 1.878 1 97.62 94 ASP B N 1
ATOM 2833 C CA . ASP B 1 94 ? 4.305 -24.375 3.148 1 97.62 94 ASP B CA 1
ATOM 2834 C C . ASP B 1 94 ? 5.594 -24.016 3.885 1 97.62 94 ASP B C 1
ATOM 2836 O O . ASP B 1 94 ? 6.262 -24.891 4.441 1 97.62 94 ASP B O 1
ATOM 2840 N N . GLY B 1 95 ? 5.98 -22.828 3.734 1 98.06 95 GLY B N 1
ATOM 2841 C CA . GLY B 1 95 ? 7.109 -22.328 4.5 1 98.06 95 GLY B CA 1
ATOM 2842 C C . GLY B 1 95 ? 8.445 -22.578 3.832 1 98.06 95 GLY B C 1
ATOM 2843 O O . GLY B 1 95 ? 9.492 -22.156 4.336 1 98.06 95 GLY B O 1
ATOM 2844 N N . LYS B 1 96 ? 8.414 -23.25 2.771 1 98.56 96 LYS B N 1
ATOM 2845 C CA . LYS B 1 96 ? 9.633 -23.469 2.002 1 98.56 96 LYS B CA 1
ATOM 2846 C C . LYS B 1 96 ? 9.703 -22.516 0.805 1 98.56 96 LYS B C 1
ATOM 2848 O O . LYS B 1 96 ? 8.695 -22.281 0.135 1 98.56 96 LYS B O 1
ATOM 2853 N N . TYR B 1 97 ? 10.898 -22.031 0.61 1 98.81 97 TYR B N 1
ATOM 2854 C CA . TYR B 1 97 ? 11.156 -21.125 -0.505 1 98.81 97 TYR B CA 1
ATOM 2855 C C . TYR B 1 97 ? 12.078 -21.766 -1.53 1 98.81 97 TYR B C 1
ATOM 2857 O O . TYR B 1 97 ? 13.148 -22.266 -1.179 1 98.81 97 TYR B O 1
ATOM 2865 N N . TYR B 1 98 ? 11.617 -21.719 -2.77 1 98.94 98 TYR B N 1
ATOM 2866 C CA . TYR B 1 98 ? 12.383 -22.281 -3.885 1 98.94 98 TYR B CA 1
ATOM 2867 C C . TYR B 1 98 ? 12.773 -21.172 -4.871 1 98.94 98 TYR B C 1
ATOM 2869 O O . TYR B 1 98 ? 12.031 -20.219 -5.059 1 98.94 98 TYR B O 1
ATOM 2877 N N . GLN B 1 99 ? 13.914 -21.359 -5.469 1 98.94 99 GLN B N 1
ATOM 2878 C CA . GLN B 1 99 ? 14.352 -20.547 -6.602 1 98.94 99 GLN B CA 1
ATOM 2879 C C . GLN B 1 99 ? 14.477 -21.406 -7.863 1 98.94 99 GLN B C 1
ATOM 2881 O O . GLN B 1 99 ? 15.086 -22.469 -7.84 1 98.94 99 GLN B O 1
ATOM 2886 N N . SER B 1 100 ? 13.883 -20.938 -8.898 1 98.81 100 SER B N 1
ATOM 2887 C CA . SER B 1 100 ? 14.086 -21.516 -10.219 1 98.81 100 SER B CA 1
ATOM 2888 C C . SER B 1 100 ? 14.961 -20.625 -11.086 1 98.81 100 SER B C 1
ATOM 2890 O O . SER B 1 100 ? 14.852 -19.391 -11.023 1 98.81 100 SER B O 1
ATOM 2892 N N . LYS B 1 101 ? 15.75 -21.234 -11.875 1 98.25 101 LYS B N 1
ATOM 2893 C CA . LYS B 1 101 ? 16.688 -20.5 -12.711 1 98.25 101 LYS B CA 1
ATOM 2894 C C . LYS B 1 101 ? 16.547 -20.891 -14.18 1 98.25 101 LYS B C 1
ATOM 2896 O O . LYS B 1 101 ? 15.867 -21.859 -14.508 1 98.25 101 LYS B O 1
ATOM 2901 N N . THR B 1 102 ? 17.234 -20.109 -15.047 1 97.56 102 THR B N 1
ATOM 2902 C CA . THR B 1 102 ? 17.125 -20.281 -16.5 1 97.56 102 THR B CA 1
ATOM 2903 C C . THR B 1 102 ? 17.812 -21.578 -16.938 1 97.56 102 THR B C 1
ATOM 2905 O O . THR B 1 102 ? 17.531 -22.094 -18.016 1 97.56 102 THR B O 1
ATOM 2908 N N . ASP B 1 103 ? 18.672 -22.125 -16.125 1 96.56 103 ASP B N 1
ATOM 2909 C CA . ASP B 1 103 ? 19.375 -23.344 -16.516 1 96.56 103 ASP B CA 1
ATOM 2910 C C . ASP B 1 103 ? 18.609 -24.594 -16.094 1 96.56 103 ASP B C 1
ATOM 2912 O O . ASP B 1 103 ? 19.125 -25.703 -16.172 1 96.56 103 ASP B O 1
ATOM 2916 N N . GLY B 1 104 ? 17.422 -24.391 -15.586 1 95.44 104 GLY B N 1
ATOM 2917 C CA . GLY B 1 104 ? 16.562 -25.5 -15.211 1 95.44 104 GLY B CA 1
ATOM 2918 C C . GLY B 1 104 ? 16.672 -25.875 -13.742 1 95.44 104 GLY B C 1
ATOM 2919 O O . GLY B 1 104 ? 15.906 -26.719 -13.258 1 95.44 104 GLY B O 1
ATOM 2920 N N . THR B 1 105 ? 17.562 -25.234 -13.078 1 96.12 105 THR B N 1
ATOM 2921 C CA . THR B 1 105 ? 17.734 -25.484 -11.648 1 96.12 105 THR B CA 1
ATOM 2922 C C . THR B 1 105 ? 16.5 -25.047 -10.867 1 96.12 105 THR B C 1
ATOM 2924 O O . THR B 1 105 ? 15.961 -23.969 -11.125 1 96.12 105 THR B O 1
ATOM 2927 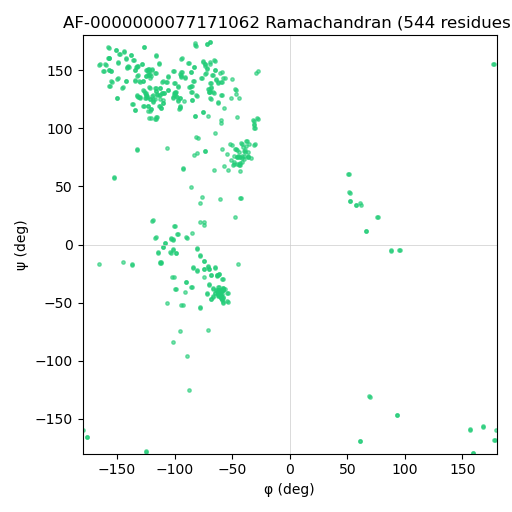N N . VAL B 1 106 ? 16.016 -25.953 -10.023 1 98.56 106 VAL B N 1
ATOM 2928 C CA . VAL B 1 106 ? 15.055 -25.625 -8.969 1 98.56 106 VAL B CA 1
ATOM 2929 C C . VAL B 1 106 ? 15.609 -26.047 -7.613 1 98.56 106 VAL B C 1
ATOM 2931 O O . VAL B 1 106 ? 15.852 -27.234 -7.383 1 98.56 106 VAL B O 1
ATOM 2934 N N . ARG B 1 107 ? 15.789 -25.078 -6.715 1 98.56 107 ARG B N 1
ATOM 2935 C CA . ARG B 1 107 ? 16.422 -25.406 -5.449 1 98.56 107 ARG B CA 1
ATOM 2936 C C . ARG B 1 107 ? 15.75 -24.688 -4.289 1 98.56 107 ARG B C 1
ATOM 2938 O O . ARG B 1 107 ? 15.188 -23.609 -4.465 1 98.56 107 ARG B O 1
ATOM 2945 N N . GLU B 1 108 ? 15.859 -25.297 -3.189 1 98.5 108 GLU B N 1
ATOM 2946 C CA . GLU B 1 108 ? 15.461 -24.578 -1.975 1 98.5 108 GLU B CA 1
ATOM 2947 C C . GLU B 1 108 ? 16.469 -23.5 -1.615 1 98.5 108 GLU B C 1
ATOM 2949 O O . GLU B 1 108 ? 17.688 -23.688 -1.783 1 98.5 108 GLU B O 1
ATOM 2954 N N . THR B 1 109 ? 15.992 -22.438 -1.052 1 98.56 109 THR B N 1
ATOM 2955 C CA . THR B 1 109 ? 16.844 -21.297 -0.761 1 98.56 109 THR B CA 1
ATOM 2956 C C . THR B 1 109 ? 17.375 -21.359 0.67 1 98.56 109 THR B C 1
ATOM 2958 O O . THR B 1 109 ? 16.812 -22.062 1.513 1 98.56 109 THR B O 1
ATOM 2961 N N . ASP B 1 110 ? 18.484 -20.594 0.854 1 98.31 110 ASP B N 1
ATOM 2962 C CA . ASP B 1 110 ? 19.031 -20.406 2.195 1 98.31 110 ASP 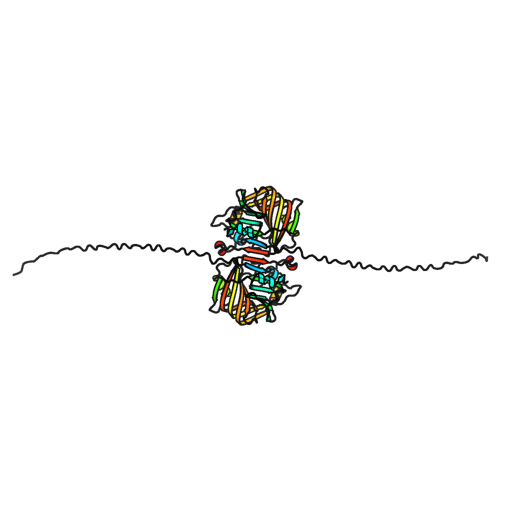B CA 1
ATOM 2963 C C . ASP B 1 110 ? 18.484 -19.125 2.834 1 98.31 110 ASP B C 1
ATOM 2965 O O . ASP B 1 110 ? 18.344 -18.109 2.164 1 98.31 110 ASP B O 1
ATOM 2969 N N . ASP B 1 111 ? 18.359 -19.203 4.156 1 98.44 111 ASP B N 1
ATOM 2970 C CA . ASP B 1 111 ? 17.75 -18.094 4.891 1 98.44 111 ASP B CA 1
ATOM 2971 C C . ASP B 1 111 ? 18.578 -16.812 4.746 1 98.44 111 ASP B C 1
ATOM 2973 O O . ASP B 1 111 ? 18.031 -15.711 4.844 1 98.44 111 ASP B O 1
ATOM 2977 N N . ALA B 1 112 ? 19.828 -16.953 4.516 1 98.5 112 ALA B N 1
ATOM 2978 C CA . ALA B 1 112 ? 20.734 -15.797 4.492 1 98.5 112 ALA B CA 1
ATOM 2979 C C . ALA B 1 112 ? 20.719 -15.117 3.125 1 98.5 112 ALA B C 1
ATOM 2981 O O . ALA B 1 112 ? 21.188 -13.984 2.984 1 98.5 112 ALA B O 1
ATOM 2982 N N . GLU B 1 113 ? 20.266 -15.891 2.088 1 98.75 113 GLU B N 1
ATOM 2983 C CA . GLU B 1 113 ? 20.172 -15.289 0.762 1 98.75 113 GLU B CA 1
ATOM 2984 C C . GLU B 1 113 ? 19.125 -14.172 0.736 1 98.75 113 GLU B C 1
ATOM 2986 O O . GLU B 1 113 ? 18.266 -14.102 1.615 1 98.75 113 GLU B O 1
ATOM 2991 N N . THR B 1 114 ? 19.25 -13.234 -0.262 1 98.75 114 THR B N 1
ATOM 2992 C CA . THR B 1 114 ? 18.391 -12.055 -0.259 1 98.75 114 THR B CA 1
ATOM 2993 C C . THR B 1 114 ? 17.484 -12.055 -1.48 1 98.75 114 THR B C 1
ATOM 2995 O O . THR B 1 114 ? 17.688 -12.812 -2.428 1 98.75 114 THR B O 1
ATOM 2998 N N . VAL B 1 115 ? 16.484 -11.281 -1.381 1 98.62 115 VAL B N 1
ATOM 2999 C CA . VAL B 1 115 ? 15.398 -11.172 -2.344 1 98.62 115 VAL B CA 1
ATOM 3000 C C . VAL B 1 115 ? 15.211 -9.711 -2.748 1 98.62 115 VAL B C 1
ATOM 3002 O O . VAL B 1 115 ? 15.289 -8.812 -1.906 1 98.62 115 VAL B O 1
ATOM 3005 N N . SER B 1 116 ? 14.938 -9.492 -4.027 1 98.19 116 SER B N 1
ATOM 3006 C CA . SER B 1 116 ? 14.734 -8.133 -4.512 1 98.19 116 SER B CA 1
ATOM 3007 C C . SER B 1 116 ? 13.266 -7.723 -4.418 1 98.19 116 SER B C 1
ATOM 3009 O O . SER B 1 116 ? 12.953 -6.543 -4.246 1 98.19 116 SER B O 1
ATOM 3011 N N . TRP B 1 117 ? 12.406 -8.664 -4.582 1 97.5 117 TRP B N 1
ATOM 3012 C CA . TRP B 1 117 ? 10.969 -8.422 -4.613 1 97.5 117 TRP B CA 1
ATOM 3013 C C . TRP B 1 117 ? 10.195 -9.688 -4.238 1 97.5 117 TRP B C 1
ATOM 3015 O O . TRP B 1 117 ? 10.523 -10.781 -4.695 1 97.5 117 TRP B O 1
ATOM 3025 N N . ALA B 1 118 ? 9.141 -9.516 -3.381 1 98.12 118 ALA B N 1
ATOM 3026 C CA . ALA B 1 118 ? 8.336 -10.688 -3.057 1 98.12 118 ALA B CA 1
ATOM 3027 C C . ALA B 1 118 ? 6.98 -10.281 -2.48 1 98.12 118 ALA B C 1
ATOM 3029 O O . ALA B 1 118 ? 6.855 -9.227 -1.862 1 98.12 118 ALA B O 1
ATOM 3030 N N . THR B 1 119 ? 6.035 -11.07 -2.721 1 97.62 119 THR B N 1
ATOM 3031 C CA . THR B 1 119 ? 4.738 -11.047 -2.051 1 97.62 119 THR B CA 1
ATOM 3032 C C . THR B 1 119 ? 4.48 -12.359 -1.322 1 97.62 119 THR B C 1
ATOM 3034 O O . THR B 1 119 ? 4.488 -13.43 -1.938 1 97.62 119 THR B O 1
ATOM 3037 N N . VAL B 1 120 ? 4.23 -12.242 0.029 1 98.44 120 VAL B N 1
ATOM 3038 C CA . VAL B 1 120 ? 4.027 -13.477 0.786 1 98.44 120 VAL B CA 1
ATOM 3039 C C . VAL B 1 120 ? 2.939 -13.266 1.838 1 98.44 120 VAL B C 1
ATOM 3041 O O . VAL B 1 120 ? 2.59 -12.125 2.156 1 98.44 120 VAL B O 1
ATOM 3044 N N . LYS B 1 121 ? 2.414 -14.258 2.27 1 98.12 121 LYS B N 1
ATOM 3045 C CA . LYS B 1 121 ? 1.48 -14.266 3.393 1 98.12 121 LYS B CA 1
ATOM 3046 C C . LYS B 1 121 ? 1.417 -15.641 4.051 1 98.12 121 LYS B C 1
ATOM 3048 O O . LYS B 1 121 ? 1.916 -16.625 3.496 1 98.12 121 LYS B O 1
ATOM 3053 N N . PHE B 1 122 ? 0.925 -15.664 5.289 1 98.56 122 PHE B N 1
ATOM 3054 C CA . PHE B 1 122 ? 0.565 -16.938 5.891 1 98.56 122 PHE B CA 1
ATOM 3055 C C . PHE B 1 122 ? -0.744 -17.453 5.309 1 98.56 122 PHE B C 1
ATOM 3057 O O . PHE B 1 122 ? -1.801 -16.859 5.512 1 98.56 122 PHE B O 1
ATOM 3064 N N . PHE B 1 123 ? -0.676 -18.562 4.598 1 98.25 123 PHE B N 1
ATOM 3065 C CA . PHE B 1 123 ? -1.793 -19.062 3.797 1 98.25 123 PHE B CA 1
ATOM 3066 C C . PHE B 1 123 ? -2.779 -19.828 4.664 1 98.25 123 PHE B C 1
ATOM 3068 O O . PHE B 1 123 ? -2.451 -20.891 5.188 1 98.25 123 PHE B O 1
ATOM 3075 N N . LYS B 1 124 ? -3.91 -19.312 4.863 1 97.5 124 LYS B N 1
ATOM 3076 C CA . LYS B 1 124 ? -5.047 -19.891 5.57 1 97.5 124 LYS B CA 1
ATOM 3077 C C . LYS B 1 124 ? -6.336 -19.719 4.77 1 97.5 124 LYS B C 1
ATOM 3079 O O . LYS B 1 124 ? -7.164 -18.859 5.09 1 97.5 124 LYS B O 1
ATOM 3084 N N . PRO B 1 125 ? -6.539 -20.625 3.809 1 96.81 125 PRO B N 1
ATOM 3085 C CA . PRO B 1 125 ? -7.668 -20.422 2.893 1 96.81 125 PRO B CA 1
ATOM 3086 C C . PRO B 1 125 ? -9.023 -20.562 3.584 1 96.81 125 PRO B C 1
ATOM 3088 O O . PRO B 1 125 ? -9.18 -21.391 4.48 1 96.81 125 PRO B O 1
ATOM 3091 N N . GLU B 1 126 ? -9.969 -19.781 3.123 1 95.12 126 GLU B N 1
ATOM 3092 C CA . GLU B 1 126 ? -11.328 -19.844 3.648 1 95.12 126 GLU B CA 1
ATOM 3093 C C . GLU B 1 126 ? -12.305 -20.375 2.602 1 95.12 126 GLU B C 1
ATOM 3095 O O . GLU B 1 126 ? -13.461 -20.656 2.91 1 95.12 126 GLU B O 1
ATOM 3100 N N . LYS B 1 127 ? -11.867 -20.391 1.406 1 96.62 127 LYS B N 1
ATOM 3101 C CA . LYS B 1 127 ? -12.695 -20.875 0.305 1 96.62 127 LYS B CA 1
ATOM 3102 C C . LYS B 1 127 ? -11.922 -21.844 -0.575 1 96.62 127 LYS B C 1
ATOM 3104 O O . LYS B 1 127 ? -10.711 -21.719 -0.737 1 96.62 127 LYS B O 1
ATOM 3109 N N . SER B 1 128 ? -12.617 -22.812 -1.085 1 98.25 128 SER B N 1
ATOM 3110 C CA . SER B 1 128 ? -12.047 -23.719 -2.078 1 98.25 128 SER B CA 1
ATOM 3111 C C . SER B 1 128 ? -13.117 -24.219 -3.047 1 98.25 128 SER B C 1
ATOM 3113 O O . SER B 1 128 ? -14.312 -24.141 -2.754 1 98.25 128 SER B O 1
ATOM 3115 N N . PHE B 1 129 ? -12.688 -24.609 -4.207 1 98.25 129 PHE B N 1
ATOM 3116 C CA . PHE B 1 129 ? -13.562 -25.234 -5.191 1 98.25 129 PHE B CA 1
ATOM 3117 C C . PHE B 1 129 ? -12.758 -26.078 -6.176 1 98.25 129 PHE B C 1
ATOM 3119 O O . PHE B 1 129 ? -11.523 -25.984 -6.223 1 98.25 129 PHE B O 1
ATOM 3126 N N . ASP B 1 130 ? -13.477 -26.859 -6.973 1 98.56 130 ASP B N 1
ATOM 3127 C CA . ASP B 1 130 ? -12.805 -27.781 -7.895 1 98.56 130 ASP B CA 1
ATOM 3128 C C . ASP B 1 130 ? -13 -27.328 -9.344 1 98.56 130 ASP B C 1
ATOM 3130 O O . ASP B 1 130 ? -14.055 -26.812 -9.703 1 98.56 130 ASP B O 1
ATOM 3134 N N . ILE B 1 131 ? -11.969 -27.469 -10.055 1 98.38 131 ILE B N 1
ATOM 3135 C CA . ILE B 1 131 ? -12.031 -27.5 -11.516 1 98.38 131 ILE B CA 1
ATOM 3136 C C . ILE B 1 131 ? -12.086 -28.938 -12.008 1 98.38 131 ILE B C 1
ATOM 3138 O O . ILE B 1 131 ? -11.102 -29.672 -11.883 1 98.38 131 ILE B O 1
ATOM 3142 N N . LEU B 1 132 ? -13.172 -29.312 -12.672 1 98 132 LEU B N 1
ATOM 3143 C CA . LEU B 1 132 ? -13.383 -30.734 -12.984 1 98 132 LEU B CA 1
ATOM 3144 C C . LEU B 1 132 ? -13.266 -30.969 -14.484 1 98 132 LEU B C 1
ATOM 3146 O O . LEU B 1 132 ? -13.203 -32.125 -14.93 1 98 132 LEU B O 1
ATOM 3150 N N . GLN B 1 133 ? -13.32 -29.891 -15.25 1 98.19 133 GLN B N 1
ATOM 3151 C CA . GLN B 1 133 ? -13.148 -29.953 -16.703 1 98.19 133 GLN B CA 1
ATOM 3152 C C . GLN B 1 133 ? -12 -29.062 -17.156 1 98.19 133 GLN B C 1
ATOM 3154 O O . GLN B 1 133 ? -11.711 -28.047 -16.531 1 98.19 133 GLN B O 1
ATOM 3159 N N . PRO B 1 134 ? -11.375 -29.484 -18.281 1 98.69 134 PRO B N 1
ATOM 3160 C CA . PRO B 1 134 ? -10.266 -28.656 -18.766 1 98.69 134 PRO B CA 1
ATOM 3161 C C . PRO B 1 134 ? -10.664 -27.203 -19.016 1 98.69 134 PRO B C 1
ATOM 3163 O O . PRO B 1 134 ? -11.766 -26.953 -19.5 1 98.69 134 PRO B O 1
ATOM 3166 N N . ILE B 1 135 ? -9.727 -26.344 -18.703 1 98.62 135 ILE B N 1
ATOM 3167 C CA . ILE B 1 135 ? -9.977 -24.922 -18.875 1 98.62 135 ILE B CA 1
ATOM 3168 C C . ILE B 1 135 ? -8.672 -24.188 -19.172 1 98.62 135 ILE B C 1
ATOM 3170 O O . ILE B 1 135 ? -7.625 -24.516 -18.609 1 98.62 135 ILE B O 1
ATOM 3174 N N . ASP B 1 136 ? -8.703 -23.219 -20.016 1 98.19 136 ASP B N 1
ATOM 3175 C CA . ASP B 1 136 ? -7.496 -22.438 -20.281 1 98.19 136 ASP B CA 1
ATOM 3176 C C . ASP B 1 136 ? -7.281 -21.375 -19.203 1 98.19 136 ASP B C 1
ATOM 3178 O O . ASP B 1 136 ? -8.164 -21.125 -18.391 1 98.19 136 ASP B O 1
ATOM 3182 N N . CYS B 1 137 ? -6.199 -20.828 -19.297 1 97.62 137 CYS B N 1
ATOM 3183 C CA . CYS B 1 137 ? -5.762 -19.938 -18.219 1 97.62 137 CYS B CA 1
ATOM 3184 C C . CYS B 1 137 ? -6.648 -18.703 -18.141 1 97.62 137 CYS B C 1
ATOM 3186 O O . CYS B 1 137 ? -6.996 -18.25 -17.047 1 97.62 137 CYS B O 1
ATOM 3188 N N . GLU B 1 138 ? -6.973 -18.078 -19.234 1 97.31 138 GLU B N 1
ATOM 3189 C CA . GLU B 1 138 ? -7.801 -16.875 -19.25 1 97.31 138 GLU B CA 1
ATOM 3190 C C . GLU B 1 138 ? -9.188 -17.156 -18.688 1 97.31 138 GLU B C 1
ATOM 3192 O O . GLU B 1 138 ? -9.711 -16.375 -17.891 1 97.31 138 GLU B O 1
ATOM 3197 N N . ASP B 1 139 ? -9.734 -18.25 -19.109 1 98.12 139 ASP B N 1
ATOM 3198 C CA . ASP B 1 139 ? -11.047 -18.641 -18.594 1 98.12 139 ASP B CA 1
ATOM 3199 C C . ASP B 1 139 ? -10.984 -18.984 -17.109 1 98.12 139 ASP B C 1
ATOM 3201 O O . ASP B 1 139 ? -11.93 -18.734 -16.359 1 98.12 139 ASP B O 1
ATOM 3205 N N . PHE B 1 140 ? -9.93 -19.594 -16.734 1 98.44 140 PHE B N 1
ATOM 3206 C CA . PHE B 1 140 ? -9.719 -19.906 -15.328 1 98.44 140 PHE B CA 1
ATOM 3207 C C . PHE B 1 140 ? -9.742 -18.641 -14.484 1 98.44 140 PHE B C 1
ATOM 3209 O O . PHE B 1 140 ? -10.461 -18.562 -13.492 1 98.44 140 PHE B O 1
ATOM 3216 N N . LYS B 1 141 ? -8.992 -17.641 -14.867 1 97.25 141 LYS B N 1
ATOM 3217 C CA . LYS B 1 141 ? -8.961 -16.359 -14.164 1 97.25 141 LYS B CA 1
ATOM 3218 C C . LYS B 1 141 ? -10.344 -15.719 -14.125 1 97.25 141 LYS B C 1
ATOM 3220 O O . LYS B 1 141 ? -10.75 -15.188 -13.086 1 97.25 141 LYS B O 1
ATOM 3225 N N . ALA B 1 142 ? -11.031 -15.781 -15.258 1 97 142 ALA B N 1
ATOM 3226 C CA . ALA B 1 142 ? -12.383 -15.234 -15.312 1 97 142 ALA B CA 1
ATOM 3227 C C . ALA B 1 142 ? -13.312 -15.969 -14.344 1 97 142 ALA B C 1
ATOM 3229 O O . ALA B 1 142 ? -14.164 -15.352 -13.711 1 97 142 ALA B O 1
ATOM 3230 N N . THR B 1 143 ? -13.172 -17.281 -14.297 1 97 143 THR B N 1
ATOM 3231 C CA . THR B 1 143 ? -13.945 -18.094 -13.359 1 97 143 THR B CA 1
ATOM 3232 C C . THR B 1 143 ? -13.664 -17.672 -11.922 1 97 143 THR B C 1
ATOM 3234 O O . THR B 1 143 ? -14.578 -17.578 -11.109 1 97 143 THR B O 1
ATOM 3237 N N . LEU B 1 144 ? -12.406 -17.484 -11.602 1 97.19 144 LEU B N 1
ATOM 3238 C CA . LEU B 1 144 ? -12.023 -17.031 -10.273 1 97.19 144 LEU B CA 1
ATOM 3239 C C . LEU B 1 144 ? -12.688 -15.703 -9.938 1 97.19 144 LEU B C 1
ATOM 3241 O O . LEU B 1 144 ? -13.273 -15.547 -8.867 1 97.19 144 LEU B O 1
ATOM 3245 N N . ASP B 1 145 ? -12.688 -14.773 -10.836 1 96.06 145 ASP B N 1
ATOM 3246 C CA . ASP B 1 145 ? -13.273 -13.453 -10.609 1 96.06 145 ASP B CA 1
ATOM 3247 C C . ASP B 1 145 ? -14.75 -13.562 -10.242 1 96.06 145 ASP B C 1
ATOM 3249 O O . ASP B 1 145 ? -15.234 -12.82 -9.383 1 96.06 145 ASP B O 1
ATOM 3253 N N . LYS B 1 146 ? -15.375 -14.469 -10.859 1 96.06 146 LYS B N 1
ATOM 3254 C CA . LYS B 1 146 ? -16.797 -14.648 -10.617 1 96.06 146 LYS B CA 1
ATOM 3255 C C . LYS B 1 146 ? -17.062 -15.211 -9.227 1 96.06 146 LYS B C 1
ATOM 3257 O O . LYS B 1 146 ? -18.172 -15.078 -8.695 1 96.06 146 LYS B O 1
ATOM 3262 N N . LYS B 1 147 ? -16.062 -15.797 -8.711 1 96.44 147 LYS B N 1
ATOM 3263 C CA . LYS B 1 147 ? -16.25 -16.469 -7.43 1 96.44 147 LYS B CA 1
ATOM 3264 C C . LYS B 1 147 ? -15.773 -15.609 -6.27 1 96.44 147 LYS B C 1
ATOM 3266 O O . LYS B 1 147 ? -15.945 -15.969 -5.102 1 96.44 147 LYS B O 1
ATOM 3271 N N . LEU B 1 148 ? -15.188 -14.562 -6.52 1 95.62 148 LEU B N 1
ATOM 3272 C CA . LEU B 1 148 ? -14.695 -13.664 -5.484 1 95.62 148 LEU B CA 1
ATOM 3273 C C . LEU B 1 148 ? -15.805 -12.734 -5 1 95.62 148 LEU B C 1
ATOM 3275 O O . LEU B 1 148 ? -16.594 -12.242 -5.801 1 95.62 148 LEU B O 1
ATOM 3279 N N . PRO B 1 149 ? -15.836 -12.484 -3.705 1 95.12 149 PRO B N 1
ATOM 3280 C CA . PRO B 1 149 ? -16.859 -11.578 -3.188 1 95.12 149 PRO B CA 1
ATOM 3281 C C . PRO B 1 149 ? -16.656 -10.133 -3.637 1 95.12 149 PRO B C 1
ATOM 3283 O O . PRO B 1 149 ? -17.609 -9.344 -3.652 1 95.12 149 PRO B O 1
ATOM 3286 N N . THR B 1 150 ? -15.469 -9.734 -3.934 1 95.38 150 THR B N 1
ATOM 3287 C CA . THR B 1 150 ? -15.109 -8.398 -4.398 1 95.38 150 THR B CA 1
ATOM 3288 C C . THR B 1 150 ? -13.758 -8.414 -5.102 1 95.38 150 THR B C 1
ATOM 3290 O O . THR B 1 150 ? -12.922 -9.281 -4.84 1 95.38 150 THR B O 1
ATOM 3293 N N . VAL B 1 151 ? -13.555 -7.484 -5.941 1 92.81 151 VAL B N 1
ATOM 3294 C CA . VAL B 1 151 ? -12.266 -7.367 -6.613 1 92.81 151 VAL B CA 1
ATOM 3295 C C . VAL B 1 151 ? -11.406 -6.32 -5.906 1 92.81 151 VAL B C 1
ATOM 3297 O O . VAL B 1 151 ? -10.312 -5.996 -6.363 1 92.81 151 VAL B O 1
ATOM 3300 N N . ASN B 1 152 ? -11.883 -5.836 -4.699 1 93 152 ASN B N 1
ATOM 3301 C CA . ASN B 1 152 ? -11.266 -4.664 -4.086 1 93 152 ASN B CA 1
ATOM 3302 C C . ASN B 1 152 ? -10.328 -5.055 -2.947 1 93 152 ASN B C 1
ATOM 3304 O O . ASN B 1 152 ? -9.828 -4.191 -2.223 1 93 152 ASN B O 1
ATOM 3308 N N . VAL B 1 153 ? -10.117 -6.34 -2.721 1 94.31 153 VAL B N 1
ATOM 3309 C CA . VAL B 1 153 ? -9.195 -6.777 -1.681 1 94.31 153 VAL B CA 1
ATOM 3310 C C . VAL B 1 153 ? -8.148 -7.707 -2.283 1 94.31 153 VAL B C 1
ATOM 3312 O O . VAL B 1 153 ? -8.102 -7.902 -3.5 1 94.31 153 VAL B O 1
ATOM 3315 N N . PHE B 1 154 ? -7.289 -8.18 -1.422 1 94.94 154 PHE B N 1
ATOM 3316 C CA . PHE B 1 154 ? -6.207 -9.047 -1.861 1 94.94 154 PHE B CA 1
ATOM 3317 C C . PHE B 1 154 ? -6.598 -10.516 -1.716 1 94.94 154 PHE B C 1
ATOM 3319 O O . PHE B 1 154 ? -7.242 -10.898 -0.737 1 94.94 154 PHE B O 1
ATOM 3326 N N . TYR B 1 155 ? -6.098 -11.32 -2.697 1 96.38 155 TYR B N 1
ATOM 3327 C CA . TYR B 1 155 ? -6.324 -12.758 -2.604 1 96.38 155 TYR B CA 1
ATOM 3328 C C . TYR B 1 155 ? -5.035 -13.531 -2.857 1 96.38 155 TYR B C 1
ATOM 3330 O O . TYR B 1 155 ? -4.324 -13.258 -3.826 1 96.38 155 TYR B O 1
ATOM 3338 N N . ALA B 1 156 ? -4.742 -14.398 -1.958 1 98 156 ALA B N 1
ATOM 3339 C CA . ALA B 1 156 ? -3.789 -15.469 -2.26 1 98 156 ALA B CA 1
ATOM 3340 C C . ALA B 1 156 ? -4.488 -16.672 -2.885 1 98 156 ALA B C 1
ATOM 3342 O O . ALA B 1 156 ? -5.547 -17.094 -2.414 1 98 156 ALA B O 1
ATOM 3343 N N . ILE B 1 157 ? -3.857 -17.188 -3.943 1 98.5 157 ILE B N 1
ATOM 3344 C CA . ILE B 1 157 ? -4.465 -18.25 -4.727 1 98.5 157 ILE B CA 1
ATOM 3345 C C . ILE B 1 157 ? -3.506 -19.438 -4.805 1 98.5 157 ILE B C 1
ATOM 3347 O O . ILE B 1 157 ? -2.355 -19.297 -5.227 1 98.5 157 ILE B O 1
ATOM 3351 N N . LYS B 1 158 ? -4.02 -20.531 -4.438 1 98.88 158 LYS B N 1
ATOM 3352 C CA . LYS B 1 158 ? -3.307 -21.797 -4.574 1 98.88 158 LYS B CA 1
ATOM 3353 C C . LYS B 1 158 ? -4.094 -22.781 -5.434 1 98.88 158 LYS B C 1
ATOM 3355 O O . LYS B 1 158 ? -5.277 -23.016 -5.184 1 98.88 158 LYS B O 1
ATOM 3360 N N . VAL B 1 159 ? -3.482 -23.297 -6.461 1 98.88 159 VAL B N 1
ATOM 3361 C CA . VAL B 1 159 ? -4.102 -24.266 -7.348 1 98.88 159 VAL B CA 1
ATOM 3362 C C . VAL B 1 159 ? -3.283 -25.562 -7.352 1 98.88 159 VAL B C 1
ATOM 3364 O O . VAL B 1 159 ? -2.119 -25.562 -7.754 1 98.88 159 VAL B O 1
ATOM 3367 N N . VAL B 1 160 ? -3.859 -26.609 -6.914 1 98.88 160 VAL B N 1
ATOM 3368 C CA . VAL B 1 160 ? -3.188 -27.906 -6.883 1 98.88 160 VAL B CA 1
ATOM 3369 C C . VAL B 1 160 ? -3.863 -28.859 -7.863 1 98.88 160 VAL B C 1
ATOM 3371 O O . VAL B 1 160 ? -5.066 -29.125 -7.758 1 98.88 160 VAL B O 1
ATOM 3374 N N . GLY B 1 161 ? -3.047 -29.344 -8.883 1 98.75 161 GLY B N 1
ATOM 3375 C CA . GLY B 1 161 ? -3.738 -30.234 -9.812 1 98.75 161 GLY B CA 1
ATOM 3376 C C . GLY B 1 161 ? -2.85 -30.734 -10.93 1 98.75 161 GLY B C 1
ATOM 3377 O O . GLY B 1 161 ? -1.641 -30.891 -10.742 1 98.75 161 GLY B O 1
ATOM 3378 N N . VAL B 1 162 ? -3.545 -31.156 -11.977 1 98.88 162 VAL B N 1
ATOM 3379 C CA . VAL B 1 162 ? -2.918 -31.656 -13.195 1 98.88 162 VAL B CA 1
ATOM 3380 C C . VAL B 1 162 ? -3.109 -30.656 -14.328 1 98.88 162 VAL B C 1
ATOM 3382 O O . VAL B 1 162 ? -4.227 -30.188 -14.57 1 98.88 162 VAL B O 1
ATOM 3385 N N . PHE B 1 163 ? -1.99 -30.391 -14.945 1 98.88 163 PHE B N 1
ATOM 3386 C CA . PHE B 1 163 ? -2.006 -29.375 -15.992 1 98.88 163 PHE B CA 1
ATOM 3387 C C . PHE B 1 163 ? -1.65 -30 -17.344 1 98.88 163 PHE B C 1
ATOM 3389 O O . PHE B 1 163 ? -0.651 -30.703 -17.469 1 98.88 163 PHE B O 1
ATOM 3396 N N . ASP B 1 164 ? -2.439 -29.688 -18.328 1 98.88 164 ASP B N 1
ATOM 3397 C CA . ASP B 1 164 ? -2.174 -30.172 -19.688 1 98.88 164 ASP B CA 1
ATOM 3398 C C . ASP B 1 164 ? -0.971 -29.469 -20.297 1 98.88 164 ASP B C 1
ATOM 3400 O O . ASP B 1 164 ? -0.162 -30.094 -20.984 1 98.88 164 ASP B O 1
ATOM 3404 N N . SER B 1 165 ? -0.948 -28.25 -20.078 1 98.75 165 SER B N 1
ATOM 3405 C CA . SER B 1 165 ? 0.178 -27.453 -20.547 1 98.75 165 SER B CA 1
ATOM 3406 C C . SER B 1 165 ? 0.37 -26.203 -19.719 1 98.75 165 SER B C 1
ATOM 3408 O O . SER B 1 165 ? -0.605 -25.562 -19.297 1 98.75 165 SER B O 1
ATOM 3410 N N . VAL B 1 166 ? 1.62 -25.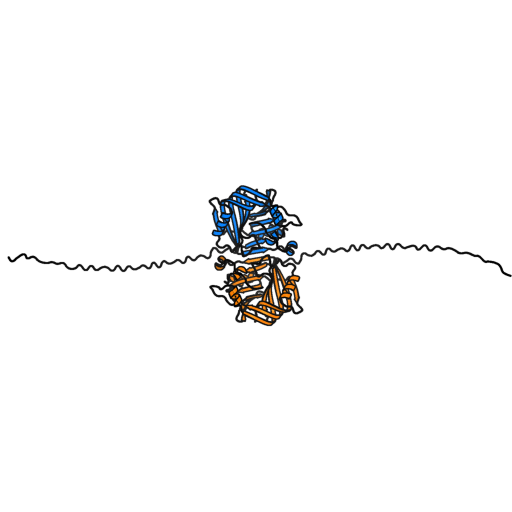891 -19.453 1 98.81 166 VAL B N 1
ATOM 3411 C CA . VAL B 1 166 ? 1.985 -24.656 -18.781 1 98.81 166 VAL B CA 1
ATOM 3412 C C . VAL B 1 166 ? 3.191 -24.016 -19.469 1 98.81 166 VAL B C 1
ATOM 3414 O O . VAL B 1 166 ? 4.215 -24.688 -19.688 1 98.81 166 VAL B O 1
ATOM 3417 N N . GLN B 1 167 ? 2.984 -22.812 -19.922 1 98.75 167 GLN B N 1
ATOM 3418 C CA . GLN B 1 167 ? 4.117 -21.984 -20.344 1 98.75 167 GLN B CA 1
ATOM 3419 C C . GLN B 1 167 ? 4.57 -21.062 -19.219 1 98.75 167 GLN B C 1
ATOM 3421 O O . GLN B 1 167 ? 3.756 -20.359 -18.609 1 98.75 167 GLN B O 1
ATOM 3426 N N . TYR B 1 168 ? 5.852 -21.156 -18.922 1 98.19 168 TYR B N 1
ATOM 3427 C CA . TYR B 1 168 ? 6.391 -20.344 -17.828 1 98.19 168 TYR B CA 1
ATOM 3428 C C . TYR B 1 168 ? 7.746 -19.75 -18.203 1 98.19 168 TYR B C 1
ATOM 3430 O O . TYR B 1 168 ? 8.352 -20.156 -19.203 1 98.19 168 TYR B O 1
ATOM 3438 N N . GLN B 1 169 ? 8.133 -18.75 -17.438 1 98.06 169 GLN B N 1
ATOM 3439 C CA . GLN B 1 169 ? 9.398 -18.094 -17.75 1 98.06 169 GLN B CA 1
ATOM 3440 C C . GLN B 1 169 ? 10.242 -17.875 -16.5 1 98.06 169 GLN B C 1
ATOM 3442 O O . GLN B 1 169 ? 9.703 -17.781 -15.398 1 98.06 169 GLN B O 1
ATOM 3447 N N . ASN B 1 170 ? 11.531 -17.891 -16.703 1 98.12 170 ASN B N 1
ATOM 3448 C CA . ASN B 1 170 ? 12.539 -17.484 -15.734 1 98.12 170 ASN B CA 1
ATOM 3449 C C . ASN B 1 170 ? 13.414 -16.359 -16.266 1 98.12 170 ASN B C 1
ATOM 3451 O O . ASN B 1 170 ? 13.797 -16.375 -17.438 1 98.12 170 ASN B O 1
ATOM 3455 N N . PHE B 1 171 ? 13.586 -15.438 -15.391 1 96.69 171 PHE B N 1
ATOM 3456 C CA . PHE B 1 171 ? 14.461 -14.328 -15.766 1 96.69 171 PHE B CA 1
ATOM 3457 C C . PHE B 1 171 ? 15.922 -14.75 -15.68 1 96.69 171 PHE B C 1
ATOM 3459 O O . PHE B 1 171 ? 16.312 -15.484 -14.773 1 96.69 171 PHE B O 1
ATOM 3466 N N . PRO B 1 172 ? 16.781 -14.211 -16.672 1 97.19 172 PRO B N 1
ATOM 3467 C CA . PRO B 1 172 ? 18.219 -14.406 -16.484 1 97.19 172 PRO B CA 1
ATOM 3468 C C . PRO B 1 172 ? 18.781 -13.555 -15.352 1 97.19 172 PRO B C 1
ATOM 3470 O O . PRO B 1 172 ? 18.234 -12.5 -15.031 1 97.19 172 PRO B O 1
ATOM 3473 N N . ARG B 1 173 ? 19.844 -14.086 -14.766 1 97.5 173 ARG B N 1
ATOM 3474 C CA . ARG B 1 173 ? 20.531 -13.266 -13.766 1 97.5 173 ARG B CA 1
ATOM 3475 C C . ARG B 1 173 ? 21.031 -11.969 -14.383 1 97.5 173 ARG B C 1
ATOM 3477 O O . ARG B 1 173 ? 21.734 -11.984 -15.398 1 97.5 173 ARG B O 1
ATOM 3484 N N . MET B 1 174 ? 20.688 -10.883 -13.742 1 97.06 174 MET B N 1
ATOM 3485 C CA . MET B 1 174 ? 21.156 -9.586 -14.203 1 97.06 174 MET B CA 1
ATOM 3486 C C . MET B 1 174 ? 22.422 -9.164 -13.469 1 97.06 174 MET B C 1
ATOM 3488 O O . MET B 1 174 ? 22.578 -9.445 -12.281 1 97.06 174 MET B O 1
ATOM 3492 N N . GLU B 1 175 ? 23.297 -8.445 -14.219 1 96.81 175 GLU B N 1
ATOM 3493 C CA . GLU B 1 175 ? 24.516 -7.953 -13.609 1 96.81 175 GLU B CA 1
ATOM 3494 C C . GLU B 1 175 ? 24.594 -6.43 -13.672 1 96.81 175 GLU B C 1
ATOM 3496 O O . GLU B 1 175 ? 24.094 -5.816 -14.617 1 96.81 175 GLU B O 1
ATOM 3501 N N . LYS B 1 176 ? 25.25 -5.867 -12.719 1 95.38 176 LYS B N 1
ATOM 3502 C CA . LYS B 1 176 ? 25.422 -4.418 -12.688 1 95.38 176 LYS B CA 1
ATOM 3503 C C . LYS B 1 176 ? 26.438 -3.963 -13.742 1 95.38 176 LYS B C 1
ATOM 3505 O O . LYS B 1 176 ? 27.438 -4.637 -13.984 1 95.38 176 LYS B O 1
ATOM 3510 N N . PRO B 1 177 ? 26.438 -2.758 -14.242 1 95.69 177 PRO B N 1
ATOM 3511 C CA . PRO B 1 177 ? 25.203 -1.966 -14.109 1 95.69 177 PRO B CA 1
ATOM 3512 C C . PRO B 1 177 ? 24 -2.635 -14.766 1 95.69 177 PRO B C 1
ATOM 3514 O O . PRO B 1 177 ? 24.125 -3.215 -15.852 1 95.69 177 PRO B O 1
ATOM 3517 N N . TYR B 1 178 ? 22.906 -2.557 -14.148 1 95.75 178 TYR B N 1
ATOM 3518 C CA . TYR B 1 178 ? 21.719 -3.289 -14.594 1 95.75 178 TYR B CA 1
ATOM 3519 C C . TYR B 1 178 ? 21.172 -2.709 -15.891 1 95.75 178 TYR B C 1
ATOM 3521 O O . TYR B 1 178 ? 21.031 -1.491 -16.016 1 95.75 178 TYR B O 1
ATOM 3529 N N . ALA B 1 179 ? 20.891 -3.688 -16.797 1 92.62 179 ALA B N 1
ATOM 3530 C CA . ALA B 1 179 ? 20.047 -3.316 -17.938 1 92.62 179 ALA B CA 1
ATOM 3531 C C . ALA B 1 179 ? 18.609 -3.045 -17.484 1 92.62 179 ALA B C 1
ATOM 3533 O O . ALA B 1 179 ? 18.281 -3.207 -16.312 1 92.62 179 ALA B O 1
ATOM 3534 N N . SER B 1 180 ? 17.766 -2.568 -18.438 1 93 180 SER B N 1
ATOM 3535 C CA . SER B 1 180 ? 16.375 -2.299 -18.109 1 93 180 SER B CA 1
ATOM 3536 C C . SER B 1 180 ? 15.602 -3.592 -17.859 1 93 180 SER B C 1
ATOM 3538 O O . SER B 1 180 ? 16.016 -4.664 -18.312 1 93 180 SER B O 1
ATOM 3540 N N . PHE B 1 181 ? 14.562 -3.492 -17.156 1 93.75 181 PHE B N 1
ATOM 3541 C CA . PHE B 1 181 ? 13.68 -4.633 -16.953 1 93.75 181 PHE B CA 1
ATOM 3542 C C . PHE B 1 181 ? 13.234 -5.223 -18.281 1 93.75 181 PHE B C 1
ATOM 3544 O O . PHE B 1 181 ? 13.188 -6.445 -18.438 1 93.75 181 PHE B O 1
ATOM 3551 N N . SER B 1 182 ? 12.922 -4.309 -19.219 1 90.94 182 SER B N 1
ATOM 3552 C CA . SER B 1 182 ? 12.469 -4.738 -20.531 1 90.94 182 SER B CA 1
ATOM 3553 C C . SER B 1 182 ? 13.531 -5.57 -21.25 1 90.94 182 SER B C 1
ATOM 3555 O O . SER B 1 182 ? 13.211 -6.543 -21.922 1 90.94 182 SER B O 1
ATOM 3557 N N . GLU B 1 183 ? 14.719 -5.18 -21.109 1 90 183 GLU B N 1
ATOM 3558 C CA . GLU B 1 183 ? 15.805 -5.969 -21.688 1 90 183 GLU B CA 1
ATOM 3559 C C . GLU B 1 183 ? 15.898 -7.34 -21.016 1 90 183 GLU B C 1
ATOM 3561 O O . GLU B 1 183 ? 16.141 -8.344 -21.688 1 90 183 GLU B O 1
ATOM 3566 N N . GLY B 1 184 ? 15.758 -7.371 -19.719 1 89.94 184 GLY B N 1
ATOM 3567 C CA . GLY B 1 184 ? 15.711 -8.648 -19.031 1 89.94 184 GLY B CA 1
ATOM 3568 C C . GLY B 1 184 ? 14.57 -9.531 -19.484 1 89.94 184 GLY B C 1
ATOM 3569 O O . GLY B 1 184 ? 14.75 -10.742 -19.672 1 89.94 184 GLY B O 1
ATOM 3570 N N . LEU B 1 185 ? 13.469 -8.891 -19.609 1 90.5 185 LEU B N 1
ATOM 3571 C CA . LEU B 1 185 ? 12.281 -9.625 -20.047 1 90.5 185 LEU B CA 1
ATOM 3572 C C . LEU B 1 185 ? 12.5 -10.227 -21.422 1 90.5 185 LEU B C 1
ATOM 3574 O O . LEU B 1 185 ? 12.102 -11.367 -21.688 1 90.5 185 LEU B O 1
ATOM 3578 N N . ALA B 1 186 ? 13.125 -9.5 -22.312 1 91.5 186 ALA B N 1
ATOM 3579 C CA . ALA B 1 186 ? 13.398 -9.961 -23.672 1 91.5 186 ALA B CA 1
ATOM 3580 C C . ALA B 1 186 ? 14.32 -11.18 -23.672 1 91.5 186 ALA B C 1
ATOM 3582 O O . ALA B 1 186 ? 14.297 -12 -24.578 1 91.5 186 ALA B O 1
ATOM 3583 N N . ASN B 1 187 ? 15.094 -11.305 -22.672 1 93.44 187 ASN B N 1
ATOM 3584 C CA . ASN B 1 187 ? 16.062 -12.398 -22.578 1 93.44 187 ASN B CA 1
ATOM 3585 C C . ASN B 1 187 ? 15.578 -13.484 -21.625 1 93.44 187 ASN B C 1
ATOM 3587 O O . ASN B 1 187 ? 16.344 -14.383 -21.266 1 93.44 187 ASN B O 1
ATOM 3591 N N . ALA B 1 188 ? 14.414 -13.336 -21.172 1 95.94 188 ALA B N 1
ATOM 3592 C CA . ALA B 1 188 ? 13.852 -14.383 -20.312 1 95.94 188 ALA B CA 1
ATOM 3593 C C . ALA B 1 188 ? 13.781 -15.711 -21.047 1 95.94 188 ALA B C 1
ATOM 3595 O O . ALA B 1 188 ? 13.594 -15.742 -22.266 1 95.94 188 ALA B O 1
ATOM 3596 N N . VAL B 1 189 ? 13.945 -16.781 -20.328 1 97.5 189 VAL B N 1
ATOM 3597 C CA . VAL B 1 189 ? 13.836 -18.109 -20.906 1 97.5 189 VAL B CA 1
ATOM 3598 C C . VAL B 1 189 ? 12.422 -18.656 -20.703 1 97.5 189 VAL B C 1
ATOM 3600 O O . VAL B 1 189 ? 11.961 -18.812 -19.578 1 97.5 189 VAL B O 1
ATOM 3603 N N . ASN B 1 190 ? 11.781 -18.922 -21.797 1 97.5 190 ASN B N 1
ATOM 3604 C CA . ASN B 1 190 ? 10.43 -19.453 -21.812 1 97.5 190 ASN B CA 1
ATOM 3605 C C . ASN B 1 190 ? 10.43 -20.969 -22.031 1 97.5 190 ASN B C 1
ATOM 3607 O O . ASN B 1 190 ? 11.094 -21.469 -22.938 1 97.5 190 ASN B O 1
ATOM 3611 N N . GLU B 1 191 ? 9.719 -21.609 -21.203 1 97.69 191 GLU B N 1
ATOM 3612 C CA . GLU B 1 191 ? 9.602 -23.062 -21.266 1 97.69 191 GLU B CA 1
ATOM 3613 C C . GLU B 1 191 ? 8.141 -23.5 -21.266 1 97.69 191 GLU B C 1
ATOM 3615 O O . GLU B 1 191 ? 7.258 -22.75 -20.859 1 97.69 191 GLU B O 1
ATOM 3620 N N . GLU B 1 192 ? 7.957 -24.703 -21.844 1 98.19 192 GLU B N 1
ATOM 3621 C CA . GLU B 1 192 ? 6.645 -25.328 -21.797 1 98.19 192 GLU B CA 1
ATOM 3622 C C . GLU B 1 192 ? 6.742 -26.75 -21.234 1 98.19 192 GLU B C 1
ATOM 3624 O O . GLU B 1 192 ? 7.645 -27.5 -21.594 1 98.19 192 GLU B O 1
ATOM 3629 N N . VAL B 1 193 ? 5.879 -27.016 -20.328 1 98.19 193 VAL B N 1
ATOM 3630 C CA . VAL B 1 193 ? 5.773 -28.375 -19.797 1 98.19 193 VAL B CA 1
ATOM 3631 C C . VAL B 1 193 ? 4.359 -28.906 -20.016 1 98.19 193 VAL B C 1
ATOM 3633 O O . VAL B 1 193 ? 3.391 -28.141 -19.969 1 98.19 193 VAL B O 1
ATOM 3636 N N . ASN B 1 194 ? 4.312 -30.172 -20.297 1 98.5 194 ASN B N 1
ATOM 3637 C CA . ASN B 1 194 ? 3.027 -30.812 -20.578 1 98.5 194 ASN B CA 1
ATOM 3638 C C . ASN B 1 194 ? 2.756 -31.969 -19.625 1 98.5 194 ASN B C 1
ATOM 3640 O O . ASN B 1 194 ? 3.688 -32.625 -19.172 1 98.5 194 ASN B O 1
ATOM 3644 N N . ASP B 1 195 ? 1.506 -32.156 -19.375 1 98.5 195 ASP B N 1
ATOM 3645 C CA . ASP B 1 195 ? 1.042 -33.281 -18.594 1 98.5 195 ASP B CA 1
ATOM 3646 C C . ASP B 1 195 ? 1.796 -33.406 -17.281 1 98.5 195 ASP B C 1
ATOM 3648 O O . ASP B 1 195 ? 2.408 -34.438 -16.984 1 98.5 195 ASP B O 1
ATOM 3652 N N . VAL B 1 196 ? 1.684 -32.375 -16.484 1 98.44 196 VAL B N 1
ATOM 3653 C CA . VAL B 1 196 ? 2.443 -32.344 -15.25 1 98.44 196 VAL B CA 1
ATOM 3654 C C . VAL B 1 196 ? 1.495 -32.156 -14.07 1 98.44 196 VAL B C 1
ATOM 3656 O O . VAL B 1 196 ? 0.414 -31.578 -14.219 1 98.44 196 VAL B O 1
ATOM 3659 N N . GLU B 1 197 ? 1.875 -32.688 -12.938 1 98.81 197 GLU B N 1
ATOM 3660 C CA . GLU B 1 197 ? 1.26 -32.406 -11.648 1 98.81 197 GLU B CA 1
ATOM 3661 C C . GLU B 1 197 ? 2.057 -31.328 -10.891 1 98.81 197 GLU B C 1
ATOM 3663 O O . GLU B 1 197 ? 3.289 -31.344 -10.914 1 98.81 197 GLU B O 1
ATOM 3668 N N . GLY B 1 198 ? 1.277 -30.406 -10.328 1 98.81 198 GLY B N 1
ATOM 3669 C CA . GLY B 1 198 ? 1.986 -29.359 -9.602 1 98.81 198 GLY B CA 1
ATOM 3670 C C . GLY B 1 198 ? 1.06 -28.391 -8.906 1 98.81 198 GLY B C 1
ATOM 3671 O O . GLY B 1 198 ? -0.1 -28.703 -8.633 1 98.81 198 GLY B O 1
ATOM 3672 N N . THR B 1 199 ? 1.64 -27.297 -8.508 1 98.94 199 THR B N 1
ATOM 3673 C CA . THR B 1 199 ? 0.949 -26.25 -7.773 1 98.94 199 THR B CA 1
ATOM 3674 C C . THR B 1 199 ? 1.198 -24.891 -8.414 1 98.94 199 THR B C 1
ATOM 3676 O O . THR B 1 199 ? 2.336 -24.547 -8.742 1 98.94 199 THR B O 1
ATOM 3679 N N . PHE B 1 200 ? 0.089 -24.172 -8.727 1 98.88 200 PHE B N 1
ATOM 3680 C CA . PHE B 1 200 ? 0.174 -22.734 -8.945 1 98.88 200 PHE B CA 1
ATOM 3681 C C . PHE B 1 200 ? 0.082 -21.969 -7.625 1 98.88 200 PHE B C 1
ATOM 3683 O O . PHE B 1 200 ? -0.721 -22.328 -6.758 1 98.88 200 PHE B O 1
ATOM 3690 N N . MET B 1 201 ? 0.901 -20.984 -7.438 1 98.75 201 MET B N 1
ATOM 3691 C CA . MET B 1 201 ? 0.82 -20.094 -6.285 1 98.75 201 MET B CA 1
ATOM 3692 C C . MET B 1 201 ? 0.948 -18.641 -6.711 1 98.75 201 MET B C 1
ATOM 3694 O O . MET B 1 201 ? 1.735 -18.312 -7.602 1 98.75 201 MET B O 1
ATOM 3698 N N . GLY B 1 202 ? 0.15 -17.828 -6.031 1 98.06 202 GLY B N 1
ATOM 3699 C CA . GLY B 1 202 ? 0.239 -16.422 -6.348 1 98.06 202 GLY B CA 1
ATOM 3700 C C . GLY B 1 202 ? -0.896 -15.602 -5.754 1 98.06 202 GLY B C 1
ATOM 3701 O O . GLY B 1 202 ? -1.4 -15.922 -4.676 1 98.06 202 GLY B O 1
ATOM 3702 N N . PHE B 1 203 ? -1.077 -14.461 -6.449 1 97.06 203 PHE B N 1
ATOM 3703 C CA . PHE B 1 203 ? -1.973 -13.477 -5.855 1 97.06 203 PHE B CA 1
ATOM 3704 C C . PHE B 1 203 ? -2.818 -12.797 -6.926 1 97.06 203 PHE B C 1
ATOM 3706 O O . PHE B 1 203 ? -2.428 -12.75 -8.094 1 97.06 203 PHE B O 1
ATOM 3713 N N . ARG B 1 204 ? -3.965 -12.367 -6.504 1 95.5 204 ARG B N 1
ATOM 3714 C CA . ARG B 1 204 ? -4.75 -11.367 -7.223 1 95.5 204 ARG B CA 1
ATOM 3715 C C . ARG B 1 204 ? -4.809 -10.055 -6.445 1 95.5 204 ARG B C 1
ATOM 3717 O O . ARG B 1 204 ? -5.316 -10.016 -5.32 1 95.5 204 ARG B O 1
ATOM 3724 N N . PHE B 1 205 ? -4.297 -8.992 -6.977 1 92.94 205 PHE B N 1
ATOM 3725 C CA . PHE B 1 205 ? -4.344 -7.664 -6.379 1 92.94 205 PHE B CA 1
ATOM 3726 C C . PHE B 1 205 ? -5.438 -6.816 -7.02 1 92.94 205 PHE B C 1
ATOM 3728 O O . PHE B 1 205 ? -5.742 -6.988 -8.203 1 92.94 205 PHE B O 1
ATOM 3735 N N . PRO B 1 206 ? -5.949 -5.941 -6.156 1 90.38 206 PRO B N 1
ATOM 3736 C CA . PRO B 1 206 ? -6.918 -5.031 -6.77 1 90.38 206 PRO B CA 1
ATOM 3737 C C . PRO B 1 206 ? -6.289 -4.133 -7.836 1 90.38 206 PRO B C 1
ATOM 3739 O O . PRO B 1 206 ? -5.152 -3.688 -7.676 1 90.38 206 PRO B O 1
ATOM 3742 N N . GLU B 1 207 ? -7.035 -3.906 -8.891 1 84.5 207 GLU B N 1
ATOM 3743 C CA . GLU B 1 207 ? -6.547 -3.123 -10.023 1 84.5 207 GLU B CA 1
ATOM 3744 C C . GLU B 1 207 ? -6.398 -1.649 -9.656 1 84.5 207 GLU B C 1
ATOM 3746 O O . GLU B 1 207 ? -5.465 -0.98 -10.102 1 84.5 207 GLU B O 1
ATOM 3751 N N . LYS B 1 208 ? -7.195 -1.14 -8.875 1 77.38 208 LYS B N 1
ATOM 3752 C CA . LYS B 1 208 ? -7.258 0.298 -8.625 1 77.38 208 LYS B CA 1
ATOM 3753 C C . LYS B 1 208 ? -6.516 0.663 -7.34 1 77.38 208 LYS B C 1
ATOM 3755 O O . LYS B 1 208 ? -5.84 1.692 -7.281 1 77.38 208 LYS B O 1
ATOM 3760 N N . THR B 1 209 ? -6.512 0.002 -6.332 1 73.75 209 THR B N 1
ATOM 3761 C CA . THR B 1 209 ? -6.043 0.353 -4.996 1 73.75 209 THR B CA 1
ATOM 3762 C C . THR B 1 209 ? -4.527 0.209 -4.895 1 73.75 209 THR B C 1
ATOM 3764 O O . THR B 1 209 ? -3.883 0.906 -4.109 1 73.75 209 THR B O 1
ATOM 3767 N N . ALA B 1 210 ? -3.895 -0.548 -5.699 1 66.56 210 ALA B N 1
ATOM 3768 C CA . ALA B 1 210 ? -2.463 -0.782 -5.535 1 66.56 210 ALA B CA 1
ATOM 3769 C C . ALA B 1 210 ? -1.8 -1.103 -6.871 1 66.56 210 ALA B C 1
ATOM 3771 O O . ALA B 1 210 ? -1.039 -2.066 -6.98 1 66.56 210 ALA B O 1
ATOM 3772 N N . PRO B 1 211 ? -1.97 -0.182 -7.703 1 65.62 211 PRO B N 1
ATOM 3773 C CA . PRO B 1 211 ? -1.495 -0.595 -9.023 1 65.62 211 PRO B CA 1
ATOM 3774 C C . PRO B 1 211 ? 0.028 -0.601 -9.133 1 65.62 211 PRO B C 1
ATOM 3776 O O . PRO B 1 211 ? 0.59 -1.307 -9.977 1 65.62 211 PRO B O 1
ATOM 3779 N N . ASP B 1 212 ? 0.626 0.092 -8.297 1 67.69 212 ASP B N 1
ATOM 3780 C CA . ASP B 1 212 ? 2.072 0.243 -8.43 1 67.69 212 ASP B CA 1
ATOM 3781 C C . ASP B 1 212 ? 2.811 -0.625 -7.414 1 67.69 212 ASP B C 1
ATOM 3783 O O . ASP B 1 212 ? 4.039 -0.728 -7.457 1 67.69 212 ASP B O 1
ATOM 3787 N N . LEU B 1 213 ? 2.088 -1.226 -6.539 1 72.38 213 LEU B N 1
ATOM 3788 C CA . LEU B 1 213 ? 2.711 -2.039 -5.5 1 72.38 213 LEU B CA 1
ATOM 3789 C C . LEU B 1 213 ? 2.963 -3.457 -6 1 72.38 213 LEU B C 1
ATOM 3791 O O . LEU B 1 213 ? 3.977 -4.07 -5.66 1 72.38 213 LEU B O 1
ATOM 3795 N N . ASN B 1 214 ? 2.01 -3.857 -6.789 1 74.94 214 ASN B N 1
ATOM 3796 C CA . ASN B 1 214 ? 2.076 -5.211 -7.332 1 74.94 214 ASN B CA 1
ATOM 3797 C C . ASN B 1 214 ? 1.54 -5.27 -8.758 1 74.94 214 ASN B C 1
ATOM 3799 O O . ASN B 1 214 ? 1.021 -4.277 -9.273 1 74.94 214 ASN B O 1
ATOM 3803 N N . VAL B 1 215 ? 1.836 -6.375 -9.383 1 74.12 215 VAL B N 1
ATOM 3804 C CA . VAL B 1 215 ? 1.223 -6.641 -10.68 1 74.12 215 VAL B CA 1
ATOM 3805 C C . VAL B 1 215 ? -0.292 -6.742 -10.523 1 74.12 215 VAL B C 1
ATOM 3807 O O . VAL B 1 215 ? -0.788 -7.531 -9.711 1 74.12 215 VAL B O 1
ATOM 3810 N N . PRO B 1 216 ? -0.931 -5.828 -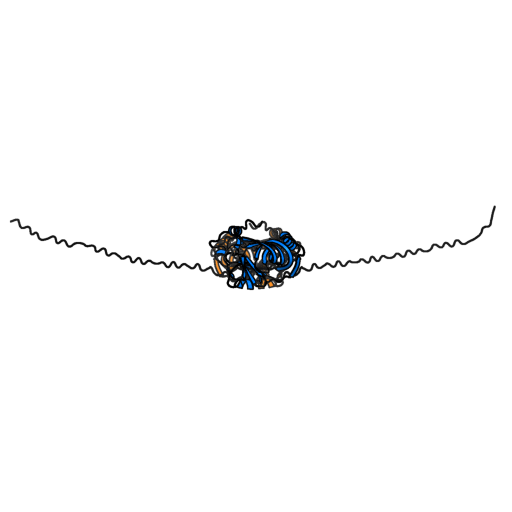11.312 1 74.19 216 PRO B N 1
ATOM 3811 C CA . PRO B 1 216 ? -2.387 -5.898 -11.172 1 74.19 216 PRO B CA 1
ATOM 3812 C C . PRO B 1 216 ? -2.961 -7.23 -11.664 1 74.19 216 PRO B C 1
ATOM 3814 O O . PRO B 1 216 ? -2.406 -7.848 -12.57 1 74.19 216 PRO B O 1
ATOM 3817 N N . GLN B 1 217 ? -4.082 -7.594 -11.016 1 83.5 217 GLN B N 1
ATOM 3818 C CA . GLN B 1 217 ? -4.812 -8.812 -11.344 1 83.5 217 GLN B CA 1
ATOM 3819 C C . GLN B 1 217 ? -4.016 -10.055 -10.938 1 83.5 217 GLN B C 1
ATOM 3821 O O . GLN B 1 217 ? -3.561 -10.164 -9.797 1 83.5 217 GLN B O 1
ATOM 3826 N N . TYR B 1 218 ? -3.857 -11.047 -11.789 1 94.62 218 TYR B N 1
ATOM 3827 C CA . TYR B 1 218 ? -3.336 -12.336 -11.352 1 94.62 218 TYR B CA 1
ATOM 3828 C C . TYR B 1 218 ? -1.845 -12.453 -11.641 1 94.62 218 TYR B C 1
ATOM 3830 O O . TYR B 1 218 ? -1.403 -12.172 -12.758 1 94.62 218 TYR B O 1
ATOM 3838 N N . HIS B 1 219 ? -1.107 -12.75 -10.719 1 96.19 219 HIS B N 1
ATOM 3839 C CA . HIS B 1 219 ? 0.3 -13.125 -10.781 1 96.19 219 HIS B CA 1
ATOM 3840 C C . HIS B 1 219 ? 0.527 -14.508 -10.188 1 96.19 219 HIS B C 1
ATOM 3842 O O . HIS B 1 219 ? 0.395 -14.695 -8.977 1 96.19 219 HIS B O 1
ATOM 3848 N N . LEU B 1 220 ? 0.948 -15.484 -11.047 1 98.19 220 LEU B N 1
ATOM 3849 C CA . LEU B 1 220 ? 1.05 -16.875 -10.602 1 98.19 220 LEU B CA 1
ATOM 3850 C C . LEU B 1 220 ? 2.398 -17.469 -10.992 1 98.19 220 LEU B C 1
ATOM 3852 O O . LEU B 1 220 ? 2.904 -17.203 -12.086 1 98.19 220 LEU B O 1
ATOM 3856 N N . HIS B 1 221 ? 2.918 -18.219 -10.117 1 98.81 221 HIS B N 1
ATOM 3857 C CA . HIS B 1 221 ? 4.082 -19.062 -10.383 1 98.81 221 HIS B CA 1
ATOM 3858 C C . HIS B 1 221 ? 3.719 -20.547 -10.312 1 98.81 221 HIS B C 1
ATOM 3860 O O . HIS B 1 221 ? 2.727 -20.906 -9.68 1 98.81 221 HIS B O 1
ATOM 3866 N N . LEU B 1 222 ? 4.52 -21.328 -10.992 1 98.88 222 LEU B N 1
ATOM 3867 C CA . LEU B 1 222 ? 4.391 -22.781 -11.031 1 98.88 222 LEU B CA 1
ATOM 3868 C C . LEU B 1 222 ? 5.504 -23.453 -10.219 1 98.88 222 LEU B C 1
ATOM 3870 O O . LEU B 1 222 ? 6.66 -23.031 -10.297 1 98.88 222 LEU B O 1
ATOM 3874 N N . LEU B 1 223 ? 5.117 -24.516 -9.484 1 98.94 223 LEU B N 1
ATOM 3875 C CA . LEU B 1 223 ? 6.051 -25.516 -8.984 1 98.94 223 LEU B CA 1
ATOM 3876 C C . LEU B 1 223 ? 5.508 -26.922 -9.219 1 98.94 223 LEU B C 1
ATOM 3878 O O . LEU B 1 223 ? 4.477 -27.297 -8.656 1 98.94 223 LEU B O 1
ATOM 3882 N N . THR B 1 224 ? 6.234 -27.672 -10.055 1 98.75 224 THR B N 1
ATOM 3883 C CA . THR B 1 224 ? 5.781 -29.031 -10.289 1 98.75 224 THR B CA 1
ATOM 3884 C C . THR B 1 224 ? 6.098 -29.922 -9.094 1 98.75 224 THR B C 1
ATOM 3886 O O . THR B 1 224 ? 7 -29.625 -8.305 1 98.75 224 THR B O 1
ATOM 3889 N N . ASN B 1 225 ? 5.383 -31 -8.961 1 98.31 225 ASN B N 1
ATOM 3890 C CA . ASN B 1 225 ? 5.52 -31.875 -7.809 1 98.31 225 ASN B CA 1
ATOM 3891 C C . ASN B 1 225 ? 6.922 -32.469 -7.734 1 98.31 225 ASN B C 1
ATOM 3893 O O . ASN B 1 225 ? 7.457 -32.688 -6.641 1 98.31 225 ASN B O 1
ATOM 3897 N N . ASP B 1 226 ? 7.5 -32.781 -8.898 1 97.19 226 ASP B N 1
ATOM 3898 C CA . ASP B 1 226 ? 8.828 -33.375 -8.914 1 97.19 226 ASP B CA 1
ATOM 3899 C C . ASP B 1 226 ? 9.914 -32.312 -8.742 1 97.19 226 ASP B C 1
ATOM 3901 O O . ASP B 1 226 ? 11.109 -32.656 -8.719 1 97.19 226 ASP B O 1
ATOM 3905 N N . LYS B 1 227 ? 9.516 -31.031 -8.672 1 97.19 227 LYS B N 1
ATOM 3906 C CA . LYS B 1 227 ? 10.398 -29.891 -8.445 1 97.19 227 LYS B CA 1
ATOM 3907 C C . LYS B 1 227 ? 11.43 -29.766 -9.562 1 97.19 227 LYS B C 1
ATOM 3909 O O . LYS B 1 227 ? 12.578 -29.391 -9.312 1 97.19 227 LYS B O 1
ATOM 3914 N N . GLN B 1 228 ? 10.969 -30.094 -10.742 1 97.44 228 GLN B N 1
ATOM 3915 C CA . GLN B 1 228 ? 11.867 -29.969 -11.891 1 97.44 228 GLN B CA 1
ATOM 3916 C C . GLN B 1 228 ? 11.555 -28.719 -12.703 1 97.44 228 GLN B C 1
ATOM 3918 O O . GLN B 1 228 ? 12.414 -28.219 -13.438 1 97.44 228 GLN B O 1
ATOM 3923 N N . ASN B 1 229 ? 10.344 -28.359 -12.633 1 98.38 229 ASN B N 1
ATOM 3924 C CA . ASN B 1 229 ? 9.898 -27.188 -13.383 1 98.38 229 ASN B CA 1
ATOM 3925 C C . ASN B 1 229 ? 9.227 -26.156 -12.477 1 98.38 229 ASN B C 1
ATOM 3927 O O . ASN B 1 229 ? 8.375 -26.516 -11.656 1 98.38 229 ASN B O 1
ATOM 3931 N N . ALA B 1 230 ? 9.656 -24.938 -12.594 1 98.81 230 ALA B N 1
ATOM 3932 C CA . ALA B 1 230 ? 9.117 -23.828 -11.812 1 98.81 230 ALA B CA 1
ATOM 3933 C C . ALA B 1 230 ? 9.367 -22.5 -12.508 1 98.81 230 ALA B C 1
ATOM 3935 O O . ALA B 1 230 ? 10.375 -22.328 -13.203 1 98.81 230 ALA B O 1
ATOM 3936 N N . GLY B 1 231 ? 8.492 -21.547 -12.297 1 98.69 231 GLY B N 1
ATOM 3937 C CA . GLY B 1 231 ? 8.688 -20.219 -12.867 1 98.69 231 GLY B CA 1
ATOM 3938 C C . GLY B 1 231 ? 7.398 -19.422 -12.961 1 98.69 231 GLY B C 1
ATOM 3939 O O . GLY B 1 231 ? 6.355 -19.844 -12.469 1 98.69 231 GLY B O 1
ATOM 3940 N N . HIS B 1 232 ? 7.477 -18.234 -13.477 1 98.12 232 HIS B N 1
ATOM 3941 C CA . HIS B 1 232 ? 6.352 -17.344 -13.719 1 98.12 232 HIS B CA 1
ATOM 3942 C C . HIS B 1 232 ? 5.457 -17.875 -14.836 1 98.12 232 HIS B C 1
ATOM 3944 O O . HIS B 1 232 ? 5.91 -18.047 -15.969 1 98.12 232 HIS B O 1
ATOM 3950 N N . ILE B 1 233 ? 4.203 -18 -14.562 1 98.31 233 ILE B N 1
ATOM 3951 C CA . ILE B 1 233 ? 3.281 -18.578 -15.539 1 98.31 233 ILE B CA 1
ATOM 3952 C C . ILE B 1 233 ? 2.883 -17.5 -16.547 1 98.31 233 ILE B C 1
ATOM 3954 O O . ILE B 1 233 ? 2.389 -16.438 -16.188 1 98.31 233 ILE B O 1
ATOM 3958 N N . ASN B 1 234 ? 3.031 -17.828 -17.797 1 97.19 234 ASN B N 1
ATOM 3959 C CA . ASN B 1 234 ? 2.549 -16.984 -18.891 1 97.19 234 ASN B CA 1
ATOM 3960 C C . ASN B 1 234 ? 1.156 -17.406 -19.344 1 97.19 234 ASN B C 1
ATOM 3962 O O . ASN B 1 234 ? 0.272 -16.562 -19.516 1 97.19 234 ASN B O 1
ATOM 3966 N N . THR B 1 235 ? 1.05 -18.656 -19.625 1 97.94 235 THR B N 1
ATOM 3967 C CA . THR B 1 235 ? -0.234 -19.266 -19.969 1 97.94 235 THR B CA 1
ATOM 3968 C C . THR B 1 235 ? -0.305 -20.703 -19.5 1 97.94 235 THR B C 1
ATOM 3970 O O . THR B 1 235 ? 0.708 -21.281 -19.109 1 97.94 235 THR B O 1
ATOM 3973 N N . CYS B 1 236 ? -1.533 -21.203 -19.484 1 98.69 236 CYS B N 1
ATOM 3974 C CA . CYS B 1 236 ? -1.708 -22.562 -19 1 98.69 236 CYS B CA 1
ATOM 3975 C C . CYS B 1 236 ? -2.998 -23.172 -19.547 1 98.69 236 CYS B C 1
ATOM 3977 O O . CYS B 1 236 ? -3.83 -22.469 -20.125 1 98.69 236 CYS B O 1
ATOM 3979 N N . LYS B 1 237 ? -3.039 -24.422 -19.5 1 98.88 237 LYS B N 1
ATOM 3980 C CA . LYS B 1 237 ? -4.246 -25.234 -19.609 1 98.88 237 LYS B CA 1
ATOM 3981 C C . LYS B 1 237 ? -4.363 -26.203 -18.438 1 98.88 237 LYS B C 1
ATOM 3983 O O . LYS B 1 237 ? -3.508 -27.078 -18.266 1 98.88 237 LYS B O 1
ATOM 3988 N N . ILE B 1 238 ? -5.422 -26.078 -17.672 1 98.88 238 ILE B N 1
ATOM 3989 C CA . ILE B 1 238 ? -5.656 -26.906 -16.484 1 98.88 238 ILE B CA 1
ATOM 3990 C C . ILE B 1 238 ? -6.574 -28.062 -16.828 1 98.88 238 ILE B C 1
ATOM 3992 O O . ILE B 1 238 ? -7.672 -27.875 -17.359 1 98.88 238 ILE B O 1
ATOM 3996 N N . ARG B 1 239 ? -6.129 -29.234 -16.562 1 98.81 239 ARG B N 1
ATOM 3997 C CA . ARG B 1 239 ? -6.977 -30.406 -16.766 1 98.81 239 ARG B CA 1
ATOM 3998 C C . ARG B 1 239 ? -7.98 -30.562 -15.633 1 98.81 239 ARG B C 1
ATOM 4000 O O . ARG B 1 239 ? -9.188 -30.672 -15.875 1 98.81 239 ARG B O 1
ATOM 4007 N N . ARG B 1 240 ? -7.52 -30.594 -14.461 1 98.62 240 ARG B N 1
ATOM 4008 C CA . ARG B 1 240 ? -8.281 -30.641 -13.211 1 98.62 240 ARG B CA 1
ATOM 4009 C C . ARG B 1 240 ? -7.457 -30.078 -12.055 1 98.62 240 ARG B C 1
ATOM 4011 O O . ARG B 1 240 ? -6.23 -30.234 -12.031 1 98.62 240 ARG B O 1
ATOM 4018 N N . ALA B 1 241 ? -8.164 -29.516 -11.148 1 98.88 241 ALA B N 1
ATOM 4019 C CA . ALA B 1 241 ? -7.441 -28.922 -10.023 1 98.88 241 ALA B CA 1
ATOM 4020 C C . ALA B 1 241 ? -8.383 -28.609 -8.867 1 98.88 241 ALA B C 1
ATOM 4022 O O . ALA B 1 241 ? -9.602 -28.531 -9.047 1 98.88 241 ALA B O 1
ATOM 4023 N N . ARG B 1 242 ? -7.82 -28.578 -7.711 1 98.88 242 ARG B N 1
ATOM 4024 C CA . ARG B 1 242 ? -8.445 -27.938 -6.562 1 98.88 242 ARG B CA 1
ATOM 4025 C C . ARG B 1 242 ? -7.867 -26.547 -6.332 1 98.88 242 ARG B C 1
ATOM 4027 O O . ARG B 1 242 ? -6.648 -26.375 -6.316 1 98.88 242 ARG B O 1
ATOM 4034 N N . VAL B 1 243 ? -8.773 -25.594 -6.176 1 98.88 243 VAL B N 1
ATOM 4035 C CA . VAL B 1 243 ? -8.391 -24.188 -6.016 1 98.88 243 VAL B CA 1
ATOM 4036 C C . VAL B 1 243 ? -8.695 -23.734 -4.59 1 98.88 243 VAL B C 1
ATOM 4038 O O . VAL B 1 243 ? -9.789 -23.969 -4.074 1 98.88 243 VAL B O 1
ATOM 4041 N N . TYR B 1 244 ? -7.711 -23.109 -3.967 1 98.81 244 TYR B N 1
ATOM 4042 C CA . TYR B 1 244 ? -7.855 -22.531 -2.639 1 98.81 244 TYR B CA 1
ATOM 4043 C C . TYR B 1 244 ? -7.668 -21.016 -2.684 1 98.81 244 TYR B C 1
ATOM 4045 O O . TYR B 1 244 ? -6.773 -20.516 -3.369 1 98.81 244 TYR B O 1
ATOM 4053 N N . ILE B 1 245 ? -8.555 -20.344 -2.002 1 98.25 245 ILE B N 1
ATOM 4054 C CA . ILE B 1 245 ? -8.523 -18.891 -1.99 1 98.25 245 ILE B CA 1
ATOM 4055 C C . ILE B 1 245 ? -8.438 -18.391 -0.55 1 98.25 245 ILE B C 1
ATOM 4057 O O . ILE B 1 245 ? -9.211 -18.812 0.31 1 98.25 245 ILE B O 1
ATOM 4061 N N . ASP B 1 246 ? -7.492 -17.562 -0.296 1 97.94 246 ASP B N 1
ATOM 4062 C CA . ASP B 1 246 ? -7.293 -16.906 0.988 1 97.94 246 ASP B CA 1
ATOM 4063 C C . ASP B 1 246 ? -7.32 -15.383 0.829 1 97.94 246 ASP B C 1
ATOM 4065 O O . ASP B 1 246 ? -6.383 -14.797 0.285 1 97.94 246 ASP B O 1
ATOM 4069 N N . ALA B 1 247 ? -8.336 -14.75 1.301 1 96.5 247 ALA B N 1
ATOM 4070 C CA . ALA B 1 247 ? -8.508 -13.305 1.175 1 96.5 247 ALA B CA 1
ATOM 4071 C C . ALA B 1 247 ? -7.75 -12.562 2.271 1 96.5 247 ALA B C 1
ATOM 4073 O O . ALA B 1 247 ? -7.484 -13.125 3.338 1 96.5 247 ALA B O 1
ATOM 4074 N N . ALA B 1 248 ? -7.395 -11.375 1.944 1 95.69 248 ALA B N 1
ATOM 4075 C CA . ALA B 1 248 ? -6.766 -10.492 2.924 1 95.69 248 ALA B CA 1
ATOM 4076 C C . ALA B 1 248 ? -7.242 -9.047 2.752 1 95.69 248 ALA B C 1
ATOM 4078 O O . ALA B 1 248 ? -7.375 -8.562 1.626 1 95.69 248 ALA B O 1
ATOM 4079 N N . SER B 1 249 ? -7.438 -8.414 3.9 1 94.44 249 SER B N 1
ATOM 4080 C CA . SER B 1 249 ? -7.848 -7.012 3.867 1 94.44 249 SER B CA 1
ATOM 4081 C C . SER B 1 249 ? -6.711 -6.094 4.305 1 94.44 249 SER B C 1
ATOM 4083 O O . SER B 1 249 ? -6.871 -4.871 4.332 1 94.44 249 SER B O 1
ATOM 4085 N N . GLN B 1 250 ? -5.594 -6.668 4.598 1 95.75 250 GLN B N 1
ATOM 4086 C CA . GLN B 1 250 ? -4.453 -5.859 5.012 1 95.75 250 GLN B CA 1
ATOM 4087 C C . GLN B 1 250 ? -3.236 -6.133 4.133 1 95.75 250 GLN B C 1
ATOM 4089 O O . GLN B 1 250 ? -3.023 -7.266 3.693 1 95.75 250 GLN B O 1
ATOM 4094 N N . LEU B 1 251 ? -2.508 -5.07 3.928 1 95.31 251 LEU B N 1
ATOM 4095 C CA . LEU B 1 251 ? -1.256 -5.109 3.182 1 95.31 251 LEU B CA 1
ATOM 4096 C C . LEU B 1 251 ? -0.148 -4.391 3.945 1 95.31 251 LEU B C 1
ATOM 4098 O O . LEU B 1 251 ? -0.335 -3.258 4.402 1 95.31 251 LEU B O 1
ATOM 4102 N N . LYS B 1 252 ? 0.924 -5.074 4.129 1 95.81 252 LYS B N 1
ATOM 4103 C CA . LYS B 1 252 ? 2.129 -4.445 4.66 1 95.81 252 LYS B CA 1
ATOM 4104 C C . LYS B 1 252 ? 3.213 -4.34 3.592 1 95.81 252 LYS B C 1
ATOM 4106 O O . LYS B 1 252 ? 3.65 -5.355 3.043 1 95.81 252 LYS B O 1
ATOM 4111 N N . VAL B 1 253 ? 3.625 -3.18 3.346 1 95.31 253 VAL B N 1
ATOM 4112 C CA . VAL B 1 253 ? 4.664 -2.918 2.357 1 95.31 253 VAL B CA 1
ATOM 4113 C C . VAL B 1 253 ? 5.977 -2.586 3.062 1 95.31 253 VAL B C 1
ATOM 4115 O O . VAL B 1 253 ? 6 -1.785 4 1 95.31 253 VAL B O 1
ATOM 4118 N N . ASP B 1 254 ? 7.027 -3.195 2.631 1 96.25 254 ASP B N 1
ATOM 4119 C CA . ASP B 1 254 ? 8.383 -2.936 3.105 1 96.25 254 ASP B CA 1
ATOM 4120 C C . ASP B 1 254 ? 9.266 -2.391 1.983 1 96.25 254 ASP B C 1
ATOM 4122 O O . ASP B 1 254 ? 9.672 -3.135 1.09 1 96.25 254 ASP B O 1
ATOM 4126 N N . LEU B 1 255 ? 9.562 -1.127 2.102 1 95.62 255 LEU B N 1
ATOM 4127 C CA . LEU B 1 255 ? 10.375 -0.494 1.071 1 95.62 255 LEU B CA 1
ATOM 4128 C C . LEU B 1 255 ? 11.859 -0.687 1.359 1 95.62 255 LEU B C 1
ATOM 4130 O O . LEU B 1 255 ? 12.281 -0.636 2.516 1 95.62 255 LEU B O 1
ATOM 4134 N N . PRO B 1 256 ? 12.672 -0.78 0.262 1 96.12 256 PRO B N 1
ATOM 4135 C CA . PRO B 1 256 ? 14.109 -0.968 0.475 1 96.12 256 PRO B CA 1
ATOM 4136 C C . PRO B 1 256 ? 14.789 0.271 1.056 1 96.12 256 PRO B C 1
ATOM 4138 O O . PRO B 1 256 ? 14.531 1.39 0.6 1 96.12 256 PRO B O 1
ATOM 4141 N N . ASN B 1 257 ? 15.523 0.001 2.049 1 94.44 257 ASN B N 1
ATOM 4142 C CA . ASN B 1 257 ? 16.406 1.043 2.568 1 94.44 257 ASN B CA 1
ATOM 4143 C C . ASN B 1 257 ? 17.797 0.964 1.944 1 94.44 257 ASN B C 1
ATOM 4145 O O . ASN B 1 257 ? 18.781 0.681 2.635 1 94.44 257 ASN B O 1
ATOM 4149 N N . THR B 1 258 ? 17.859 1.204 0.666 1 96 258 THR B N 1
ATOM 4150 C CA . THR B 1 258 ? 19.078 1.122 -0.113 1 96 258 THR B CA 1
ATOM 4151 C C . THR B 1 258 ? 19.25 2.35 -1.005 1 96 258 THR B C 1
ATOM 4153 O O . THR B 1 258 ? 18.25 2.986 -1.377 1 96 258 THR B O 1
ATOM 4156 N N . LEU B 1 259 ? 20.469 2.686 -1.315 1 95.5 259 LEU B N 1
ATOM 4157 C CA . LEU B 1 259 ? 20.75 3.863 -2.127 1 95.5 259 LEU B CA 1
ATOM 4158 C C . LEU B 1 259 ? 20.141 3.729 -3.516 1 95.5 259 LEU B C 1
ATOM 4160 O O . LEU B 1 259 ? 19.516 4.668 -4.016 1 95.5 259 LEU B O 1
ATOM 4164 N N . PRO B 1 260 ? 20.266 2.502 -4.164 1 95.75 260 PRO B N 1
ATOM 4165 C CA . PRO B 1 260 ? 19.641 2.385 -5.488 1 95.75 260 PRO B CA 1
ATOM 4166 C C . PRO B 1 260 ? 18.141 2.666 -5.465 1 95.75 260 PRO B C 1
ATOM 4168 O O . PRO B 1 260 ? 17.625 3.316 -6.375 1 95.75 260 PRO B O 1
ATOM 4171 N N . TYR B 1 261 ? 17.516 2.232 -4.477 1 96.56 261 TYR B N 1
ATOM 4172 C CA . TYR B 1 261 ? 16.094 2.52 -4.371 1 96.56 261 TYR B CA 1
ATOM 4173 C C . TYR B 1 261 ? 15.852 4.004 -4.113 1 96.56 261 TYR B C 1
ATOM 4175 O O . TYR B 1 261 ? 14.992 4.621 -4.75 1 96.56 261 TYR B O 1
ATOM 4183 N N . TYR B 1 262 ? 16.547 4.57 -3.219 1 95.69 262 TYR B N 1
ATOM 4184 C CA . TYR B 1 262 ? 16.375 5.965 -2.828 1 95.69 262 TYR B CA 1
ATOM 4185 C C . TYR B 1 262 ? 16.578 6.891 -4.02 1 95.69 262 TYR B C 1
ATOM 4187 O O . TYR B 1 262 ? 15.93 7.941 -4.113 1 95.69 262 TYR B O 1
ATOM 4195 N N . GLN B 1 263 ? 17.391 6.445 -4.914 1 95.69 263 GLN B N 1
ATOM 4196 C CA . GLN B 1 263 ? 17.766 7.328 -6.012 1 95.69 263 GLN B CA 1
ATOM 4197 C C . GLN B 1 263 ? 16.984 6.996 -7.281 1 95.69 263 GLN B C 1
ATOM 4199 O O . GLN B 1 263 ? 17.078 7.711 -8.281 1 95.69 263 GLN B O 1
ATOM 4204 N N . SER B 1 264 ? 16.234 5.988 -7.207 1 95.31 264 SER B N 1
ATOM 4205 C CA . SER B 1 264 ? 15.508 5.555 -8.398 1 95.31 264 SER B CA 1
ATOM 4206 C C . SER B 1 264 ? 14.43 6.562 -8.781 1 95.31 264 SER B C 1
ATOM 4208 O O . SER B 1 264 ? 13.688 7.047 -7.926 1 95.31 264 SER B O 1
ATOM 4210 N N . PRO B 1 265 ? 14.266 6.844 -10.062 1 92.5 265 PRO B N 1
ATOM 4211 C CA . PRO B 1 265 ? 13.156 7.695 -10.492 1 92.5 265 PRO B CA 1
ATOM 4212 C C . PRO B 1 265 ? 11.812 6.973 -10.453 1 92.5 265 PRO B C 1
ATOM 4214 O O . PRO B 1 265 ? 10.758 7.609 -10.562 1 92.5 265 PRO B O 1
ATOM 4217 N N . LEU B 1 266 ? 11.82 5.648 -10.328 1 91.25 266 LEU B N 1
ATOM 4218 C CA . LEU B 1 266 ? 10.633 4.797 -10.289 1 91.25 266 LEU B CA 1
ATOM 4219 C C . LEU B 1 266 ? 9.727 5.078 -11.477 1 91.25 266 LEU B C 1
ATOM 4221 O O . LEU B 1 266 ? 8.516 5.258 -11.312 1 91.25 266 LEU B O 1
ATOM 4225 N N . ASP B 1 267 ? 10.25 5.199 -12.602 1 85.81 267 ASP B N 1
ATOM 4226 C CA . ASP B 1 267 ? 9.516 5.516 -13.82 1 85.81 267 ASP B CA 1
ATOM 4227 C C . ASP B 1 267 ? 9.648 4.395 -14.852 1 85.81 267 ASP B C 1
ATOM 4229 O O . ASP B 1 267 ? 9.398 4.605 -16.031 1 85.81 267 ASP B O 1
ATOM 4233 N N . GLY B 1 268 ? 9.977 3.303 -14.328 1 81.25 268 GLY B N 1
ATOM 4234 C CA . GLY B 1 268 ? 10.117 2.191 -15.258 1 81.25 268 GLY B CA 1
ATOM 4235 C C . GLY B 1 268 ? 8.797 1.732 -15.844 1 81.25 268 GLY B C 1
ATOM 4236 O O . GLY B 1 268 ? 7.758 1.807 -15.18 1 81.25 268 GLY B O 1
ATOM 4237 N N . GLU B 1 269 ? 8.703 1.564 -17.172 1 70.44 269 GLU B N 1
ATOM 4238 C CA . GLU B 1 269 ? 7.492 1.115 -17.844 1 70.44 269 GLU B CA 1
ATOM 4239 C C . GLU B 1 269 ? 7.566 -0.37 -18.188 1 70.44 269 GLU B C 1
ATOM 4241 O O . GLU B 1 269 ? 8.656 -0.915 -18.359 1 70.44 269 GLU B O 1
ATOM 4246 N N . VAL B 1 270 ? 6.508 -1.057 -17.781 1 59.53 270 VAL B N 1
ATOM 4247 C CA . VAL B 1 270 ? 6.402 -2.402 -18.344 1 59.53 270 VAL B CA 1
ATOM 4248 C C . VAL B 1 270 ? 5.812 -2.34 -19.75 1 59.53 270 VAL B C 1
ATOM 4250 O O . VAL B 1 270 ? 4.719 -1.81 -19.938 1 59.53 270 VAL B O 1
ATOM 4253 N N . ILE B 1 271 ? 6.434 -2.037 -20.719 1 46.25 271 ILE B N 1
ATOM 4254 C CA . ILE B 1 271 ? 6.008 -2.047 -22.109 1 46.25 271 ILE B CA 1
ATOM 4255 C C . ILE B 1 271 ? 5.324 -3.373 -22.438 1 46.25 271 ILE B C 1
ATOM 4257 O O . ILE B 1 271 ? 5.793 -4.438 -22.016 1 46.25 271 ILE B O 1
ATOM 4261 N N . GLY B 1 272 ? 4.699 -4.441 -22.203 1 38.78 272 GLY B N 1
ATOM 4262 C CA . GLY B 1 272 ? 4.195 -5.52 -23.031 1 38.78 272 GLY B CA 1
ATOM 4263 C C . GLY B 1 272 ? 3.215 -6.422 -22.312 1 38.78 272 GLY B C 1
ATOM 4264 O O . GLY B 1 272 ? 2.879 -7.504 -22.812 1 38.78 272 GLY B O 1
ATOM 4265 N N . SER B 1 273 ? 2.906 -6.633 -21 1 35.38 273 SER B N 1
ATOM 4266 C CA . SER B 1 273 ? 2.166 -7.887 -20.938 1 35.38 273 SER B CA 1
ATOM 4267 C C . SER B 1 273 ? 0.741 -7.719 -21.453 1 35.38 273 SER B C 1
ATOM 4269 O O . SER B 1 273 ? -0.21 -7.707 -20.672 1 35.38 273 SER B O 1
ATOM 4271 N N . GLY B 1 274 ? 0.305 -6.754 -22.156 1 28.52 274 GLY B N 1
ATOM 4272 C CA . GLY B 1 274 ? -0.876 -7.152 -22.906 1 28.52 274 GLY B CA 1
ATOM 4273 C C . GLY B 1 274 ? -0.718 -8.492 -23.594 1 28.52 274 GLY B C 1
ATOM 4274 O O . GLY B 1 274 ? 0.396 -8.898 -23.938 1 28.52 274 GLY B O 1
#

pLDDT: mean 83.57, std 26.28, range [16.86, 98.94]

Organism: Gloeobacter violaceus (strain ATCC 29082 / PCC 7421) (NCBI:txid251221)

Radius of gyration: 38.0 Å; Cα contacts (8 Å, |Δi|>4): 1312; chains: 2; bounding box: 230×99×47 Å

Secondary structure (DSSP, 8-state):
-----------------------------------------S---S-EEEEES-HHHHHTT-----EEHHHHHTT-SEEEEEEGGG-SEEEEETTEEEEE-TTS-EEEPPTTSEEEEEEEE----SEEEEE-S-EEHHHHHHHHHHHSS-SSSEEEEEEEEEEEEEEEEEPPPP-SSP--HHHHHHTPEEEEEEEEEEEEEEEEE-TTT-TTTS-SEEEEEEEETTSS-EEEEEEEEEEEEEEEEEEESEEEEE---SHHHHH-----------/-----------------------------------------S---S-EEEEES-HHHHHTT-----EEHHHHHTT-SEEEEEEGGG-SEEEEETTEEEEE-TTS-EEEPPTTSEEEEEEEE----SEEEEE-S-EEHHHHHHHHHHHSS-SSSEEEEEEEEEEEEEEEEEPPPP-SSPPPHHHHHHTPEEEEEEEEEEEEEEEEE-TTT-TTTS-SEEEEEEEETTSS-EEEEEEEEEEEEEEEEEEESEEEEE---SHHHHH-----------

Nearest PDB structures (foldseek):
  5xne-assembly1_B  TM=9.871E-01  e=1.715E-26  Bacillus subtilis subsp. subtilis str. 168
  6j92-assembly1_A  TM=9.635E-01  e=3.865E-25  Klebsiella aerogenes
  6j92-assembly1_B  TM=9.676E-01  e=2.941E-25  Klebsiella aerogenes
  5yho-assembly1_B  TM=9.634E-01  e=1.873E-23  Klebsiella aerogenes
  1xv2-assembly2_D  TM=9.775E-01  e=5.588E-23  Staphylococcus aureus

InterPro domains:
  IPR005128 Alpha-acetolactate decarboxylase [PF03306] (49-267)
  IPR005128 Alpha-acetolactate decarboxylase [PIRSF001332] (45-269)
  IPR005128 Alpha-acetolactate decarboxylase [PTHR35524] (42-272)
  IPR005128 Alpha-acetolactate decarboxylase [cd17299] (47-258)

Foldseek 3Di:
DDDDDDDDDPPVPDPPPVPPPPPPPPPPCPVPPPPPPPPPPDPQPQWEKEKEAWPLCVQLPQQAFFAFLLVVLVAAQAWKAAFRLSAWIWGGHRSWIWGAHLVQDIDTDDRGGGGRIIIHTHDDFDDKDKDAAKDKDVVVLVVVCVVDPDLAFKKKKKKWAWFQKWKFWIFHRADPVGDGVVVRVVPIHIDMDGGFTWMKTHMAHRCPPGVTRDPHGTWIWIATPVRRDIHTTLITMGGMIMMTMRIHHHYDYDHGPDPSRVPGPSPRDPPDPD/DDDDDPDDDDPDPDDPPPPPPPPPPPPPCPVPPPPPPPPPPDPQPQWEKEKEAWPLCVQLPQQAFFAFLLVVLVAAQAWKAAFRLSAWIWGGHRSWIWGAHLVQDIDTDDRGGGGRIIIHTHDDFDDKDKDAAKDKDVVVLVVVCVVDPDLAFKKKKKKWAWFQKWKFWIFHRADPVGDGPQVRVVVIHIDMDGGFTWMKTHMAHRCPPRVTRDPHGTWIWIATPVRRDIHTTLITMGGMIMMTMRIHHHYHYDHGPDPSRVPGPSPRDPPDPD